Protein AF-N2APP1-F1 (afdb_monomer)

pLDDT: mean 90.83, std 7.39, range [57.75, 98.75]

Secondary structure (DSSP, 8-state):
-PPEEEEEE--SHHHHHHHHHHTT-TTEEEEEEE-SSGGGGTTPPTT-EEESSHHHHHHHS--SEEEE-S-GGGHHHHHHHHHHTT-EEEEPSSS-SSHHHHHHHHHHHHHTT--EEE--GGGG-HHHHHHHHHHHTTBTBS-----------S-S--GGGG-GGGT-SHIIIIIHHHH------EEE---TT-BTTBPPPHHHHHHHHHHHHHHHHHTT-SEEEE-TTS-HHHHHTTHHHHHHTT-EEEEEE-TT--TTSHHHHHHHHHHHHHT-SSEEEEEBGGGBBSS--HHHHHHHHHTT--HHHHHHHHHHHHHHHHH---PPPP-S-HHHHHHHHHHHTTHHHHHHHHHHTT--HHHHHHHHHTTS--B--THHHHHTGGGB--EEEEES---TTS--SSB-HHHHHHHHHHTT--S-EEEEE-GGGGTTTT---HHHHHHHHHHHHHHHHH-

Nearest PDB structures (foldseek):
  7exz-assembly1_A  TM=7.022E-01  e=3.744E-17  human intestinal bacterium PUE
  7xrf-assembly1_G-2  TM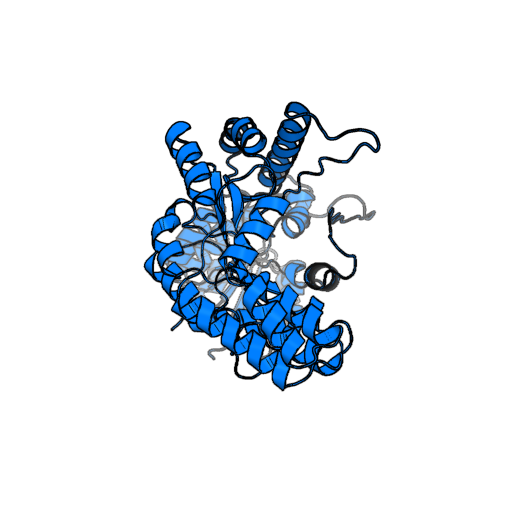=6.993E-01  e=9.604E-15  human intestinal bacterium PUE
  3e82-assembly2_E  TM=8.229E-01  e=1.647E-10  Klebsiella pneumoniae subsp. pneumoniae MGH 78578
  3gfg-assembly5_I  TM=8.051E-01  e=2.305E-10  Bacillus subtilis subsp. subtilis str. 168
  3gfg-assembly5_J  TM=7.376E-01  e=1.245E-10  Bacillus subtilis subsp. subtilis str. 168

InterPro domains:
  IPR000683 Gfo/Idh/MocA-like oxidoreductase, N-terminal [PF01408] (5-118)
  IPR036237 Xylose isomerase-like superfamily [SSF51658] (204-288)
  IPR036237 Xylose isomerase-like superfamily [SSF51658] (340-453)
  IPR036291 NAD(P)-binding domain superfamily [SSF51735] (3-148)
  IPR050463 Gfo/Idh/MocA family oxidoreductases and glycosidases [PTHR43818] (2-182)
  IPR055170 GFO/IDH/MocA-like oxidoreductase domain [PF22725] (128-182)

Sequence (459 aa):
MEKVKLGIVGFGFMGHCDADMMETFDEIDLVAVADTNPEQLTDAPEGVETYASLDEMLANADINVVMVSTPNPSHPEMVKKAAAAGKHVICEKPAAMSVAEYDEMVAACKENGVLFTVHQQRRWDKDYRVMKEVYDQALVGDMYLIKSQLYGVNGNMHDWHVYPEMGGGMLYDWGVHLIDQMPSCYDAFLENKIYDNRTLSLGEQINMMKRDIRLASLLGFKNLRTLVSTPMDVIEGSLEYAAEMDVKIGLEVHAPFSLNSGWADGYLEMIHRTGTKYFGFIPDMGIFCKNIPDVLREKARRQGASEECIKIVDDAYVSRLAKGFVKIKYDLNLGKANMEYRMANGMKEMMEAVERAGAGPADKAYAGASFTYSWSEPQDIIDNIDYIFHTHAKFYHVHEDGTETAVAIPEVVEAFKKAGYKGYLSSEYEGGEHLRDIGVDSIEQVRRHQEALRKAIEE

Solvent-accessible surface area (backbone atoms only — not comparable to full-atom values): 25301 Å² total; per-residue (Å²): 130,87,69,45,23,30,26,39,33,23,47,47,76,62,30,48,53,51,52,63,55,42,73,76,38,96,59,45,42,76,42,32,40,14,30,81,51,69,74,55,56,74,76,57,59,92,88,41,44,77,28,70,32,60,71,56,38,71,75,71,51,87,54,50,32,36,40,41,40,56,64,38,76,50,37,46,58,54,49,40,52,39,11,75,71,60,20,26,38,39,28,38,74,46,55,42,93,42,71,69,53,39,51,51,36,54,50,40,21,56,77,50,71,30,57,77,48,67,58,66,62,65,76,68,35,64,69,52,46,49,50,50,46,39,58,77,67,36,76,80,49,85,83,88,78,86,84,89,80,90,84,83,88,83,72,77,72,64,81,65,39,66,36,66,88,43,53,24,45,62,57,45,70,54,41,47,75,76,60,75,67,84,54,74,65,35,83,43,79,84,77,45,64,87,42,99,89,47,69,59,51,70,70,55,49,20,52,48,51,47,51,47,44,50,49,27,33,77,67,60,14,50,29,31,37,31,53,70,81,60,54,65,71,39,53,62,70,28,42,68,59,22,55,75,52,58,23,29,43,18,38,36,33,48,43,66,45,50,78,87,19,60,38,36,49,56,53,51,50,50,36,67,75,69,66,56,87,33,59,39,31,22,44,36,32,47,21,31,28,79,38,78,41,65,48,54,56,51,38,24,48,77,62,66,28,48,70,69,42,52,49,54,45,52,53,50,50,54,52,35,64,79,70,51,69,63,65,36,56,68,55,97,52,57,70,60,38,50,52,52,32,40,51,71,62,42,45,61,64,51,54,54,50,31,52,73,72,64,52,52,72,33,29,52,49,47,52,60,53,62,65,58,56,27,64,53,63,44,62,48,49,44,79,42,40,96,36,51,72,45,35,37,41,33,42,53,57,47,47,97,90,43,49,48,75,21,32,48,59,57,58,44,45,46,24,39,59,76,50,62,66,83,72,57,73,44,80,37,82,58,29,60,80,45,30,71,90,78,60,76,68,62,67,60,37,52,53,39,43,53,48,38,51,49,50,42,70,74,106

Radius of gyration: 28.09 Å; Cα contacts (8 Å, |Δi|>4): 754; chains: 1; bounding box: 74×51×77 Å

Structure (mmCIF, N/CA/C/O backbone):
data_AF-N2APP1-F1
#
_entry.id   AF-N2APP1-F1
#
loop_
_atom_site.group_PDB
_atom_site.id
_atom_site.type_symbol
_atom_site.label_atom_id
_atom_site.label_alt_id
_atom_site.label_comp_id
_atom_site.label_asym_id
_atom_site.label_entity_id
_atom_site.label_seq_id
_atom_site.pdbx_PDB_ins_code
_atom_site.Cartn_x
_atom_site.Cartn_y
_atom_site.Cartn_z
_atom_site.occupancy
_atom_site.B_iso_or_equiv
_atom_site.auth_seq_id
_atom_site.auth_comp_id
_atom_site.auth_asym_id
_atom_site.auth_atom_id
_atom_site.pdbx_PDB_model_num
ATOM 1 N N . MET A 1 1 ? -31.486 -1.873 0.703 1.00 57.75 1 MET A N 1
ATOM 2 C CA . MET A 1 1 ? -30.767 -2.214 1.947 1.00 57.75 1 MET A CA 1
ATOM 3 C C . MET A 1 1 ? -31.695 -1.950 3.113 1.00 57.75 1 MET A C 1
ATOM 5 O O . MET A 1 1 ? -32.592 -1.127 2.966 1.00 57.75 1 MET A O 1
ATOM 9 N N . GLU A 1 2 ? -31.531 -2.672 4.216 1.00 76.69 2 GLU A N 1
ATOM 10 C CA . GLU A 1 2 ? -32.152 -2.272 5.480 1.00 76.69 2 GLU A CA 1
ATOM 11 C C . GLU A 1 2 ? -31.523 -0.946 5.932 1.00 76.69 2 GLU A C 1
ATOM 13 O O . GLU A 1 2 ? -30.321 -0.750 5.746 1.00 76.69 2 GLU A O 1
ATOM 18 N N . LYS A 1 3 ? -32.344 -0.016 6.425 1.00 87.19 3 LYS A N 1
ATOM 19 C CA . LYS A 1 3 ? -31.906 1.325 6.821 1.00 87.19 3 LYS A CA 1
ATOM 20 C C . LYS A 1 3 ? -31.184 1.256 8.172 1.00 87.19 3 LYS A C 1
ATOM 22 O O . LYS A 1 3 ? -31.583 0.478 9.045 1.00 87.19 3 LYS A O 1
ATOM 27 N N . VAL A 1 4 ? -30.113 2.025 8.343 1.00 95.88 4 VAL A N 1
ATOM 28 C CA . VAL A 1 4 ? -29.360 2.062 9.603 1.00 95.88 4 VAL A CA 1
ATOM 29 C C . VAL A 1 4 ? -30.147 2.902 10.601 1.00 95.88 4 VAL A C 1
ATOM 31 O O . VAL A 1 4 ? -30.373 4.079 10.360 1.00 95.88 4 VAL A O 1
ATOM 34 N N . LYS A 1 5 ? -30.569 2.301 11.713 1.00 97.88 5 LYS A N 1
ATOM 35 C CA . LYS A 1 5 ? -31.250 2.979 12.820 1.00 97.88 5 LYS A CA 1
ATOM 36 C C . LYS A 1 5 ? -30.251 3.174 13.949 1.00 97.88 5 LYS A C 1
ATOM 38 O O . LYS A 1 5 ? -29.936 2.228 14.681 1.00 97.88 5 LYS A O 1
ATOM 43 N N . LEU A 1 6 ? -29.712 4.379 14.033 1.00 98.12 6 LEU A N 1
ATOM 44 C CA . LEU A 1 6 ? -28.601 4.727 14.900 1.00 98.12 6 LEU A CA 1
ATOM 45 C C . LEU A 1 6 ? -29.091 5.219 16.265 1.00 98.12 6 LEU A C 1
ATOM 47 O O . LEU A 1 6 ? -29.973 6.073 16.352 1.00 98.12 6 LEU A O 1
ATOM 51 N N . GLY A 1 7 ? -28.475 4.700 17.324 1.00 98.50 7 GLY A N 1
ATOM 52 C CA . GLY A 1 7 ? -28.487 5.297 18.657 1.00 98.50 7 GLY A CA 1
ATOM 53 C C . GLY A 1 7 ? -27.111 5.864 19.008 1.00 98.50 7 GLY A C 1
ATOM 54 O O . GLY A 1 7 ? -26.113 5.188 18.767 1.00 98.50 7 GLY A O 1
ATOM 55 N N . ILE A 1 8 ? -27.023 7.059 19.591 1.00 98.56 8 ILE A N 1
ATOM 56 C CA . ILE A 1 8 ? -25.750 7.635 20.068 1.00 98.56 8 ILE A CA 1
ATOM 57 C C . ILE A 1 8 ? -25.711 7.571 21.596 1.00 98.56 8 ILE A C 1
ATOM 59 O O . ILE A 1 8 ? -26.633 8.038 22.257 1.00 98.56 8 ILE A O 1
ATOM 63 N N . VAL A 1 9 ? -24.644 7.020 22.176 1.00 98.44 9 VAL A N 1
ATOM 64 C CA . VAL A 1 9 ? -24.365 7.113 23.618 1.00 98.44 9 VAL A CA 1
ATOM 65 C C . VAL A 1 9 ? -23.186 8.052 23.860 1.00 98.44 9 VAL A C 1
ATOM 67 O O . VAL A 1 9 ? -22.106 7.854 23.306 1.00 98.44 9 VAL A O 1
ATOM 70 N N . GLY A 1 10 ? -23.393 9.055 24.714 1.00 97.19 10 GLY A N 1
ATOM 71 C CA . GLY A 1 10 ? -22.486 10.186 24.893 1.00 97.19 10 GLY A CA 1
ATOM 72 C C . GLY A 1 10 ? -22.831 11.306 23.919 1.00 97.19 10 GLY A C 1
ATOM 73 O O . GLY A 1 10 ? -22.202 11.446 22.873 1.00 97.19 10 GLY A O 1
ATOM 74 N N . PHE A 1 11 ? -23.815 12.129 24.273 1.00 97.00 11 PHE A N 1
ATOM 75 C CA . PHE A 1 11 ? -24.278 13.250 23.452 1.00 97.00 11 PHE A CA 1
ATOM 76 C C . PHE A 1 11 ? -23.538 14.545 23.822 1.00 97.00 11 PHE A C 1
ATOM 78 O O . PHE A 1 11 ? -24.111 15.609 24.008 1.00 97.00 11 PHE A O 1
ATOM 85 N N . GLY A 1 12 ? -22.215 14.443 23.978 1.00 92.38 12 GLY A N 1
ATOM 86 C CA . GLY A 1 12 ? -21.324 15.594 24.137 1.00 92.38 12 GLY A CA 1
ATOM 87 C C . GLY A 1 12 ? -20.947 16.210 22.789 1.00 92.38 12 GLY A C 1
ATOM 88 O O . GLY A 1 12 ? -21.601 15.965 21.783 1.00 92.38 12 GLY A O 1
ATOM 89 N N . PHE A 1 13 ? -19.852 16.973 22.742 1.00 91.12 13 PHE A N 1
ATOM 90 C CA . PHE A 1 13 ? -19.400 17.646 21.514 1.00 91.12 13 PHE A CA 1
ATOM 91 C C . PHE A 1 13 ? -19.318 16.710 20.294 1.00 91.12 13 PHE A C 1
ATOM 93 O O . PHE A 1 13 ? -19.895 17.014 19.256 1.00 91.12 13 PHE A O 1
ATOM 100 N N . MET A 1 14 ? -18.646 15.557 20.424 1.00 92.19 14 MET A N 1
ATOM 101 C CA . MET A 1 14 ? -18.536 14.614 19.306 1.00 92.19 14 MET A CA 1
ATOM 102 C C . MET A 1 14 ? -19.867 13.950 18.963 1.00 92.19 14 MET A C 1
ATOM 104 O O . MET A 1 14 ? -20.169 13.844 17.787 1.00 92.19 14 MET A O 1
ATOM 108 N N . GLY A 1 15 ? -20.697 13.598 19.952 1.00 93.38 15 GLY A N 1
ATOM 109 C CA . GLY A 1 15 ? -22.031 13.051 19.690 1.00 93.38 15 GLY A CA 1
ATOM 110 C C . GLY A 1 15 ? -22.928 14.006 18.891 1.00 93.38 15 GLY A C 1
ATOM 111 O O . GLY A 1 15 ? -23.668 13.554 18.022 1.00 93.38 15 GLY A O 1
ATOM 112 N N . HIS A 1 16 ? -22.807 15.319 19.116 1.00 94.56 16 HIS A N 1
ATOM 113 C CA . HIS A 1 16 ? -23.470 16.336 18.292 1.00 94.56 16 HIS A CA 1
ATOM 114 C C . HIS A 1 16 ? -22.902 16.382 16.871 1.00 94.56 16 HIS A C 1
ATOM 116 O O . HIS A 1 16 ? -23.661 16.352 15.910 1.00 94.56 16 HIS A O 1
ATOM 122 N N . CYS A 1 17 ? -21.573 16.407 16.721 1.00 91.62 17 CYS A N 1
ATOM 123 C CA . CYS A 1 17 ? -20.946 16.369 15.398 1.00 91.62 17 CYS A CA 1
ATOM 124 C C . CYS A 1 17 ? -21.317 15.100 14.616 1.00 91.62 17 CYS A C 1
ATOM 126 O O . CYS A 1 17 ? -21.525 15.170 13.407 1.00 91.62 17 CYS A O 1
ATOM 128 N N . ASP A 1 18 ? -21.411 13.958 15.298 1.00 92.06 18 ASP A N 1
ATOM 129 C CA . ASP A 1 18 ? -21.851 12.698 14.712 1.00 92.06 18 ASP A CA 1
ATOM 130 C C . ASP A 1 18 ? -23.316 12.802 14.276 1.00 92.06 18 ASP A C 1
ATOM 132 O O . ASP A 1 18 ? -23.625 12.443 13.146 1.00 92.06 18 ASP A O 1
ATOM 136 N N . ALA A 1 19 ? -24.209 13.339 15.114 1.00 93.56 19 ALA A N 1
ATOM 137 C CA . ALA A 1 19 ? -25.608 13.563 14.744 1.00 93.56 19 ALA A CA 1
ATOM 138 C C . ALA A 1 19 ? -25.743 14.450 13.497 1.00 93.56 19 ALA A C 1
ATOM 140 O O . ALA A 1 19 ? -26.363 14.019 12.524 1.00 93.56 19 ALA A O 1
ATOM 141 N N . ASP A 1 20 ? -25.084 15.613 13.484 1.00 92.38 20 ASP A N 1
ATOM 142 C CA . ASP A 1 20 ? -25.063 16.539 12.343 1.00 92.38 20 ASP A CA 1
ATOM 143 C C . ASP A 1 20 ? -24.523 15.861 11.072 1.00 92.38 20 ASP A C 1
ATOM 145 O O . ASP A 1 20 ? -25.027 16.063 9.966 1.00 92.38 20 ASP A O 1
ATOM 149 N N . MET A 1 21 ? -23.479 15.036 11.208 1.00 88.62 21 MET A N 1
ATOM 150 C CA . MET A 1 21 ? -22.907 14.293 10.087 1.00 88.62 21 MET A CA 1
ATOM 151 C C . MET A 1 21 ? -23.894 13.258 9.540 1.00 88.62 21 MET A C 1
ATOM 153 O O . MET A 1 21 ? -24.008 13.112 8.320 1.00 88.62 21 MET A O 1
ATOM 157 N N . MET A 1 22 ? -24.607 12.536 10.406 1.00 88.25 22 MET A N 1
ATOM 158 C CA . MET A 1 22 ? -25.530 11.479 9.981 1.00 88.25 22 MET A CA 1
ATOM 159 C C . MET A 1 22 ? -26.727 12.022 9.197 1.00 88.25 22 MET A C 1
ATOM 161 O O . MET A 1 22 ? -27.204 11.328 8.303 1.00 88.25 22 MET A O 1
ATOM 165 N N . GLU A 1 23 ? -27.143 13.273 9.427 1.00 87.75 23 GLU A N 1
ATOM 166 C CA . GLU A 1 23 ? -28.185 13.940 8.624 1.00 87.75 23 GLU A CA 1
ATOM 167 C C . GLU A 1 23 ? -27.828 14.052 7.133 1.00 87.75 23 GLU A C 1
ATOM 169 O O . GLU A 1 23 ? -28.702 14.247 6.288 1.00 87.75 23 GLU A O 1
ATOM 174 N N . THR A 1 24 ? -26.545 13.925 6.787 1.00 89.19 24 THR A N 1
ATOM 175 C CA . THR A 1 24 ? -26.087 13.981 5.393 1.00 89.19 24 THR A CA 1
ATOM 176 C C . THR A 1 24 ? -26.254 12.660 4.633 1.00 89.19 24 THR A C 1
ATOM 178 O O . THR A 1 24 ? -25.996 12.628 3.427 1.00 89.19 24 THR A O 1
ATOM 181 N N . PHE A 1 25 ? -26.697 11.587 5.300 1.00 89.38 25 PHE A N 1
ATOM 182 C CA . PHE A 1 25 ? -26.870 10.254 4.717 1.00 89.38 25 PHE A CA 1
ATOM 183 C C . PHE A 1 25 ? -28.345 9.837 4.687 1.00 89.38 25 PHE A C 1
ATOM 185 O O . PHE A 1 25 ? -28.959 9.609 5.726 1.00 89.38 25 PHE A O 1
ATOM 192 N N . ASP A 1 26 ? -28.895 9.623 3.489 1.00 90.81 26 ASP A N 1
ATOM 193 C CA . ASP A 1 26 ? -30.284 9.169 3.315 1.00 90.81 26 ASP A CA 1
ATOM 194 C C . ASP A 1 26 ? -30.523 7.756 3.885 1.00 90.81 26 ASP A C 1
ATOM 196 O O . ASP A 1 26 ? -31.665 7.362 4.134 1.00 90.81 26 ASP A O 1
ATOM 200 N N . GLU A 1 27 ? -29.465 6.963 4.063 1.00 92.88 27 GLU A N 1
ATOM 201 C CA . GLU A 1 27 ? -29.507 5.580 4.538 1.00 92.88 27 GLU A CA 1
ATOM 202 C C . GLU A 1 27 ? -29.449 5.430 6.067 1.00 92.88 27 GLU A C 1
ATOM 204 O O . GLU A 1 27 ? -29.572 4.300 6.560 1.00 92.88 27 GLU A O 1
ATOM 209 N N . ILE A 1 28 ? -29.274 6.529 6.810 1.00 95.00 28 ILE A N 1
ATOM 210 C CA . ILE A 1 28 ? -29.099 6.530 8.267 1.00 95.00 28 ILE A CA 1
ATOM 211 C C . ILE A 1 28 ? -30.199 7.368 8.921 1.00 95.00 28 ILE A C 1
ATOM 213 O O . ILE A 1 28 ? -30.374 8.538 8.613 1.00 95.00 28 ILE A O 1
ATOM 217 N N . ASP A 1 29 ? -30.932 6.763 9.852 1.00 95.25 29 ASP A N 1
ATOM 218 C CA . ASP A 1 29 ? -31.871 7.449 10.734 1.00 95.25 29 ASP A CA 1
ATOM 219 C C . ASP A 1 29 ? -31.272 7.524 12.139 1.00 95.25 29 ASP A C 1
ATOM 221 O O . ASP A 1 29 ? -31.016 6.489 12.760 1.00 95.25 29 ASP A O 1
ATOM 225 N N . LEU A 1 30 ? -31.080 8.735 12.666 1.00 97.06 30 LEU A N 1
ATOM 226 C CA . LEU A 1 30 ? -30.839 8.928 14.094 1.00 97.06 30 LEU A CA 1
ATOM 227 C C . LEU A 1 30 ? -32.165 8.728 14.836 1.00 97.06 30 LEU A C 1
ATOM 229 O O . LEU A 1 30 ? -33.097 9.509 14.670 1.00 97.06 30 LEU A O 1
ATOM 233 N N . VAL A 1 31 ? -32.259 7.662 15.630 1.00 97.94 31 VAL A N 1
ATOM 234 C CA . VAL A 1 31 ? -33.497 7.278 16.328 1.00 97.94 31 VAL A CA 1
ATOM 235 C C . VAL A 1 31 ? -33.447 7.650 17.804 1.00 97.94 31 VAL A C 1
ATOM 237 O O . VAL A 1 31 ? -34.462 8.057 18.363 1.00 97.94 31 VAL A O 1
ATOM 240 N N . ALA A 1 32 ? -32.282 7.515 18.442 1.00 98.38 32 ALA A N 1
ATOM 241 C CA . ALA A 1 32 ? -32.153 7.737 19.877 1.00 98.38 32 ALA A CA 1
ATOM 242 C C . ALA A 1 32 ? -30.799 8.330 20.282 1.00 98.38 32 ALA A C 1
ATOM 244 O O . ALA A 1 32 ? -29.772 8.069 19.654 1.00 98.38 32 ALA A O 1
ATOM 245 N N . VAL A 1 33 ? -30.791 9.077 21.383 1.00 98.50 33 VAL A N 1
ATOM 246 C CA . VAL A 1 33 ? -29.577 9.560 22.049 1.00 98.50 33 VAL A CA 1
ATOM 247 C C . VAL A 1 33 ? -29.637 9.261 23.545 1.00 98.50 33 VAL A C 1
ATOM 249 O O . VAL A 1 33 ? -30.702 9.298 24.167 1.00 98.50 33 VAL A O 1
ATOM 252 N N . ALA A 1 34 ? -28.486 8.958 24.137 1.00 98.38 34 ALA A N 1
ATOM 253 C CA . ALA A 1 34 ? -28.354 8.676 25.557 1.00 98.38 34 ALA A CA 1
ATOM 254 C C . ALA A 1 34 ? -27.178 9.435 26.171 1.00 98.38 34 ALA A C 1
ATOM 256 O O . ALA A 1 34 ? -26.054 9.368 25.670 1.00 98.38 34 ALA A O 1
ATOM 257 N N . ASP A 1 35 ? -27.413 10.092 27.305 1.00 97.94 35 ASP A N 1
ATOM 258 C CA . ASP A 1 35 ? -26.368 10.754 28.083 1.00 97.94 35 ASP A CA 1
ATOM 259 C C . ASP A 1 35 ? -26.702 10.718 29.578 1.00 97.94 35 ASP A C 1
ATOM 261 O O . ASP A 1 35 ? -27.860 10.785 29.987 1.00 97.94 35 ASP A O 1
ATOM 265 N N . THR A 1 36 ? -25.666 10.609 30.407 1.00 95.50 36 THR A N 1
ATOM 266 C CA . THR A 1 36 ? -25.809 10.645 31.870 1.00 95.50 36 THR A CA 1
ATOM 267 C C . THR A 1 36 ? -26.056 12.055 32.406 1.00 95.50 36 THR A C 1
ATOM 269 O O . THR A 1 36 ? -26.572 12.208 33.515 1.00 95.50 36 THR A O 1
ATOM 272 N N . ASN A 1 37 ? -25.679 13.088 31.646 1.00 94.75 37 ASN A N 1
ATOM 273 C CA . ASN A 1 37 ? -25.981 14.473 31.956 1.00 94.75 37 ASN A CA 1
ATOM 274 C C . ASN A 1 37 ? -27.285 14.885 31.247 1.00 94.75 37 ASN A C 1
ATOM 276 O O . ASN A 1 37 ? -27.284 15.033 30.025 1.00 94.75 37 ASN A O 1
ATOM 280 N N . PRO A 1 38 ? -28.382 15.142 31.984 1.00 94.81 38 PRO A N 1
ATOM 281 C CA . PRO A 1 38 ? -29.661 15.499 31.376 1.00 94.81 38 PRO A CA 1
ATOM 282 C C . PRO A 1 38 ? -29.617 16.811 30.585 1.00 94.81 38 PRO A C 1
ATOM 284 O O . PRO A 1 38 ? -30.462 17.007 29.719 1.00 94.81 38 PRO A O 1
ATOM 287 N N . GLU A 1 39 ? -28.654 17.701 30.852 1.00 95.12 39 GLU A N 1
ATOM 288 C CA . GLU A 1 39 ? -28.489 18.935 30.074 1.00 95.12 39 GLU A CA 1
ATOM 289 C C . GLU A 1 39 ? -28.117 18.648 28.614 1.00 95.12 39 GLU A C 1
ATOM 291 O O . GLU A 1 39 ? -28.637 19.323 27.728 1.00 95.12 39 GLU A O 1
ATOM 296 N N . GLN A 1 40 ? -27.327 17.596 28.364 1.00 93.31 40 GLN A N 1
ATOM 297 C CA . GLN A 1 40 ? -26.951 17.176 27.009 1.00 93.31 40 GLN A CA 1
ATOM 298 C C . GLN A 1 40 ? -28.137 16.611 26.225 1.00 93.31 40 GLN A C 1
ATOM 300 O O . GLN A 1 40 ? -28.048 16.429 25.031 1.00 93.31 40 GLN A O 1
ATOM 305 N N . LEU A 1 41 ? -29.255 16.280 26.871 1.00 95.56 41 LEU A N 1
ATOM 306 C CA . LEU A 1 41 ? -30.429 15.736 26.182 1.00 95.56 41 LEU A CA 1
ATOM 307 C C . LEU A 1 41 ? -31.438 16.822 25.790 1.00 95.56 41 LEU A C 1
ATOM 309 O O . LEU A 1 41 ? -32.447 16.521 25.154 1.00 95.56 41 LEU A O 1
ATOM 313 N N . THR A 1 42 ? -31.217 18.071 26.211 1.00 94.19 42 THR A N 1
ATOM 314 C CA . THR A 1 42 ? -32.197 19.156 26.034 1.00 94.19 42 THR A CA 1
ATOM 315 C C . THR A 1 42 ? -32.292 19.673 24.604 1.00 94.19 42 THR A C 1
ATOM 317 O O . THR A 1 42 ? -33.323 20.237 24.235 1.00 94.19 42 THR A O 1
ATOM 320 N N . ASP A 1 43 ? -31.250 19.463 23.810 1.00 92.38 43 ASP A N 1
ATOM 321 C CA . ASP A 1 43 ? -31.099 19.878 22.418 1.00 92.38 43 ASP A CA 1
ATOM 322 C C . ASP A 1 43 ? -31.068 18.694 21.441 1.00 92.38 43 ASP A C 1
ATOM 324 O O . ASP A 1 43 ? -30.717 18.860 20.274 1.00 92.38 43 ASP A O 1
ATOM 328 N N . ALA A 1 44 ? -31.513 17.512 21.884 1.00 94.31 44 ALA A N 1
ATOM 329 C CA . ALA A 1 44 ? -31.745 16.384 20.993 1.00 94.31 44 ALA A CA 1
ATOM 330 C C . ALA A 1 44 ? -32.702 16.780 19.840 1.00 94.31 44 ALA A C 1
ATOM 332 O O . ALA A 1 44 ? -33.702 17.470 20.091 1.00 94.31 44 ALA A O 1
ATOM 333 N N . PRO A 1 45 ? -32.441 16.347 18.589 1.00 92.19 45 PRO A N 1
ATOM 334 C CA . PRO A 1 45 ? -33.265 16.726 17.444 1.00 92.19 45 PRO A CA 1
ATOM 335 C C . PRO A 1 45 ? -34.733 16.304 17.590 1.00 92.19 45 PRO A C 1
ATOM 337 O O . PRO A 1 45 ? -35.067 15.315 18.247 1.00 92.19 45 PRO A O 1
ATOM 340 N N . GLU A 1 46 ? -35.638 17.041 16.944 1.00 92.00 46 GLU A N 1
ATOM 341 C CA . GLU A 1 46 ? -37.067 16.722 16.983 1.00 92.00 46 GLU A CA 1
ATOM 342 C C . GLU A 1 46 ? -37.328 15.316 16.416 1.00 92.00 46 GLU A C 1
ATOM 344 O O . GLU A 1 46 ? -36.920 14.991 15.304 1.00 92.00 46 GLU A O 1
ATOM 349 N N . GLY A 1 47 ? -38.035 14.480 17.182 1.00 91.81 47 GLY A N 1
ATOM 350 C CA . GLY A 1 47 ? -38.341 13.099 16.797 1.00 91.81 47 GLY A CA 1
ATOM 351 C C . GLY A 1 47 ? -37.299 12.062 17.227 1.00 91.81 47 GLY A C 1
ATOM 352 O O . GLY A 1 47 ? -37.574 10.872 17.089 1.00 91.81 47 GLY A O 1
ATOM 353 N N . VAL A 1 48 ? -36.166 12.486 17.795 1.00 97.12 48 VAL A N 1
ATOM 354 C CA . VAL A 1 48 ? -35.160 11.596 18.390 1.00 97.12 48 VAL A CA 1
ATOM 355 C C . VAL A 1 48 ? -35.524 11.302 19.846 1.00 97.12 48 VAL A C 1
ATOM 357 O O . VAL A 1 48 ? -35.797 12.206 20.639 1.00 97.12 48 VAL A O 1
ATOM 360 N N . GLU A 1 49 ? -35.544 10.024 20.214 1.00 98.25 49 GLU A N 1
ATOM 361 C CA . GLU A 1 49 ? -35.827 9.584 21.581 1.00 98.25 49 GLU A CA 1
ATOM 362 C C . GLU A 1 49 ? -34.629 9.851 22.508 1.00 98.25 49 GLU A C 1
ATOM 364 O O . GLU A 1 49 ? -33.479 9.650 22.122 1.00 98.25 49 GLU A O 1
ATOM 369 N N . THR A 1 50 ? -34.878 10.267 23.752 1.00 98.44 50 THR A N 1
ATOM 370 C CA . THR A 1 50 ? -33.818 10.559 24.731 1.00 98.44 50 THR A CA 1
ATOM 371 C C . THR A 1 50 ? -33.845 9.588 25.906 1.00 98.44 50 THR A C 1
ATOM 373 O O . THR A 1 50 ? -34.908 9.231 26.420 1.00 98.44 50 THR A O 1
ATOM 376 N N . TYR A 1 51 ? -32.661 9.169 26.351 1.00 98.50 51 TYR A N 1
ATOM 377 C CA . TYR A 1 51 ? -32.484 8.173 27.409 1.00 98.50 51 TYR A CA 1
ATOM 378 C C . TYR A 1 51 ? -31.415 8.601 28.419 1.00 98.50 51 TYR A C 1
ATOM 380 O O . TYR A 1 51 ? -30.408 9.204 28.052 1.00 98.50 51 TYR A O 1
ATOM 388 N N . ALA A 1 52 ? -31.588 8.249 29.697 1.00 97.38 52 ALA A N 1
ATOM 389 C CA . ALA A 1 52 ? -30.628 8.615 30.747 1.00 97.38 52 ALA A CA 1
ATOM 390 C C . ALA A 1 52 ? -29.414 7.666 30.815 1.00 97.38 52 ALA A C 1
ATOM 392 O O . ALA A 1 52 ? -28.461 7.902 31.560 1.00 97.38 52 ALA A O 1
ATOM 393 N N . SER A 1 53 ? -29.453 6.549 30.080 1.00 97.69 53 SER A N 1
ATOM 394 C CA . SER A 1 53 ? -28.366 5.572 30.019 1.00 97.69 53 SER A CA 1
ATOM 395 C C . SER A 1 53 ? -28.414 4.727 28.746 1.00 97.69 53 SER A C 1
ATOM 397 O O . SER A 1 53 ? -29.464 4.577 28.119 1.00 97.69 53 SER A O 1
ATOM 399 N N . LEU A 1 54 ? -27.277 4.109 28.403 1.00 98.19 54 LEU A N 1
ATOM 400 C CA . LEU A 1 54 ? -27.205 3.124 27.321 1.00 98.19 54 LEU A CA 1
ATOM 401 C C . LEU A 1 54 ? -28.147 1.940 27.566 1.00 98.19 54 LEU A C 1
ATOM 403 O O . LEU A 1 54 ? -28.793 1.481 26.634 1.00 98.19 54 LEU A O 1
ATOM 407 N N . ASP A 1 55 ? -28.240 1.454 28.805 1.00 98.25 55 ASP A N 1
ATOM 408 C CA . ASP A 1 55 ? -29.055 0.281 29.138 1.00 98.25 55 ASP A CA 1
ATOM 409 C C . ASP A 1 55 ? -30.551 0.545 28.880 1.00 98.25 55 ASP A C 1
ATOM 411 O O . ASP A 1 55 ? -31.248 -0.307 28.327 1.00 98.25 55 ASP A O 1
ATOM 415 N N . GLU A 1 56 ? -31.036 1.748 29.208 1.00 98.19 56 GLU A N 1
ATOM 416 C CA . GLU A 1 56 ? -32.403 2.170 28.880 1.00 98.19 56 GLU A CA 1
ATOM 417 C C . GLU A 1 56 ? -32.615 2.306 27.369 1.00 98.19 56 GLU A C 1
ATOM 419 O O . GLU A 1 56 ? -33.625 1.822 26.856 1.00 98.19 56 GLU A O 1
ATOM 424 N N . MET A 1 57 ? -31.663 2.910 26.652 1.00 98.62 57 MET A N 1
ATOM 425 C CA . MET A 1 57 ? -31.743 3.059 25.196 1.00 98.62 57 MET A CA 1
ATOM 426 C C . MET A 1 57 ? -31.776 1.695 24.494 1.00 98.62 57 MET A C 1
ATOM 428 O O . MET A 1 57 ? -32.633 1.455 23.650 1.00 98.62 57 MET A O 1
ATOM 432 N N . LEU A 1 58 ? -30.899 0.762 24.878 1.00 98.56 58 LEU A N 1
ATOM 433 C CA . LEU A 1 58 ? -30.838 -0.585 24.299 1.00 98.56 58 LEU A CA 1
ATOM 434 C C . LEU A 1 58 ? -32.123 -1.394 24.523 1.00 98.56 58 LEU A C 1
ATOM 436 O O . LEU A 1 58 ? -32.464 -2.234 23.688 1.00 98.56 58 LEU A O 1
ATOM 440 N N . ALA A 1 59 ? -32.814 -1.168 25.644 1.00 97.94 59 ALA A N 1
ATOM 441 C CA . ALA A 1 59 ? -34.029 -1.892 26.003 1.00 97.94 59 ALA A CA 1
ATOM 442 C C . ALA A 1 59 ? -35.291 -1.367 25.300 1.00 97.94 59 ALA A C 1
ATOM 444 O O . ALA A 1 59 ? -36.231 -2.139 25.105 1.00 97.94 59 ALA A O 1
ATOM 445 N N . ASN A 1 60 ? -35.329 -0.076 24.958 1.00 98.19 60 ASN A N 1
ATOM 446 C CA . ASN A 1 60 ? -36.563 0.598 24.545 1.00 98.19 60 ASN A CA 1
ATOM 447 C C . ASN A 1 60 ? -36.520 1.170 23.120 1.00 98.19 60 ASN A C 1
ATOM 449 O O . ASN A 1 60 ? -37.563 1.195 22.470 1.00 98.19 60 ASN A O 1
ATOM 453 N N . ALA A 1 61 ? -35.350 1.583 22.621 1.00 97.75 61 ALA A N 1
ATOM 454 C CA . ALA A 1 61 ? -35.232 2.221 21.314 1.00 97.75 61 ALA A CA 1
ATOM 455 C C . ALA A 1 61 ? -35.211 1.201 20.162 1.00 97.75 61 ALA A C 1
ATOM 457 O O . ALA A 1 61 ? -34.551 0.156 20.226 1.00 97.75 61 ALA A O 1
ATOM 458 N N . ASP A 1 62 ? -35.866 1.543 19.052 1.00 97.44 62 ASP A N 1
ATOM 459 C CA . ASP A 1 62 ? -35.823 0.780 17.796 1.00 97.44 62 ASP A CA 1
ATOM 460 C C . ASP A 1 62 ? -34.535 1.089 17.009 1.00 97.44 62 ASP A C 1
ATOM 462 O O . ASP A 1 62 ? -34.560 1.701 15.944 1.00 97.44 62 ASP A O 1
ATOM 466 N N . ILE A 1 63 ? -33.388 0.683 17.563 1.00 98.25 63 ILE A N 1
ATOM 467 C CA . ILE A 1 63 ? -32.052 0.858 16.966 1.00 98.25 63 ILE A CA 1
ATOM 468 C C . ILE A 1 63 ? -31.413 -0.479 16.583 1.00 98.25 63 ILE A C 1
ATOM 470 O O . ILE A 1 63 ? -31.636 -1.505 17.237 1.00 98.25 63 ILE A O 1
ATOM 474 N N . ASN A 1 64 ? -30.572 -0.468 15.549 1.00 97.75 64 ASN A N 1
ATOM 475 C CA . ASN A 1 64 ? -29.746 -1.609 15.130 1.00 97.75 64 ASN A CA 1
ATOM 476 C C . ASN A 1 64 ? -28.234 -1.312 15.172 1.00 97.75 64 ASN A C 1
ATOM 478 O O . ASN A 1 64 ? -27.438 -2.254 15.183 1.00 97.75 64 ASN A O 1
ATOM 482 N N . VAL A 1 65 ? -27.838 -0.039 15.283 1.00 98.38 65 VAL A N 1
ATOM 483 C CA . VAL A 1 65 ? -26.442 0.398 15.442 1.00 98.38 65 VAL A CA 1
ATOM 484 C C . VAL A 1 65 ? -26.317 1.353 16.630 1.00 98.38 65 VAL A C 1
ATOM 486 O O . VAL A 1 65 ? -27.190 2.189 16.844 1.00 98.38 65 VAL A O 1
ATOM 489 N N . VAL A 1 66 ? -25.226 1.244 17.388 1.00 98.62 66 VAL A N 1
ATOM 490 C CA . VAL A 1 66 ? -24.847 2.178 18.456 1.00 98.62 66 VAL A CA 1
ATOM 491 C C . VAL A 1 66 ? -23.549 2.891 18.081 1.00 98.62 66 VAL A C 1
ATOM 493 O O . VAL A 1 66 ? -22.548 2.229 17.806 1.00 98.62 66 VAL A O 1
ATOM 496 N N . MET A 1 67 ? -23.556 4.223 18.110 1.00 98.25 67 MET A N 1
ATOM 497 C CA . MET A 1 67 ? -22.356 5.060 18.124 1.00 98.25 67 MET A CA 1
ATOM 498 C C . MET A 1 67 ? -21.966 5.347 19.576 1.00 98.25 67 MET A C 1
ATOM 500 O O . MET A 1 67 ? -22.768 5.882 20.342 1.00 98.25 67 MET A O 1
ATOM 504 N N . VAL A 1 68 ? -20.746 4.983 19.959 1.00 98.50 68 VAL A N 1
ATOM 505 C CA . VAL A 1 68 ? -20.181 5.239 21.287 1.00 98.50 68 VAL A CA 1
ATOM 506 C C . VAL A 1 68 ? -19.261 6.452 21.209 1.00 98.50 68 VAL A C 1
ATOM 508 O O . VAL A 1 68 ? -18.153 6.329 20.694 1.00 98.50 68 VAL A O 1
ATOM 511 N N . SER A 1 69 ? -19.709 7.579 21.767 1.00 96.81 69 SER A N 1
ATOM 512 C CA . SER A 1 69 ? -19.001 8.873 21.785 1.00 96.81 69 SER A CA 1
ATOM 513 C C . SER A 1 69 ? -18.824 9.397 23.224 1.00 96.81 69 SER A C 1
ATOM 515 O O . SER A 1 69 ? -18.893 10.597 23.500 1.00 96.81 69 SER A O 1
ATOM 517 N N . THR A 1 70 ? -18.624 8.478 24.176 1.00 96.19 70 THR A N 1
ATOM 518 C CA . THR A 1 70 ? -18.377 8.756 25.603 1.00 96.19 70 THR A CA 1
ATOM 519 C C . THR A 1 70 ? -16.882 9.019 25.888 1.00 96.19 70 THR A C 1
ATOM 521 O O . THR A 1 70 ? -16.062 8.979 24.981 1.00 96.19 70 THR A O 1
ATOM 524 N N . PRO A 1 71 ? -16.457 9.332 27.130 1.00 94.81 71 PRO A N 1
ATOM 525 C CA . PRO A 1 71 ? -15.027 9.404 27.452 1.00 94.81 71 PRO A CA 1
ATOM 526 C C . PRO A 1 71 ? -14.320 8.038 27.369 1.00 94.81 71 PRO A C 1
ATOM 528 O O . PRO A 1 71 ? -14.885 7.018 27.782 1.00 94.81 71 PRO A O 1
ATOM 531 N N . ASN A 1 72 ? -13.046 8.041 26.953 1.00 95.50 72 ASN A N 1
ATOM 532 C CA . ASN A 1 72 ? -12.262 6.845 26.590 1.00 95.50 72 ASN A CA 1
ATOM 533 C C . ASN A 1 72 ? -12.378 5.634 27.539 1.00 95.50 72 ASN A C 1
ATOM 535 O O . ASN A 1 72 ? -12.572 4.524 27.042 1.00 95.50 72 ASN A O 1
ATOM 539 N N . PRO A 1 73 ? -12.296 5.777 28.884 1.00 96.06 73 PRO A N 1
ATOM 540 C CA . PRO A 1 73 ? -12.311 4.614 29.779 1.00 96.06 73 PRO A CA 1
ATOM 541 C C . PRO A 1 73 ? -13.623 3.826 29.749 1.00 96.06 73 PRO A C 1
ATOM 543 O O . PRO A 1 73 ? -13.662 2.670 30.162 1.00 96.06 73 PRO A O 1
ATOM 546 N N . SER A 1 74 ? -14.706 4.454 29.288 1.00 96.62 74 SER A N 1
ATOM 547 C CA . SER A 1 74 ? -16.030 3.835 29.237 1.00 96.62 74 SER A CA 1
ATOM 548 C C . SER A 1 74 ? -16.295 3.072 27.938 1.00 96.62 74 SER A C 1
ATOM 550 O O . SER A 1 74 ? -17.191 2.227 27.921 1.00 96.62 74 SER A O 1
ATOM 552 N N . HIS A 1 75 ? -15.511 3.303 26.876 1.00 98.06 75 HIS A N 1
ATOM 553 C CA . HIS A 1 75 ? -15.716 2.654 25.578 1.00 98.06 75 HIS A CA 1
ATOM 554 C C . HIS A 1 75 ? -15.827 1.125 25.686 1.00 98.06 75 HIS A C 1
ATOM 556 O O . HIS A 1 75 ? -16.817 0.584 25.185 1.00 98.06 75 HIS A O 1
ATOM 562 N N . PRO A 1 76 ? -14.924 0.402 26.389 1.00 98.31 76 PRO A N 1
ATOM 563 C CA . PRO A 1 76 ? -14.997 -1.055 26.422 1.00 98.31 76 PRO A CA 1
ATOM 564 C C . PRO A 1 76 ? -16.288 -1.581 27.051 1.00 98.31 76 PRO A C 1
ATOM 566 O O . PRO A 1 76 ? -16.837 -2.579 26.588 1.00 98.31 76 PRO A O 1
ATOM 569 N N . GLU A 1 77 ? -16.794 -0.922 28.095 1.00 98.19 77 GLU A N 1
ATOM 570 C CA . GLU A 1 77 ? -18.060 -1.305 28.724 1.00 98.19 77 GLU A CA 1
ATOM 571 C C . GLU A 1 77 ? -19.241 -1.062 27.778 1.00 98.19 77 GLU A C 1
ATOM 573 O O . GLU A 1 77 ? -20.058 -1.963 27.578 1.00 98.19 77 GLU A O 1
ATOM 578 N N . MET A 1 78 ? -19.309 0.122 27.161 1.00 98.38 78 MET A N 1
ATOM 579 C CA . MET A 1 78 ? -20.411 0.497 26.269 1.00 98.38 78 MET A CA 1
ATOM 580 C C . MET A 1 78 ? -20.472 -0.408 25.036 1.00 98.38 78 MET A C 1
ATOM 582 O O . MET A 1 78 ? -21.545 -0.902 24.686 1.00 98.38 78 MET A O 1
ATOM 586 N N . VAL A 1 79 ? -19.319 -0.709 24.428 1.00 98.75 79 VAL A N 1
ATOM 587 C CA . VAL A 1 79 ? -19.229 -1.637 23.292 1.00 98.75 79 VAL A CA 1
ATOM 588 C C . VAL A 1 79 ? -19.678 -3.043 23.690 1.00 98.75 79 VAL A C 1
ATOM 590 O O . VAL A 1 79 ? -20.492 -3.641 22.986 1.00 98.75 79 VAL A O 1
ATOM 593 N N . LYS A 1 80 ? -19.225 -3.563 24.840 1.00 98.62 80 LYS A N 1
ATOM 594 C CA . LYS A 1 80 ? -19.637 -4.891 25.329 1.00 98.62 80 LYS A CA 1
ATOM 595 C C . LYS A 1 80 ? -21.146 -4.965 25.602 1.00 98.62 80 LYS A C 1
ATOM 597 O O . LYS A 1 80 ? -21.770 -5.968 25.257 1.00 98.62 80 LYS A O 1
ATOM 602 N N . LYS A 1 81 ? -21.748 -3.911 26.165 1.00 98.62 81 LYS A N 1
ATOM 603 C CA . LYS A 1 81 ? -23.203 -3.819 26.394 1.00 98.62 81 LYS A CA 1
ATOM 604 C C . LYS A 1 81 ? -23.998 -3.785 25.088 1.00 98.62 81 LYS A C 1
ATOM 606 O O . LYS A 1 81 ? -24.942 -4.557 24.933 1.00 98.62 81 LYS A O 1
ATOM 611 N N . ALA A 1 82 ? -23.597 -2.941 24.137 1.00 98.69 82 ALA A N 1
ATOM 612 C CA . ALA A 1 82 ? -24.251 -2.846 22.834 1.00 98.69 82 ALA A CA 1
ATOM 613 C C . ALA A 1 82 ? -24.162 -4.168 22.050 1.00 98.69 82 ALA A C 1
ATOM 615 O O . ALA A 1 82 ? -25.169 -4.637 21.513 1.00 98.69 82 ALA A O 1
ATOM 616 N N . ALA A 1 83 ? -22.993 -4.817 22.070 1.00 98.56 83 ALA A N 1
ATOM 617 C CA . ALA A 1 83 ? -22.794 -6.127 21.462 1.00 98.56 83 ALA A CA 1
ATOM 618 C C . ALA A 1 83 ? -23.689 -7.204 22.093 1.00 98.56 83 ALA A C 1
ATOM 620 O O . ALA A 1 83 ? -24.353 -7.939 21.367 1.00 98.56 83 ALA A O 1
ATOM 621 N N . ALA A 1 84 ? -23.771 -7.265 23.427 1.00 98.56 84 ALA A N 1
ATOM 622 C CA . ALA A 1 84 ? -24.637 -8.212 24.136 1.00 98.56 84 ALA A CA 1
ATOM 623 C C . ALA A 1 84 ? -26.137 -8.003 23.843 1.00 98.56 84 ALA A C 1
ATOM 625 O O . ALA A 1 84 ? -26.918 -8.953 23.886 1.00 98.56 84 ALA A O 1
ATOM 626 N N . ALA A 1 85 ? -26.541 -6.775 23.509 1.00 98.50 85 ALA A N 1
ATOM 627 C CA . ALA A 1 85 ? -27.889 -6.447 23.044 1.00 98.50 85 ALA A CA 1
ATOM 628 C C . ALA A 1 85 ? -28.107 -6.717 21.538 1.00 98.50 85 ALA A C 1
ATOM 630 O O . ALA A 1 85 ? -29.170 -6.392 21.001 1.00 98.50 85 ALA A O 1
ATOM 631 N N . GLY A 1 86 ? -27.118 -7.294 20.847 1.00 98.25 86 GLY A N 1
ATOM 632 C CA . GLY A 1 86 ? -27.187 -7.637 19.427 1.00 98.25 86 GLY A CA 1
ATOM 633 C C . GLY A 1 86 ? -27.144 -6.429 18.489 1.00 98.25 86 GLY A C 1
ATOM 634 O O . GLY A 1 86 ? -27.658 -6.515 17.376 1.00 98.25 86 GLY A O 1
ATOM 635 N N . LYS A 1 87 ? -26.583 -5.294 18.927 1.00 98.50 87 LYS A N 1
ATOM 636 C CA . LYS A 1 87 ? -26.465 -4.074 18.113 1.00 98.50 87 LYS A CA 1
ATOM 637 C C . LYS A 1 87 ? -25.078 -3.985 17.482 1.00 98.50 87 LYS A C 1
ATOM 639 O O . LYS A 1 87 ? -24.083 -4.284 18.140 1.00 98.50 87 LYS A O 1
ATOM 644 N N . HIS A 1 88 ? -24.997 -3.554 16.223 1.00 98.50 88 HIS A N 1
ATOM 645 C CA . HIS A 1 88 ? -23.706 -3.212 15.618 1.00 98.50 88 HIS A CA 1
ATOM 646 C C . HIS A 1 88 ? -23.128 -1.970 16.299 1.00 98.50 88 HIS A C 1
ATOM 648 O O . HIS A 1 88 ? -23.874 -1.148 16.829 1.00 98.50 88 HIS A O 1
ATOM 654 N N . VAL A 1 89 ? -21.805 -1.827 16.293 1.00 98.69 89 VAL A N 1
ATOM 655 C CA . VAL A 1 89 ? -21.123 -0.806 17.089 1.00 98.69 89 VAL A CA 1
ATOM 656 C C . VAL A 1 89 ? -20.149 0.000 16.239 1.00 98.69 89 VAL A C 1
ATOM 658 O O . VAL A 1 89 ? -19.268 -0.555 15.578 1.00 98.69 89 VAL A O 1
ATOM 661 N N . ILE A 1 90 ? -20.278 1.320 16.317 1.00 98.12 90 ILE A N 1
ATOM 662 C CA . ILE A 1 90 ? -19.261 2.286 15.908 1.00 98.12 90 ILE A CA 1
ATOM 663 C C . ILE A 1 90 ? -18.728 2.916 17.196 1.00 98.12 90 ILE A C 1
ATOM 665 O O . ILE A 1 90 ? -19.510 3.335 18.043 1.00 98.12 90 ILE A O 1
ATOM 669 N N . CYS A 1 91 ? -17.415 2.938 17.391 1.00 98.06 91 CYS A N 1
ATOM 670 C CA . CYS A 1 91 ? -16.803 3.516 18.588 1.00 98.06 91 CYS A CA 1
ATOM 671 C C . CYS A 1 91 ? -15.865 4.654 18.210 1.00 98.06 91 CYS A C 1
ATOM 673 O O . CYS A 1 91 ? -15.034 4.488 17.313 1.00 98.06 91 CYS A O 1
ATOM 675 N N . GLU A 1 92 ? -15.957 5.776 18.916 1.00 96.38 92 GLU A N 1
ATOM 676 C CA . GLU A 1 92 ? -15.014 6.878 18.774 1.00 96.38 92 GLU A CA 1
ATOM 677 C C . GLU A 1 92 ? -13.577 6.464 19.102 1.00 96.38 92 GLU A C 1
ATOM 679 O O . GLU A 1 92 ? -13.300 5.455 19.768 1.00 96.38 92 GLU A O 1
ATOM 684 N N . LYS A 1 93 ? -12.639 7.264 18.596 1.00 93.94 93 LYS A N 1
ATOM 685 C CA . LYS A 1 93 ? -11.216 7.095 18.875 1.00 93.94 93 LYS A CA 1
ATOM 686 C C . LYS A 1 93 ? -10.835 7.759 20.206 1.00 93.94 93 LYS A C 1
ATOM 688 O O . LYS A 1 93 ? -11.378 8.808 20.549 1.00 93.94 93 LYS A O 1
ATOM 693 N N . PRO A 1 94 ? -9.789 7.254 20.879 1.00 93.81 94 PRO A N 1
ATOM 694 C CA . PRO A 1 94 ? -9.238 5.911 20.739 1.00 93.81 94 PRO A CA 1
ATOM 695 C C . PRO A 1 94 ? -10.256 4.882 21.255 1.00 93.81 94 PRO A C 1
ATOM 697 O O . PRO A 1 94 ? -10.856 5.065 22.310 1.00 93.81 94 PRO A O 1
ATOM 700 N N . ALA A 1 95 ? -10.430 3.773 20.535 1.00 93.06 95 ALA A N 1
ATOM 701 C CA . ALA A 1 95 ? -11.444 2.781 20.899 1.00 93.06 95 ALA A CA 1
ATOM 702 C C . ALA A 1 95 ? -11.206 2.145 22.282 1.00 93.06 95 ALA A C 1
ATOM 704 O O . ALA A 1 95 ? -12.158 1.776 22.958 1.00 93.06 95 ALA A O 1
ATOM 705 N N . ALA A 1 96 ? -9.948 2.039 22.714 1.00 94.75 96 ALA A N 1
ATOM 706 C CA . ALA A 1 96 ? -9.570 1.563 24.041 1.00 94.75 96 ALA A CA 1
ATOM 707 C C . ALA A 1 96 ? -8.243 2.194 24.492 1.00 94.75 96 ALA A C 1
ATOM 709 O O . ALA A 1 96 ? -7.491 2.726 23.671 1.00 94.75 96 ALA A O 1
ATOM 710 N N . MET A 1 97 ? -7.931 2.101 25.789 1.00 91.56 97 MET A N 1
ATOM 711 C CA . MET A 1 97 ? -6.672 2.611 26.354 1.00 91.56 97 MET A CA 1
ATOM 712 C C . MET A 1 97 ? -5.544 1.571 26.328 1.00 91.56 97 MET A C 1
ATOM 714 O O . MET A 1 97 ? -4.381 1.903 26.562 1.00 91.56 97 MET A O 1
ATOM 718 N N . SER A 1 98 ? -5.860 0.314 26.020 1.00 89.56 98 SER A N 1
ATOM 719 C CA . SER A 1 98 ? -4.888 -0.759 25.844 1.00 89.56 98 SER A CA 1
ATOM 720 C C . SER A 1 98 ? -5.320 -1.749 24.764 1.00 89.56 98 SER A C 1
ATOM 722 O O . SER A 1 98 ? -6.504 -1.907 24.470 1.00 89.56 98 SER A O 1
ATOM 724 N N . VAL A 1 99 ? -4.343 -2.462 24.197 1.00 88.56 99 VAL A N 1
ATOM 725 C CA . VAL A 1 99 ? -4.601 -3.535 23.223 1.00 88.56 99 VAL A CA 1
ATOM 726 C C . VAL A 1 99 ? -5.463 -4.641 23.838 1.00 88.56 99 VAL A C 1
ATOM 728 O O . VAL A 1 99 ? -6.377 -5.122 23.186 1.00 88.56 99 VAL A O 1
ATOM 731 N N . ALA A 1 100 ? -5.232 -4.991 25.108 1.00 90.94 100 ALA A N 1
ATOM 732 C CA . ALA A 1 100 ? -6.005 -6.025 25.794 1.00 90.94 100 ALA A CA 1
ATOM 733 C C . ALA A 1 100 ? -7.496 -5.662 25.913 1.00 90.94 100 ALA A C 1
ATOM 735 O O . ALA A 1 100 ? -8.352 -6.491 25.623 1.00 90.94 100 ALA A O 1
ATOM 736 N N . GLU A 1 101 ? -7.816 -4.418 26.281 1.00 94.38 101 GLU A N 1
ATOM 737 C CA . GLU A 1 101 ? -9.205 -3.938 26.321 1.00 94.38 101 GLU A CA 1
ATOM 738 C C . GLU A 1 101 ? -9.842 -3.930 24.926 1.00 94.38 101 GLU A C 1
ATOM 740 O O . GLU A 1 101 ? -10.997 -4.323 24.775 1.00 94.38 101 GLU A O 1
ATOM 745 N N . TYR A 1 102 ? -9.091 -3.524 23.898 1.00 94.62 102 TYR A N 1
ATOM 746 C CA . TYR A 1 102 ? -9.571 -3.568 22.518 1.00 94.62 102 TYR A CA 1
ATOM 747 C C . TYR A 1 102 ? -9.858 -5.004 22.054 1.00 94.62 102 TYR A C 1
ATOM 749 O O . TYR A 1 102 ? -10.898 -5.265 21.450 1.00 94.62 102 TYR A O 1
ATOM 757 N N . ASP A 1 103 ? -8.980 -5.954 22.380 1.00 90.19 103 ASP A N 1
ATOM 758 C CA . ASP A 1 103 ? -9.167 -7.371 22.062 1.00 90.19 103 ASP A CA 1
ATOM 759 C C . ASP A 1 103 ? -10.422 -7.941 22.746 1.00 90.19 103 ASP A C 1
ATOM 761 O O . ASP A 1 103 ? -11.178 -8.687 22.118 1.00 90.19 103 ASP A O 1
ATOM 765 N N . GLU 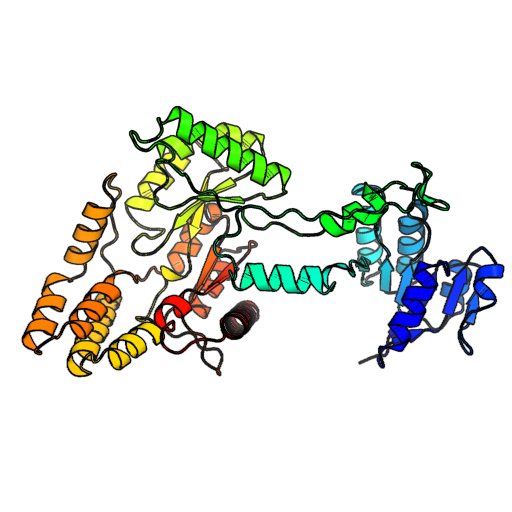A 1 104 ? -10.703 -7.549 23.995 1.00 96.44 104 GLU A N 1
ATOM 766 C CA . GLU A 1 104 ? -11.957 -7.898 24.679 1.00 96.44 104 GLU A CA 1
ATOM 767 C C . GLU A 1 104 ? -13.192 -7.349 23.950 1.00 96.44 104 GLU A C 1
ATOM 769 O O . GLU A 1 104 ? -14.203 -8.046 23.837 1.00 96.44 104 GLU A O 1
ATOM 774 N N . MET A 1 105 ? -13.126 -6.112 23.449 1.00 97.81 105 MET A N 1
ATOM 775 C CA . MET A 1 105 ? -14.218 -5.493 22.687 1.00 97.81 105 MET A CA 1
ATOM 776 C C . MET A 1 105 ? -14.483 -6.256 21.387 1.00 97.81 105 MET A C 1
ATOM 778 O O . MET A 1 105 ? -15.626 -6.613 21.096 1.00 97.81 105 MET A O 1
ATOM 782 N N . VAL A 1 106 ? -13.427 -6.563 20.628 1.00 95.25 106 VAL A N 1
ATOM 783 C CA . VAL A 1 106 ? -13.517 -7.339 19.383 1.00 95.25 106 VAL A CA 1
ATOM 784 C C . VAL A 1 106 ? -14.079 -8.736 19.650 1.00 95.25 106 VAL A C 1
ATOM 786 O O . VAL A 1 106 ? -14.953 -9.196 18.908 1.00 95.25 106 VAL A O 1
ATOM 789 N N . ALA A 1 107 ? -13.612 -9.407 20.707 1.00 92.81 107 ALA A N 1
ATOM 790 C CA . ALA A 1 107 ? -14.104 -10.723 21.100 1.00 92.81 107 ALA A CA 1
ATOM 791 C C . ALA A 1 107 ? -15.604 -10.689 21.424 1.00 92.81 107 ALA A C 1
ATOM 793 O O . ALA A 1 107 ? -16.360 -11.475 20.853 1.00 92.81 107 ALA A O 1
ATOM 794 N N . ALA A 1 108 ? -16.054 -9.734 22.243 1.00 98.31 108 ALA A N 1
ATOM 795 C CA . ALA A 1 108 ? -17.464 -9.591 22.602 1.00 98.31 108 ALA A CA 1
ATOM 796 C C . ALA A 1 108 ? -18.362 -9.327 21.382 1.00 98.31 108 ALA A C 1
ATOM 798 O O . ALA A 1 108 ? -19.422 -9.944 21.248 1.00 98.31 108 ALA A O 1
ATOM 799 N N . CYS A 1 109 ? -17.936 -8.460 20.459 1.00 97.69 109 CYS A N 1
ATOM 800 C CA . CYS A 1 109 ? -18.672 -8.205 19.219 1.00 97.69 109 CYS A CA 1
ATOM 801 C C . CYS A 1 109 ? -18.771 -9.465 18.347 1.00 97.69 109 CYS A C 1
ATOM 803 O O . CYS A 1 109 ? -19.848 -9.801 17.850 1.00 97.69 109 CYS A O 1
ATOM 805 N N . LYS A 1 110 ? -17.668 -10.210 18.214 1.00 95.31 110 LYS A N 1
ATOM 806 C CA . LYS A 1 110 ? -17.618 -11.456 17.440 1.00 95.31 110 LYS A CA 1
ATOM 807 C C . LYS A 1 110 ? -18.493 -12.555 18.045 1.00 95.31 110 LYS A C 1
ATOM 809 O O . LYS A 1 110 ? -19.187 -13.244 17.302 1.00 95.31 110 LYS A O 1
ATOM 814 N N . GLU A 1 111 ? -18.469 -12.720 19.364 1.00 97.88 111 GLU A N 1
ATOM 815 C CA . GLU A 1 111 ? -19.279 -13.710 20.089 1.00 97.88 111 GLU A CA 1
ATOM 816 C C . GLU A 1 111 ? -20.783 -13.464 19.930 1.00 97.88 111 GLU A C 1
ATOM 818 O O . GLU A 1 111 ? -21.548 -14.418 19.809 1.00 97.88 111 GLU A O 1
ATOM 823 N N . ASN A 1 112 ? -21.197 -12.197 19.859 1.00 98.44 112 ASN A N 1
ATOM 824 C CA . ASN A 1 112 ? -22.594 -11.813 19.641 1.00 98.44 112 ASN A CA 1
ATOM 825 C C . ASN A 1 112 ? -22.970 -11.680 18.153 1.00 98.44 112 ASN A C 1
ATOM 827 O O . ASN A 1 112 ? -24.117 -11.375 17.836 1.00 98.44 112 ASN A O 1
ATOM 831 N N . GLY A 1 113 ? -22.029 -11.917 17.231 1.00 97.19 113 GLY A N 1
ATOM 832 C CA . GLY A 1 113 ? -22.277 -11.857 15.789 1.00 97.19 113 GLY A CA 1
ATOM 833 C C . GLY A 1 113 ? -22.578 -10.453 15.256 1.00 97.19 113 GLY A C 1
ATOM 834 O O . GLY A 1 113 ? -23.232 -10.329 14.221 1.00 97.19 113 GLY A O 1
ATOM 835 N N . VAL A 1 114 ? -22.120 -9.403 15.943 1.00 98.06 114 VAL A N 1
ATOM 836 C CA . VAL A 1 114 ? -22.329 -8.007 15.537 1.00 98.06 114 VAL A CA 1
ATOM 837 C C . VAL A 1 114 ? -21.102 -7.441 14.818 1.00 98.06 114 VAL A C 1
ATOM 839 O O . VAL A 1 114 ? -19.983 -7.939 14.939 1.00 98.06 114 VAL A O 1
ATOM 842 N N . LEU A 1 115 ? -21.320 -6.370 14.057 1.00 96.88 115 LEU A N 1
ATOM 843 C CA . LEU A 1 115 ? -20.253 -5.652 13.355 1.00 96.88 115 LEU A CA 1
ATOM 844 C C . LEU A 1 115 ? -19.673 -4.605 14.298 1.00 96.88 115 LEU A C 1
ATOM 846 O O . LEU A 1 115 ? -20.416 -3.992 15.062 1.00 96.88 115 LEU A O 1
ATOM 850 N N . PHE A 1 116 ? -18.366 -4.392 14.212 1.00 97.56 116 PHE A N 1
ATOM 851 C CA . PHE A 1 116 ? -17.649 -3.428 15.032 1.00 97.56 116 PHE A CA 1
ATOM 852 C C . PHE A 1 116 ? -16.648 -2.651 14.181 1.00 97.56 116 PHE A C 1
ATOM 854 O O . PHE A 1 116 ? -15.882 -3.254 13.427 1.00 97.56 116 PHE A O 1
ATOM 861 N N . THR A 1 117 ? -16.650 -1.325 14.303 1.00 93.00 117 THR A N 1
ATOM 862 C CA . THR A 1 117 ? -15.652 -0.452 13.677 1.00 93.00 117 THR A CA 1
ATOM 863 C C . THR A 1 117 ? -15.293 0.723 14.583 1.00 93.00 117 THR A C 1
ATOM 865 O O . THR A 1 117 ? -16.098 1.174 15.396 1.00 93.00 117 THR A O 1
ATOM 868 N N . VAL A 1 118 ? -14.077 1.240 14.413 1.00 95.44 118 VAL A N 1
ATOM 869 C CA . VAL A 1 118 ? -13.612 2.476 15.053 1.00 95.44 118 VAL A CA 1
ATOM 870 C C . VAL A 1 118 ? -13.853 3.651 14.106 1.00 95.44 118 VAL A C 1
ATOM 872 O O . VAL A 1 118 ? -13.633 3.522 12.898 1.00 95.44 118 VAL A O 1
ATOM 875 N N . HIS A 1 119 ? -14.279 4.797 14.631 1.00 93.44 119 HIS A N 1
ATOM 876 C CA . HIS A 1 119 ? -14.558 6.008 13.860 1.00 93.44 119 HIS A CA 1
ATOM 877 C C . HIS A 1 119 ? -13.271 6.774 13.484 1.00 93.44 119 HIS A C 1
ATOM 879 O O . HIS A 1 119 ? -13.002 7.886 13.934 1.00 93.44 119 HIS A O 1
ATOM 885 N N . GLN A 1 120 ? -12.440 6.173 12.626 1.00 89.69 120 GLN A N 1
ATOM 886 C CA . GLN A 1 120 ? -11.186 6.765 12.126 1.00 89.69 120 GLN A CA 1
ATOM 887 C C . GLN A 1 120 ? -11.424 7.725 10.948 1.00 89.69 120 GLN A C 1
ATOM 889 O O . GLN A 1 120 ? -10.879 7.570 9.851 1.00 89.69 120 GLN A O 1
ATOM 894 N N . GLN A 1 121 ? -12.271 8.727 11.171 1.00 85.50 121 GLN A N 1
ATOM 895 C CA . GLN A 1 121 ? -12.760 9.657 10.146 1.00 85.50 121 GLN A CA 1
ATOM 896 C C . GLN A 1 121 ? -11.655 10.450 9.429 1.00 85.50 121 GLN A C 1
ATOM 898 O O . GLN A 1 121 ? -11.771 10.736 8.238 1.00 85.50 121 GLN A O 1
ATOM 903 N N . ARG A 1 122 ? -10.520 10.720 10.089 1.00 88.31 122 ARG A N 1
ATOM 904 C CA . ARG A 1 122 ? -9.422 11.511 9.499 1.00 88.31 122 ARG A CA 1
ATOM 905 C C . ARG A 1 122 ? -8.713 10.843 8.321 1.00 88.31 122 ARG A C 1
ATOM 907 O O . ARG A 1 122 ? -7.996 11.511 7.583 1.00 88.31 122 ARG A O 1
ATOM 914 N N . ARG A 1 123 ? -8.975 9.558 8.053 1.00 83.50 123 ARG A N 1
ATOM 915 C CA . ARG A 1 123 ? -8.582 8.907 6.786 1.00 83.50 123 ARG A CA 1
ATOM 916 C C . ARG A 1 123 ? -9.235 9.552 5.554 1.00 83.50 123 ARG A C 1
ATOM 918 O O . ARG A 1 123 ? -8.754 9.342 4.437 1.00 83.50 123 ARG A O 1
ATOM 925 N N . TRP A 1 124 ? -10.311 10.316 5.741 1.00 81.25 124 TRP A N 1
ATOM 926 C CA . TRP A 1 124 ? -11.027 11.048 4.695 1.00 81.25 124 TRP A CA 1
ATOM 927 C C . TRP A 1 124 ? -10.752 12.555 4.696 1.00 81.25 124 TRP A C 1
ATOM 929 O O . TRP A 1 124 ? -11.258 13.249 3.812 1.00 81.25 124 TRP A O 1
ATOM 939 N N . ASP A 1 125 ? -9.910 13.058 5.606 1.00 85.06 125 ASP A N 1
ATOM 940 C CA . ASP A 1 125 ? -9.525 14.469 5.624 1.00 85.06 125 ASP A CA 1
ATOM 941 C C . ASP A 1 125 ? -8.890 14.856 4.279 1.00 85.06 125 ASP A C 1
ATOM 943 O O . ASP A 1 125 ? -8.050 14.140 3.722 1.00 85.06 125 ASP A O 1
ATOM 947 N N . LYS A 1 126 ? -9.322 15.990 3.715 1.00 84.25 126 LYS A N 1
ATOM 948 C CA . LYS A 1 126 ? -8.947 16.397 2.354 1.00 84.25 126 LYS A CA 1
ATOM 949 C C . LYS A 1 126 ? -7.435 16.523 2.188 1.00 84.25 126 LYS A C 1
ATOM 951 O O . LYS A 1 126 ? -6.913 16.126 1.155 1.00 84.25 126 LYS A O 1
ATOM 956 N N . ASP A 1 127 ? -6.735 17.072 3.169 1.00 82.56 127 ASP A N 1
ATOM 957 C CA . ASP A 1 127 ? -5.276 17.187 3.175 1.00 82.56 127 ASP A CA 1
ATOM 958 C C . ASP A 1 127 ? -4.598 15.815 3.179 1.00 82.56 127 ASP A C 1
ATOM 960 O O .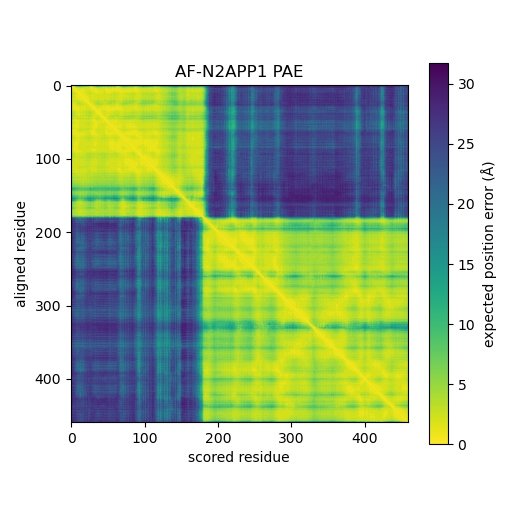 ASP A 1 127 ? -3.681 15.603 2.386 1.00 82.56 127 ASP A O 1
ATOM 964 N N . TYR A 1 128 ? -5.090 14.857 3.971 1.00 83.38 128 TYR A N 1
ATOM 965 C CA . TYR A 1 128 ? -4.584 13.487 3.927 1.00 83.38 128 TYR A CA 1
ATOM 966 C C . TYR A 1 128 ? -4.860 12.831 2.573 1.00 83.38 128 TYR A C 1
ATOM 968 O O . TYR A 1 128 ? -3.948 12.269 1.972 1.00 83.38 128 TYR A O 1
ATOM 976 N N . ARG A 1 129 ? -6.087 12.938 2.049 1.00 83.69 129 ARG A N 1
ATOM 977 C CA . ARG A 1 129 ? -6.459 12.389 0.735 1.00 83.69 129 ARG A CA 1
ATOM 978 C C . ARG A 1 129 ? -5.632 13.000 -0.395 1.00 83.69 129 ARG A C 1
ATOM 980 O O . ARG A 1 129 ? -5.176 12.257 -1.254 1.00 83.69 129 ARG A O 1
ATOM 987 N N . VAL A 1 130 ? -5.378 14.308 -0.354 1.00 82.00 130 VAL A N 1
ATOM 988 C CA . VAL A 1 130 ? -4.508 15.009 -1.310 1.00 82.00 130 VAL A CA 1
ATOM 989 C C . VAL A 1 130 ? -3.059 14.566 -1.156 1.00 82.00 130 VAL A C 1
ATOM 991 O O . VAL A 1 130 ? -2.406 14.314 -2.156 1.00 82.00 130 VAL A O 1
ATOM 994 N N . MET A 1 131 ? -2.529 14.434 0.061 1.00 81.38 131 MET A N 1
ATOM 995 C CA . MET A 1 131 ? -1.154 13.957 0.248 1.00 81.38 131 MET A CA 1
ATOM 996 C C . MET A 1 131 ? -0.991 12.493 -0.152 1.00 81.38 131 MET A C 1
ATOM 998 O O . MET A 1 131 ? 0.037 12.131 -0.721 1.00 81.38 131 MET A O 1
ATOM 1002 N N . LYS A 1 132 ? -2.009 11.667 0.094 1.00 79.19 132 LYS A N 1
ATOM 1003 C CA . LYS A 1 132 ? -2.081 10.292 -0.393 1.00 79.19 132 LYS A CA 1
ATOM 1004 C C . LYS A 1 132 ? -2.095 10.270 -1.914 1.00 79.19 132 LYS A C 1
ATOM 1006 O O . LYS A 1 132 ? -1.355 9.499 -2.497 1.00 79.19 132 LYS A O 1
ATOM 1011 N N . GLU A 1 133 ? -2.849 11.163 -2.542 1.00 78.75 133 GLU A N 1
ATOM 1012 C CA . GLU A 1 133 ? -2.858 11.337 -3.992 1.00 78.75 133 GLU A CA 1
ATOM 1013 C C . GLU A 1 133 ? -1.498 11.824 -4.528 1.00 78.75 133 GLU A C 1
ATOM 1015 O O . GLU A 1 133 ? -0.981 11.237 -5.469 1.00 78.75 133 GLU A O 1
ATOM 1020 N N . VAL A 1 134 ? -0.862 12.818 -3.895 1.00 77.06 134 VAL A N 1
ATOM 1021 C CA . VAL A 1 134 ? 0.497 13.303 -4.217 1.00 77.06 134 VAL A CA 1
ATOM 1022 C C . VAL A 1 134 ? 1.525 12.176 -4.130 1.00 77.06 134 VAL A C 1
ATOM 1024 O O . VAL A 1 134 ? 2.404 12.092 -4.988 1.00 77.06 134 VAL A O 1
ATOM 1027 N N . TYR A 1 135 ? 1.425 11.335 -3.097 1.00 79.75 135 TYR A N 1
ATOM 1028 C CA . TYR A 1 135 ? 2.274 10.162 -2.903 1.00 79.75 135 TYR A CA 1
ATOM 1029 C C . TYR A 1 135 ? 2.005 9.097 -3.969 1.00 79.75 135 TYR A C 1
ATOM 1031 O O . TYR A 1 135 ? 2.930 8.691 -4.665 1.00 79.75 135 TYR A O 1
ATOM 1039 N N . ASP A 1 136 ? 0.743 8.707 -4.152 1.00 73.19 136 ASP A N 1
ATOM 1040 C CA . ASP A 1 136 ? 0.322 7.664 -5.094 1.00 73.19 136 ASP A CA 1
ATOM 1041 C C . ASP A 1 136 ? 0.634 8.034 -6.548 1.00 73.19 136 ASP A C 1
ATOM 1043 O O . ASP A 1 136 ? 0.966 7.172 -7.357 1.00 73.19 136 ASP A O 1
ATOM 1047 N N . GLN A 1 137 ? 0.544 9.321 -6.887 1.00 79.56 137 GLN A N 1
ATOM 1048 C CA . GLN A 1 137 ? 0.881 9.857 -8.206 1.00 79.56 137 GLN A CA 1
ATOM 1049 C C . GLN A 1 137 ? 2.358 10.250 -8.342 1.00 79.56 137 GLN A C 1
ATOM 1051 O O . GLN A 1 137 ? 2.758 10.724 -9.407 1.00 79.56 137 GLN A O 1
ATOM 1056 N N . ALA A 1 138 ? 3.159 10.112 -7.280 1.00 78.56 138 ALA A N 1
ATOM 1057 C CA . ALA A 1 138 ? 4.555 10.544 -7.220 1.00 78.56 138 ALA A CA 1
ATOM 1058 C C . ALA A 1 138 ? 4.780 11.984 -7.740 1.00 78.56 138 ALA A C 1
ATOM 1060 O O . ALA A 1 138 ? 5.780 12.274 -8.401 1.00 78.56 138 ALA A O 1
ATOM 1061 N N . LEU A 1 139 ? 3.866 12.922 -7.442 1.00 80.31 139 LEU A N 1
ATOM 1062 C CA . LEU A 1 139 ? 3.911 14.294 -7.986 1.00 80.31 139 LEU A CA 1
ATOM 1063 C C . LEU A 1 139 ? 5.174 15.072 -7.588 1.00 80.31 139 LEU A C 1
ATOM 1065 O O . LEU A 1 139 ? 5.524 16.065 -8.225 1.00 80.31 139 LEU A O 1
ATOM 1069 N N . VAL A 1 140 ? 5.852 14.628 -6.530 1.00 76.19 140 VAL A N 1
ATOM 1070 C CA . VAL A 1 140 ? 7.106 15.206 -6.027 1.00 76.19 140 VAL A CA 1
ATOM 1071 C C . VAL A 1 140 ? 8.313 14.279 -6.233 1.00 76.19 140 VAL A C 1
ATOM 1073 O O . VAL A 1 140 ? 9.364 14.509 -5.640 1.00 76.19 140 VAL A O 1
ATOM 1076 N N . GLY A 1 141 ? 8.181 13.255 -7.081 1.00 86.88 141 GLY A N 1
ATOM 1077 C CA . GLY A 1 141 ? 9.158 12.174 -7.217 1.00 86.88 141 GLY A CA 1
ATOM 1078 C C . GLY A 1 141 ? 9.114 11.213 -6.027 1.00 86.88 141 GLY A C 1
ATOM 1079 O O . GLY A 1 141 ? 8.071 11.049 -5.392 1.00 86.88 141 GLY A O 1
ATOM 1080 N N . ASP A 1 142 ? 10.254 10.599 -5.710 1.00 71.81 142 ASP A N 1
ATOM 1081 C CA . ASP A 1 142 ? 10.358 9.616 -4.630 1.00 71.81 142 ASP A CA 1
ATOM 1082 C C . ASP A 1 142 ? 10.273 10.294 -3.258 1.00 71.81 142 ASP A C 1
ATOM 1084 O O . ASP A 1 142 ? 11.190 10.979 -2.789 1.00 71.81 142 ASP A O 1
ATOM 1088 N N . MET A 1 143 ? 9.137 10.106 -2.592 1.00 70.06 143 MET A N 1
ATOM 1089 C CA . MET A 1 143 ? 8.898 10.670 -1.273 1.00 70.06 143 MET A CA 1
ATOM 1090 C C . MET A 1 143 ? 9.711 9.913 -0.217 1.00 70.06 143 MET A C 1
ATOM 1092 O O . MET A 1 143 ? 9.352 8.819 0.202 1.00 70.06 143 MET A O 1
ATOM 1096 N N . TYR A 1 144 ? 10.806 10.515 0.245 1.00 68.19 144 TYR A N 1
ATOM 1097 C CA . TYR A 1 144 ? 11.722 9.903 1.219 1.00 68.19 144 TYR A CA 1
ATOM 1098 C C . TYR A 1 144 ? 11.432 10.289 2.681 1.00 68.19 144 TYR A C 1
ATOM 1100 O O . TYR A 1 144 ? 12.045 9.751 3.604 1.00 68.19 144 TYR A O 1
ATOM 1108 N N . LEU A 1 145 ? 10.551 11.269 2.915 1.00 64.62 145 LEU A N 1
ATOM 1109 C CA . LEU A 1 145 ? 10.190 11.741 4.251 1.00 64.62 145 LEU A CA 1
ATOM 1110 C C . LEU A 1 145 ? 8.783 12.338 4.261 1.00 64.62 145 LEU A C 1
ATOM 1112 O O . LEU A 1 145 ? 8.501 13.283 3.527 1.00 64.62 145 LEU A O 1
ATOM 1116 N N . ILE A 1 146 ? 7.950 11.861 5.182 1.00 67.75 146 ILE A N 1
ATOM 1117 C CA . ILE A 1 146 ? 6.654 12.460 5.502 1.00 67.75 146 ILE A CA 1
ATOM 1118 C C . ILE A 1 146 ? 6.745 13.068 6.899 1.00 67.75 146 ILE A C 1
ATOM 1120 O O . ILE A 1 146 ? 7.107 12.398 7.865 1.00 67.75 146 ILE A O 1
ATOM 1124 N N . LYS A 1 147 ? 6.417 14.357 7.008 1.00 74.75 147 LYS A N 1
ATOM 1125 C CA . LYS A 1 147 ? 6.241 15.046 8.290 1.00 74.75 147 LYS A CA 1
ATOM 1126 C C . LYS A 1 147 ? 4.772 15.405 8.443 1.00 74.75 147 LYS A C 1
ATOM 1128 O O . LYS A 1 147 ? 4.346 16.446 7.957 1.00 74.75 147 LYS A O 1
ATOM 1133 N N . SER A 1 148 ? 4.016 14.545 9.119 1.00 77.81 148 SER A N 1
ATOM 1134 C CA . SER A 1 148 ? 2.653 14.869 9.537 1.00 77.81 148 SER A CA 1
ATOM 1135 C C . SER A 1 148 ? 2.707 15.536 10.906 1.00 77.81 148 SER A C 1
ATOM 1137 O O . SER A 1 148 ? 3.211 14.951 11.866 1.00 77.81 148 SER A O 1
ATOM 1139 N N . GLN A 1 149 ? 2.296 16.801 10.977 1.00 76.81 149 GLN A N 1
ATOM 1140 C CA . GLN A 1 149 ? 2.426 17.612 12.182 1.00 76.81 149 GLN A CA 1
ATOM 1141 C C . GLN A 1 149 ? 1.143 18.394 12.416 1.00 76.81 149 GLN A C 1
ATOM 1143 O O . GLN A 1 149 ? 0.722 19.181 11.571 1.00 76.81 149 GLN A O 1
ATOM 1148 N N . LEU A 1 150 ? 0.563 18.207 13.596 1.00 79.00 150 LEU A N 1
ATOM 1149 C CA . LEU A 1 150 ? -0.540 19.015 14.080 1.00 79.00 150 LEU A CA 1
ATOM 1150 C C . LEU A 1 150 ? 0.006 20.030 15.085 1.00 79.00 150 LEU A C 1
ATOM 1152 O O . LEU A 1 150 ? 0.587 19.653 16.104 1.00 79.00 150 LEU A O 1
ATOM 1156 N N . TYR A 1 151 ? -0.181 21.315 14.797 1.00 79.06 151 TYR A N 1
ATOM 1157 C CA . TYR A 1 151 ? 0.193 22.403 15.693 1.00 79.06 151 TYR A CA 1
ATOM 1158 C C . TYR A 1 151 ? -1.042 23.207 16.079 1.00 79.06 151 TYR A C 1
ATOM 1160 O O . TYR A 1 151 ? -1.838 23.590 15.226 1.00 79.06 151 TYR A O 1
ATOM 1168 N N . GLY A 1 152 ? -1.160 23.514 17.367 1.00 77.69 152 GLY A N 1
ATOM 1169 C CA . GLY A 1 152 ? -2.164 24.423 17.901 1.00 77.69 152 GLY A CA 1
ATOM 1170 C C . GLY A 1 152 ? -1.538 25.344 18.941 1.00 77.69 152 GLY A C 1
ATOM 1171 O O . GLY A 1 152 ? -0.588 24.968 19.625 1.00 77.69 152 GLY A O 1
ATOM 1172 N N . VAL A 1 153 ? -2.070 26.559 19.059 1.00 81.00 153 VAL A N 1
ATOM 1173 C CA . VAL A 1 153 ? -1.679 27.540 20.092 1.00 81.00 153 VAL A CA 1
ATOM 1174 C C . VAL A 1 153 ? -2.845 27.874 21.022 1.00 81.00 153 VAL A C 1
ATOM 1176 O O . VAL A 1 153 ? -2.842 28.897 21.699 1.00 81.00 153 VAL A O 1
ATOM 1179 N N . ASN A 1 154 ? -3.840 26.987 21.073 1.00 78.75 154 ASN A N 1
ATOM 1180 C CA . ASN A 1 154 ? -5.088 27.189 21.811 1.00 78.75 154 ASN A CA 1
ATOM 1181 C C . ASN A 1 154 ? -4.939 26.969 23.329 1.00 78.75 154 ASN A C 1
ATOM 1183 O O . ASN A 1 154 ? -5.913 27.077 24.064 1.00 78.75 154 ASN A O 1
ATOM 1187 N N . GLY A 1 155 ? -3.720 26.709 23.809 1.00 72.62 155 GLY A N 1
ATOM 1188 C CA . GLY A 1 155 ? -3.424 26.511 25.224 1.00 72.62 155 GLY A CA 1
ATOM 1189 C C . GLY A 1 155 ? -3.618 25.064 25.672 1.00 72.62 155 GLY A C 1
ATOM 1190 O O . GLY A 1 155 ? -3.340 24.130 24.922 1.00 72.62 155 GLY A O 1
ATOM 1191 N N . ASN A 1 156 ? -4.027 24.891 26.929 1.00 75.62 156 ASN A N 1
ATOM 1192 C CA . ASN A 1 156 ? -4.240 23.574 27.523 1.00 75.62 156 ASN A CA 1
ATOM 1193 C C . ASN A 1 156 ? -5.455 22.872 26.905 1.00 75.62 156 ASN A C 1
ATOM 1195 O O . ASN A 1 156 ? -6.396 23.524 26.455 1.00 75.62 156 ASN A O 1
ATOM 1199 N N . MET A 1 157 ? -5.446 21.537 26.949 1.00 76.44 157 MET A N 1
ATOM 1200 C CA . MET A 1 157 ? -6.641 20.740 26.666 1.00 76.44 157 MET A CA 1
ATOM 1201 C C . MET A 1 157 ? -7.781 21.121 27.621 1.00 76.44 157 MET A C 1
ATOM 1203 O O . MET A 1 157 ? -7.541 21.654 28.707 1.00 76.44 157 MET A O 1
ATOM 1207 N N . HIS A 1 158 ? -9.014 20.855 27.207 1.00 80.56 158 HIS A N 1
ATOM 1208 C CA . HIS A 1 158 ? -10.218 21.120 27.990 1.00 80.56 158 HIS A CA 1
ATOM 1209 C C . HIS A 1 158 ? -10.841 19.818 28.512 1.00 80.56 158 HIS A C 1
ATOM 1211 O O . HIS A 1 158 ? -10.527 18.716 28.052 1.00 80.56 158 HIS A O 1
ATOM 1217 N N . ASP A 1 159 ? -11.742 19.972 29.479 1.00 86.56 159 ASP A N 1
ATOM 1218 C CA . ASP A 1 159 ? -12.586 18.916 30.040 1.00 86.56 159 ASP A CA 1
ATOM 1219 C C . ASP A 1 159 ? -11.803 17.697 30.544 1.00 86.56 159 ASP A C 1
ATOM 1221 O O . ASP A 1 159 ? -10.770 17.829 31.198 1.00 86.56 159 ASP A O 1
ATOM 1225 N N . TRP A 1 160 ? -12.302 16.492 30.267 1.00 89.69 160 TRP A N 1
ATOM 1226 C CA . TRP A 1 160 ? -11.710 15.242 30.724 1.00 89.69 160 TRP A CA 1
ATOM 1227 C C . TRP A 1 160 ? -10.343 14.955 30.083 1.00 89.69 160 TRP A C 1
ATOM 1229 O O . TRP A 1 160 ? -9.554 14.191 30.636 1.00 89.69 160 TRP A O 1
ATOM 1239 N N . HIS A 1 161 ? -10.012 15.602 28.962 1.00 88.19 161 HIS A N 1
ATOM 1240 C CA . HIS A 1 161 ? -8.780 15.332 28.229 1.00 88.19 161 HIS A CA 1
ATOM 1241 C C . HIS A 1 161 ? -7.502 15.813 28.937 1.00 88.19 161 HIS A C 1
ATOM 1243 O O . HIS A 1 161 ? -6.400 15.450 28.520 1.00 88.19 161 HIS A O 1
ATOM 1249 N N . VAL A 1 162 ? -7.609 16.625 29.996 1.00 91.62 162 VAL A N 1
ATOM 1250 C CA . VAL A 1 162 ? -6.441 17.020 30.807 1.00 91.62 162 VAL A CA 1
ATOM 1251 C C . VAL A 1 162 ? -5.989 15.922 31.771 1.00 91.62 162 VAL A C 1
ATOM 1253 O O . VAL A 1 162 ? -4.884 16.006 32.306 1.00 91.62 162 VAL A O 1
ATOM 1256 N N . TYR A 1 163 ? -6.828 14.910 32.001 1.00 91.31 163 TYR A N 1
ATOM 1257 C CA . TYR A 1 163 ? -6.613 13.883 33.014 1.00 91.31 163 TYR A CA 1
ATOM 1258 C C . TYR A 1 163 ? -6.059 12.596 32.378 1.00 91.31 163 TYR A C 1
ATOM 1260 O O . TYR A 1 163 ? -6.743 11.975 31.560 1.00 91.31 163 TYR A O 1
ATOM 1268 N N . PRO A 1 164 ? -4.834 12.158 32.728 1.00 88.62 164 PRO A N 1
ATOM 1269 C CA . PRO A 1 164 ? -4.249 10.924 32.196 1.00 88.62 164 PRO A CA 1
ATOM 1270 C C . PRO A 1 164 ? -5.100 9.673 32.441 1.00 88.62 164 PRO A C 1
ATOM 1272 O O . PRO A 1 164 ? -5.166 8.800 31.579 1.00 88.62 164 PRO A O 1
ATOM 1275 N N . GLU A 1 165 ? -5.782 9.593 33.583 1.00 89.81 165 GLU A N 1
ATOM 1276 C CA . GLU A 1 165 ? -6.690 8.498 33.943 1.00 89.81 165 GLU A CA 1
ATOM 1277 C C . GLU A 1 165 ? -7.906 8.382 33.014 1.00 89.81 165 GLU A C 1
ATOM 1279 O O . GLU A 1 165 ? -8.504 7.313 32.921 1.00 89.81 165 GLU A O 1
ATOM 1284 N N . MET A 1 166 ? -8.238 9.454 32.290 1.00 92.50 166 MET A N 1
ATOM 1285 C CA . MET A 1 166 ? -9.291 9.469 31.275 1.00 92.50 166 MET A CA 1
ATOM 1286 C C . MET A 1 166 ? -8.756 9.143 29.872 1.00 92.50 166 MET A C 1
ATOM 1288 O O . MET A 1 166 ? -9.459 9.335 28.883 1.00 92.50 166 MET A O 1
ATOM 1292 N N . GLY A 1 167 ? -7.497 8.709 29.753 1.00 90.06 167 GLY A N 1
ATOM 1293 C CA . GLY A 1 167 ? -6.812 8.607 28.464 1.00 90.06 167 GLY A CA 1
ATOM 1294 C C . GLY A 1 167 ? -6.591 9.982 27.830 1.00 90.06 167 GLY A C 1
ATOM 1295 O O . GLY A 1 167 ? -6.679 10.120 26.614 1.00 90.06 167 GLY A O 1
ATOM 1296 N N . GLY A 1 168 ? -6.380 11.011 28.655 1.00 86.94 168 GLY A N 1
ATOM 1297 C CA . GLY A 1 168 ? -6.121 12.375 28.210 1.00 86.94 168 GLY A CA 1
ATOM 1298 C C . GLY A 1 168 ? -4.746 12.569 27.561 1.00 86.94 168 GLY A C 1
ATOM 1299 O O . GLY A 1 168 ? -3.891 11.680 27.536 1.00 86.94 168 GLY A O 1
ATOM 1300 N N . GLY A 1 169 ? -4.507 13.780 27.063 1.00 89.75 169 GLY A N 1
ATOM 1301 C CA . GLY A 1 169 ? -3.275 14.153 26.373 1.00 89.75 169 GLY A CA 1
ATOM 1302 C C . GLY A 1 169 ? -3.325 13.980 24.851 1.00 89.75 169 GLY A C 1
ATOM 1303 O O . GLY A 1 169 ? -4.128 13.243 24.284 1.00 89.75 169 GLY A O 1
ATOM 1304 N N . MET A 1 170 ? -2.398 14.663 24.175 1.00 88.06 170 MET A N 1
ATOM 1305 C CA . MET A 1 170 ? -2.358 14.745 22.709 1.00 88.06 170 MET A CA 1
ATOM 1306 C C . MET A 1 170 ? -2.146 13.405 22.006 1.00 88.06 170 MET A C 1
ATOM 1308 O O . MET A 1 170 ? -2.558 13.268 20.860 1.00 88.06 170 MET A O 1
ATOM 1312 N N . LEU A 1 171 ? -1.503 12.425 22.649 1.00 87.88 171 LEU A N 1
ATOM 1313 C CA . LEU A 1 171 ? -1.233 11.135 22.010 1.00 87.88 171 LEU A CA 1
ATOM 1314 C C . LEU A 1 171 ? -2.525 10.347 21.760 1.00 87.88 171 LEU A C 1
ATOM 1316 O O . LEU A 1 171 ? -2.736 9.867 20.650 1.00 87.88 171 LEU A O 1
ATOM 1320 N N . TYR A 1 172 ? -3.388 10.254 22.769 1.00 88.75 172 TYR A N 1
ATOM 1321 C CA . TYR A 1 172 ? -4.670 9.564 22.661 1.00 88.75 172 TYR A CA 1
ATOM 1322 C C . TYR A 1 172 ? -5.705 10.387 21.896 1.00 88.75 172 TYR A C 1
ATOM 1324 O O . TYR A 1 172 ? -6.484 9.819 21.140 1.00 88.75 172 TYR A O 1
ATOM 1332 N N . ASP A 1 173 ? -5.687 11.714 22.032 1.00 88.94 173 ASP A N 1
ATOM 1333 C CA . ASP A 1 173 ? -6.647 12.566 21.332 1.00 88.94 173 ASP A CA 1
ATOM 1334 C C . ASP A 1 173 ? -6.328 12.713 19.831 1.00 88.94 173 ASP A C 1
ATOM 1336 O O . ASP A 1 173 ? -7.150 12.374 18.975 1.00 88.94 173 ASP A O 1
ATOM 1340 N N . TRP A 1 174 ? -5.117 13.172 19.502 1.00 88.00 174 TRP A N 1
ATOM 1341 C CA . TRP A 1 174 ? -4.709 13.489 18.128 1.00 88.00 174 TRP A CA 1
ATOM 1342 C C . TRP A 1 174 ? -3.687 12.523 17.539 1.00 88.00 174 TRP A C 1
ATOM 1344 O O . TRP A 1 174 ? -3.721 12.259 16.339 1.00 88.00 174 TRP A O 1
ATOM 1354 N N . GLY A 1 175 ? -2.782 11.981 18.3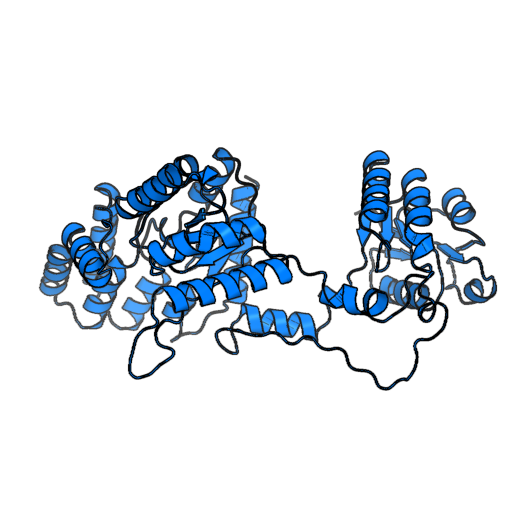54 1.00 87.06 175 GLY A N 1
ATOM 1355 C CA . GLY A 1 175 ? -1.729 11.076 17.892 1.00 87.06 175 GLY A CA 1
ATOM 1356 C C . GLY A 1 175 ? -2.284 9.807 17.248 1.00 87.06 175 GLY A C 1
ATOM 1357 O O . GLY A 1 175 ? -1.756 9.374 16.227 1.00 87.06 175 GLY A O 1
ATOM 1358 N N . VAL A 1 176 ? -3.387 9.267 17.775 1.00 88.44 176 VAL A N 1
ATOM 1359 C CA . VAL A 1 176 ? -4.065 8.084 17.218 1.00 88.44 176 VAL A CA 1
ATOM 1360 C C . VAL A 1 176 ? -4.462 8.269 15.750 1.00 88.44 176 VAL A C 1
ATOM 1362 O O . VAL A 1 176 ? -4.265 7.356 14.955 1.00 88.44 176 VAL A O 1
ATOM 1365 N N . HIS A 1 177 ? -4.903 9.469 15.357 1.00 87.62 177 HIS A N 1
ATOM 1366 C CA . HIS A 1 177 ? -5.252 9.777 13.966 1.00 87.62 177 HIS A CA 1
ATOM 1367 C C . HIS A 1 177 ? -4.043 9.747 13.030 1.00 87.62 177 HIS A C 1
ATOM 1369 O O . HIS A 1 177 ? -4.169 9.420 11.854 1.00 87.62 177 HIS A O 1
ATOM 1375 N N . LEU A 1 178 ? -2.862 10.100 13.545 1.00 83.50 178 LEU A N 1
ATOM 1376 C CA . LEU A 1 178 ? -1.626 10.114 12.764 1.00 83.50 178 LEU A CA 1
ATOM 1377 C C . LEU A 1 178 ? -1.003 8.713 12.643 1.00 83.50 178 LEU A C 1
ATOM 1379 O O . LEU A 1 178 ? -0.292 8.456 11.674 1.00 83.50 178 LEU A O 1
ATOM 1383 N N . ILE A 1 179 ? -1.252 7.826 13.616 1.00 80.62 179 ILE A N 1
ATOM 1384 C CA . ILE A 1 179 ? -0.619 6.498 13.739 1.00 80.62 179 ILE A CA 1
ATOM 1385 C C . ILE A 1 179 ? -1.436 5.373 13.074 1.00 80.62 179 ILE A C 1
ATOM 1387 O O . ILE A 1 179 ? -0.862 4.360 12.699 1.00 80.62 179 ILE A O 1
ATOM 1391 N N . ASP A 1 180 ? -2.747 5.537 12.887 1.00 74.12 180 ASP A N 1
ATOM 1392 C CA . ASP A 1 180 ? -3.728 4.536 12.406 1.00 74.12 180 ASP A CA 1
ATOM 1393 C C . ASP A 1 180 ? -3.508 3.954 10.970 1.00 74.12 180 ASP A C 1
ATOM 1395 O O . ASP A 1 180 ? -4.368 3.290 10.382 1.00 74.12 180 ASP A O 1
ATOM 1399 N N . GLN A 1 181 ? -2.336 4.146 10.374 1.00 65.38 181 GLN A N 1
ATOM 1400 C CA . GLN A 1 181 ? -1.964 3.630 9.054 1.00 65.38 181 GLN A CA 1
ATOM 1401 C C . GLN A 1 181 ? -1.209 2.298 9.193 1.00 65.38 181 GLN A C 1
ATOM 1403 O O . GLN A 1 181 ? -0.282 2.202 9.991 1.00 65.38 181 GLN A O 1
ATOM 1408 N N . MET A 1 182 ? -1.580 1.267 8.413 1.00 63.44 182 MET A N 1
ATOM 1409 C CA . MET A 1 182 ? -0.916 -0.043 8.476 1.00 63.44 182 MET A CA 1
ATOM 1410 C C . MET A 1 182 ? 0.190 -0.178 7.413 1.00 63.44 182 MET A C 1
ATOM 1412 O O . MET A 1 182 ? -0.107 -0.220 6.217 1.00 63.44 182 MET A O 1
ATOM 1416 N N . PRO A 1 183 ? 1.456 -0.296 7.830 1.00 70.69 183 PRO A N 1
ATOM 1417 C CA . PRO A 1 183 ? 2.587 -0.496 6.931 1.00 70.69 183 PRO A CA 1
ATOM 1418 C C . PRO A 1 183 ? 2.685 -1.948 6.413 1.00 70.69 183 PRO A C 1
ATOM 1420 O O . PRO A 1 183 ? 2.663 -2.891 7.203 1.00 70.69 183 PRO A O 1
ATOM 1423 N N . SER A 1 184 ? 2.844 -2.158 5.099 1.00 74.00 184 SER A N 1
ATOM 1424 C CA . SER A 1 184 ? 2.973 -3.507 4.503 1.00 74.00 184 SER A CA 1
ATOM 1425 C C . SER A 1 184 ? 4.421 -3.916 4.195 1.00 74.00 184 SER A C 1
ATOM 1427 O O . SER A 1 184 ? 4.833 -5.039 4.514 1.00 74.00 184 SER A O 1
ATOM 1429 N N . CYS A 1 185 ? 5.207 -3.016 3.596 1.00 80.56 185 CYS A N 1
ATOM 1430 C CA . CYS A 1 185 ? 6.616 -3.232 3.266 1.00 80.56 185 CYS A CA 1
ATOM 1431 C C . CYS A 1 185 ? 7.391 -1.906 3.174 1.00 80.56 185 CYS A C 1
ATOM 1433 O O . CYS A 1 185 ? 6.911 -0.957 2.561 1.00 80.56 185 CYS A O 1
ATOM 1435 N N . TYR A 1 186 ? 8.560 -1.835 3.814 1.00 85.94 186 TYR A N 1
ATOM 1436 C CA . TYR A 1 186 ? 9.445 -0.667 3.800 1.00 85.94 186 TYR A CA 1
ATOM 1437 C C . TYR A 1 186 ? 10.471 -0.812 2.674 1.00 85.94 186 TYR A C 1
ATOM 1439 O O . TYR A 1 186 ? 11.198 -1.800 2.662 1.00 85.94 186 TYR A O 1
ATOM 1447 N N . ASP A 1 187 ? 10.599 0.162 1.777 1.00 84.75 187 ASP A N 1
ATOM 1448 C CA . ASP A 1 187 ? 11.633 0.132 0.738 1.00 84.75 187 ASP A CA 1
ATOM 1449 C C . ASP A 1 187 ? 12.969 0.699 1.241 1.00 84.75 187 ASP A C 1
ATOM 1451 O O . ASP A 1 187 ? 13.083 1.868 1.616 1.00 84.75 187 ASP A O 1
ATOM 1455 N N . ALA A 1 188 ? 14.009 -0.133 1.220 1.00 85.31 188 ALA A N 1
ATOM 1456 C CA . ALA A 1 188 ? 15.368 0.226 1.596 1.00 85.31 188 ALA A CA 1
ATOM 1457 C C . ALA A 1 188 ? 16.299 0.256 0.378 1.00 85.31 188 ALA A C 1
ATOM 1459 O O . ALA A 1 188 ? 16.616 -0.770 -0.236 1.00 85.31 188 ALA A O 1
ATOM 1460 N N . PHE A 1 189 ? 16.812 1.451 0.089 1.00 83.00 189 PHE A N 1
ATOM 1461 C CA . PHE A 1 189 ? 17.774 1.696 -0.978 1.00 83.00 189 PHE A CA 1
ATOM 1462 C C . PHE A 1 189 ? 19.181 1.836 -0.407 1.00 83.00 189 PHE A C 1
ATOM 1464 O O . PHE A 1 189 ? 19.482 2.744 0.374 1.00 83.00 189 PHE A O 1
ATOM 1471 N N . LEU A 1 190 ? 20.072 0.941 -0.831 1.00 84.31 190 LEU A N 1
ATOM 1472 C CA . LEU A 1 190 ? 21.473 1.000 -0.448 1.00 84.31 190 LEU A CA 1
ATOM 1473 C C . LEU A 1 190 ? 22.211 2.048 -1.288 1.00 84.31 190 LEU A C 1
ATOM 1475 O O . LEU A 1 190 ? 22.808 1.735 -2.317 1.00 84.31 190 LEU A O 1
ATOM 1479 N N . GLU A 1 191 ? 22.190 3.299 -0.832 1.00 83.12 191 GLU A N 1
ATOM 1480 C CA . GLU A 1 191 ? 22.947 4.377 -1.470 1.00 83.12 191 GLU A CA 1
ATOM 1481 C C . GLU A 1 191 ? 24.446 4.233 -1.166 1.00 83.12 191 GLU A C 1
ATOM 1483 O O . GLU A 1 191 ? 24.967 4.713 -0.157 1.00 83.12 191 GLU A O 1
ATOM 1488 N N . ASN A 1 192 ? 25.152 3.518 -2.037 1.00 83.31 192 ASN A N 1
ATOM 1489 C CA . ASN A 1 192 ? 26.560 3.195 -1.847 1.00 83.31 192 ASN A CA 1
ATOM 1490 C C . ASN A 1 192 ? 27.519 4.232 -2.454 1.00 83.31 192 ASN A C 1
ATOM 1492 O O . ASN A 1 192 ? 28.734 4.063 -2.310 1.00 83.31 192 ASN A O 1
ATOM 1496 N N . LYS A 1 193 ? 27.012 5.307 -3.075 1.00 85.19 193 LYS A N 1
ATOM 1497 C CA . LYS A 1 193 ? 27.801 6.398 -3.670 1.00 85.19 193 LYS A CA 1
ATOM 1498 C C . LYS A 1 193 ? 27.484 7.772 -3.068 1.00 85.19 193 LYS A C 1
ATOM 1500 O O . LYS A 1 193 ? 27.591 8.782 -3.753 1.00 85.19 193 LYS A O 1
ATOM 1505 N N . ILE A 1 194 ? 27.212 7.843 -1.761 1.00 84.94 194 ILE A N 1
ATOM 1506 C CA . ILE A 1 194 ? 27.075 9.136 -1.056 1.00 84.94 194 ILE A CA 1
ATOM 1507 C C . ILE A 1 194 ? 28.352 10.000 -1.061 1.00 84.94 194 ILE A C 1
ATOM 1509 O O . ILE A 1 194 ? 28.293 11.173 -0.701 1.00 84.94 194 ILE A O 1
ATOM 1513 N N . TYR A 1 195 ? 29.512 9.427 -1.402 1.00 87.50 195 TYR A N 1
ATOM 1514 C CA . TYR A 1 195 ? 30.784 10.141 -1.489 1.00 87.50 195 TYR A CA 1
ATOM 1515 C C . TYR A 1 195 ? 31.287 10.167 -2.934 1.00 87.50 195 TYR A C 1
ATOM 1517 O O . TYR A 1 195 ? 31.466 9.120 -3.553 1.00 87.50 195 TYR A O 1
ATOM 1525 N N . ASP A 1 196 ? 31.625 11.354 -3.434 1.00 88.00 196 ASP A N 1
ATOM 1526 C CA . ASP A 1 196 ? 32.046 11.561 -4.830 1.00 88.00 196 ASP A CA 1
ATOM 1527 C C . ASP A 1 196 ? 33.312 10.782 -5.230 1.00 88.00 196 ASP A C 1
ATOM 1529 O O . ASP A 1 196 ? 33.565 10.547 -6.411 1.00 88.00 196 ASP A O 1
ATOM 1533 N N . ASN A 1 197 ? 34.140 10.393 -4.258 1.00 92.75 197 ASN A N 1
ATOM 1534 C CA . ASN A 1 197 ? 35.456 9.801 -4.493 1.00 92.75 197 ASN A CA 1
ATOM 1535 C C . ASN A 1 197 ? 35.556 8.304 -4.164 1.00 92.75 197 ASN A C 1
ATOM 1537 O O . ASN A 1 197 ? 36.624 7.723 -4.372 1.00 92.75 197 ASN A O 1
ATOM 1541 N N . ARG A 1 198 ? 34.505 7.677 -3.620 1.00 91.62 198 ARG A N 1
ATOM 1542 C CA . ARG A 1 198 ? 34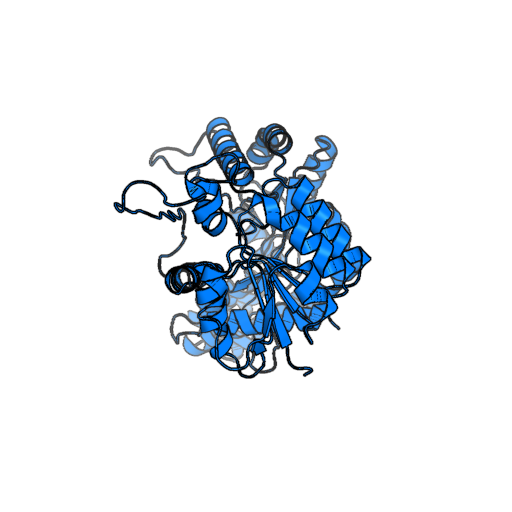.528 6.253 -3.258 1.00 91.62 198 ARG A CA 1
ATOM 1543 C C . ARG A 1 198 ? 33.134 5.668 -3.079 1.00 91.62 198 ARG A C 1
ATOM 1545 O O . ARG A 1 198 ? 32.195 6.355 -2.702 1.00 91.62 198 ARG A O 1
ATOM 1552 N N . THR A 1 199 ? 33.050 4.352 -3.213 1.00 89.25 199 THR A N 1
ATOM 1553 C CA . THR A 1 199 ? 31.904 3.583 -2.724 1.00 89.25 199 THR A CA 1
ATOM 1554 C C . THR A 1 199 ? 32.015 3.366 -1.211 1.00 89.25 199 THR A C 1
ATOM 1556 O O . THR A 1 199 ? 33.110 3.390 -0.631 1.00 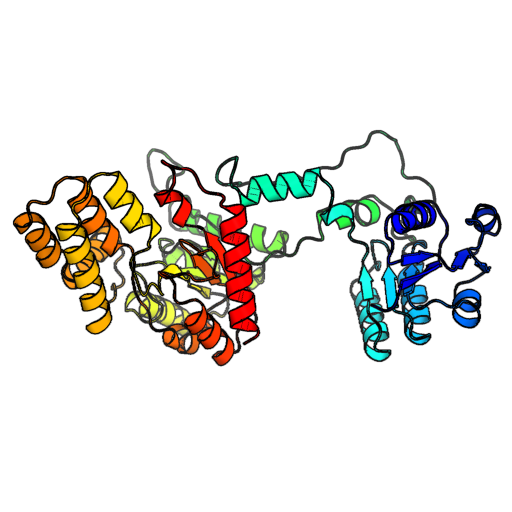89.25 199 THR A O 1
ATOM 1559 N N . LEU A 1 200 ? 30.879 3.162 -0.554 1.00 91.19 200 LEU A N 1
ATOM 1560 C CA . LEU A 1 200 ? 30.834 2.740 0.841 1.00 91.19 200 LEU A CA 1
ATOM 1561 C C . LEU A 1 200 ? 31.538 1.398 1.058 1.00 91.19 200 LEU A C 1
ATOM 1563 O O . LEU A 1 200 ? 31.414 0.468 0.262 1.00 91.19 200 LEU A O 1
ATOM 1567 N N . SER A 1 201 ? 32.253 1.284 2.171 1.00 94.75 201 SER A N 1
ATOM 1568 C CA . SER A 1 201 ? 32.773 0.011 2.664 1.00 94.75 201 SER A CA 1
ATOM 1569 C C . SER A 1 201 ? 31.629 -0.929 3.052 1.00 94.75 201 SER A C 1
ATOM 1571 O O . SER A 1 201 ? 30.512 -0.487 3.322 1.00 94.75 201 SER A O 1
ATOM 1573 N N . LEU A 1 202 ? 31.911 -2.231 3.131 1.00 95.00 202 LEU A N 1
ATOM 1574 C CA . LEU A 1 202 ? 30.921 -3.224 3.556 1.00 95.00 202 LEU A CA 1
ATOM 1575 C C . LEU A 1 202 ? 30.307 -2.877 4.925 1.00 95.00 202 LEU A C 1
ATOM 1577 O O . LEU A 1 202 ? 29.093 -2.931 5.089 1.00 95.00 202 LEU A O 1
ATOM 1581 N N . GLY A 1 203 ? 31.128 -2.452 5.892 1.00 97.00 203 GLY A N 1
ATOM 1582 C CA . GLY A 1 203 ? 30.644 -2.060 7.219 1.00 97.00 203 GLY A CA 1
ATOM 1583 C C . GLY A 1 203 ? 29.714 -0.841 7.194 1.00 97.00 203 GLY A C 1
ATOM 1584 O O . GLY A 1 203 ? 28.723 -0.810 7.917 1.00 97.00 203 GLY A O 1
ATOM 1585 N N . GLU A 1 204 ? 29.986 0.147 6.336 1.00 96.00 204 GLU A N 1
ATOM 1586 C CA . GLU A 1 204 ? 29.094 1.301 6.144 1.00 96.00 204 GLU A CA 1
ATOM 1587 C C . GLU A 1 204 ? 27.765 0.884 5.504 1.00 96.00 204 GLU A C 1
ATOM 1589 O O . GLU A 1 204 ? 26.709 1.319 5.958 1.00 96.00 204 GLU A O 1
ATOM 1594 N N . GLN A 1 205 ? 27.809 -0.007 4.510 1.00 95.88 205 GLN A N 1
ATOM 1595 C CA . GLN A 1 205 ? 26.615 -0.550 3.861 1.00 95.88 205 GLN A CA 1
ATOM 1596 C C . GLN A 1 205 ? 25.742 -1.347 4.846 1.00 95.88 205 GLN A C 1
ATOM 1598 O O . GLN A 1 205 ? 24.531 -1.138 4.904 1.00 95.88 205 GLN A O 1
ATOM 1603 N N . ILE A 1 206 ? 26.349 -2.193 5.688 1.00 97.19 206 ILE A N 1
ATOM 1604 C CA . ILE A 1 206 ? 25.641 -2.922 6.754 1.00 97.19 206 ILE A CA 1
ATOM 1605 C C . ILE A 1 206 ? 25.016 -1.945 7.758 1.00 97.19 206 ILE A C 1
ATOM 1607 O O . ILE A 1 206 ? 23.867 -2.118 8.152 1.00 97.19 206 ILE A O 1
ATOM 1611 N N . ASN A 1 207 ? 25.728 -0.890 8.163 1.00 95.56 207 ASN A N 1
ATOM 1612 C CA . ASN A 1 207 ? 25.176 0.106 9.085 1.00 95.56 207 ASN A CA 1
ATOM 1613 C C . ASN A 1 207 ? 23.988 0.873 8.487 1.00 95.56 207 ASN A C 1
ATOM 1615 O O . ASN A 1 207 ? 23.053 1.208 9.216 1.00 95.56 207 ASN A O 1
ATOM 1619 N N . MET A 1 208 ? 23.993 1.127 7.177 1.00 94.19 208 MET A N 1
ATOM 1620 C CA . MET A 1 208 ? 22.836 1.694 6.483 1.00 94.19 208 MET A CA 1
ATOM 1621 C C . MET A 1 208 ? 21.653 0.730 6.466 1.00 94.19 208 MET A C 1
ATOM 1623 O O . MET A 1 208 ? 20.558 1.126 6.850 1.00 94.19 208 MET A O 1
ATOM 1627 N N . MET A 1 209 ? 21.880 -0.540 6.130 1.00 96.00 209 MET A N 1
ATOM 1628 C CA . MET A 1 209 ? 20.823 -1.552 6.180 1.00 96.00 209 MET A CA 1
ATOM 1629 C C . MET A 1 209 ? 20.239 -1.677 7.596 1.00 96.00 209 MET A C 1
ATOM 1631 O O . MET A 1 209 ? 19.026 -1.654 7.773 1.00 96.00 209 MET A O 1
ATOM 1635 N N . LYS A 1 210 ? 21.083 -1.696 8.638 1.00 97.19 210 LYS A N 1
ATOM 1636 C CA . LYS A 1 210 ? 20.637 -1.677 10.043 1.00 97.19 210 LYS A CA 1
ATOM 1637 C C . LYS A 1 210 ? 19.824 -0.427 10.387 1.00 97.19 210 LYS A C 1
ATOM 1639 O O . LYS A 1 210 ? 18.824 -0.528 11.091 1.00 97.19 210 LYS A O 1
ATOM 1644 N N . ARG A 1 211 ? 20.208 0.754 9.888 1.00 93.38 211 ARG A N 1
ATOM 1645 C CA . ARG A 1 211 ? 19.402 1.977 10.045 1.00 93.38 211 ARG A CA 1
ATOM 1646 C C . ARG A 1 211 ? 18.005 1.774 9.457 1.00 93.38 211 ARG A C 1
ATOM 1648 O O . ARG A 1 211 ? 17.037 2.100 10.138 1.00 93.38 211 ARG A O 1
ATOM 1655 N N . ASP A 1 212 ? 17.907 1.244 8.244 1.00 92.12 212 ASP A N 1
ATOM 1656 C CA . ASP A 1 212 ? 16.631 1.061 7.548 1.00 92.12 212 ASP A CA 1
ATOM 1657 C C . ASP A 1 212 ? 15.761 -0.020 8.211 1.00 92.12 212 ASP A C 1
ATOM 1659 O O . ASP A 1 212 ? 14.578 0.212 8.437 1.00 92.12 212 ASP A O 1
ATOM 1663 N N . ILE A 1 213 ? 16.354 -1.126 8.674 1.00 96.50 213 ILE A N 1
ATOM 1664 C CA . ILE A 1 213 ? 15.684 -2.144 9.508 1.00 96.50 213 ILE A CA 1
ATOM 1665 C C . ILE A 1 213 ? 15.097 -1.518 10.778 1.00 96.50 213 ILE A C 1
ATOM 1667 O O . ILE A 1 213 ? 13.941 -1.763 11.124 1.00 96.50 213 ILE A O 1
ATOM 1671 N N . ARG A 1 214 ? 15.874 -0.679 11.475 1.00 94.06 214 ARG A N 1
ATOM 1672 C CA . ARG A 1 214 ? 15.400 0.011 12.682 1.00 94.06 214 ARG A CA 1
ATOM 1673 C C . ARG A 1 214 ? 14.230 0.940 12.368 1.00 94.06 214 ARG A C 1
ATOM 1675 O O . ARG A 1 214 ? 13.278 0.991 13.139 1.00 94.06 214 ARG A O 1
ATOM 1682 N N . LEU A 1 215 ? 14.308 1.694 11.270 1.00 77.12 215 LEU A N 1
ATOM 1683 C CA . LEU A 1 215 ? 13.233 2.593 10.844 1.00 77.12 215 LEU A CA 1
ATOM 1684 C C . LEU A 1 215 ? 11.965 1.814 10.491 1.00 77.12 215 LEU A C 1
ATOM 1686 O O . LEU A 1 215 ? 10.896 2.178 10.970 1.00 77.12 215 LEU A O 1
ATOM 1690 N N . ALA A 1 216 ? 12.092 0.721 9.738 1.00 80.62 216 ALA A N 1
ATOM 1691 C CA . ALA A 1 216 ? 10.992 -0.179 9.417 1.00 80.62 216 ALA A CA 1
ATOM 1692 C C . ALA A 1 216 ? 10.301 -0.685 10.696 1.00 80.62 216 ALA A C 1
ATOM 1694 O O . ALA A 1 216 ? 9.092 -0.524 10.842 1.00 80.62 216 ALA A O 1
ATOM 1695 N N . SER A 1 217 ? 11.079 -1.189 11.659 1.00 88.50 217 SER A N 1
ATOM 1696 C CA . SER A 1 217 ? 10.568 -1.678 12.946 1.00 88.50 217 SER A CA 1
ATOM 1697 C C . SER A 1 217 ? 9.842 -0.586 13.744 1.00 88.50 217 SER A C 1
ATOM 1699 O O . SER A 1 217 ? 8.716 -0.791 14.196 1.00 88.50 217 SER A O 1
ATOM 1701 N N . LEU A 1 218 ? 10.436 0.610 13.853 1.00 74.56 218 LEU A N 1
ATOM 1702 C CA . LEU A 1 218 ? 9.841 1.752 14.564 1.00 74.56 218 LEU A CA 1
ATOM 1703 C C . LEU A 1 218 ? 8.538 2.244 13.924 1.00 74.56 218 LEU A C 1
ATOM 1705 O O . LEU A 1 218 ? 7.658 2.729 14.629 1.00 74.56 218 LEU A O 1
ATOM 1709 N N . LEU A 1 219 ? 8.432 2.139 12.600 1.00 71.44 219 LEU A N 1
ATOM 1710 C CA . LEU A 1 219 ? 7.247 2.521 11.838 1.00 71.44 219 LEU A CA 1
ATOM 1711 C C . LEU A 1 219 ? 6.193 1.404 11.777 1.00 71.44 219 LEU A C 1
ATOM 1713 O O . LEU A 1 219 ? 5.127 1.634 11.222 1.00 71.44 219 LEU A O 1
ATOM 1717 N N . GLY A 1 220 ? 6.468 0.219 12.337 1.00 77.00 220 GLY A N 1
ATOM 1718 C CA . GLY A 1 220 ? 5.540 -0.915 12.391 1.00 77.00 220 GLY A CA 1
ATOM 1719 C C . GLY A 1 220 ? 5.617 -1.883 11.204 1.00 77.00 220 GLY A C 1
ATOM 1720 O O . GLY A 1 220 ? 4.825 -2.823 11.140 1.00 77.00 220 GLY A O 1
ATOM 1721 N N . PHE A 1 221 ? 6.555 -1.701 10.271 1.00 85.69 221 PHE A N 1
ATOM 1722 C CA . PHE A 1 221 ? 6.759 -2.626 9.154 1.00 85.69 221 PHE A CA 1
ATOM 1723 C C . PHE A 1 221 ? 7.352 -3.949 9.647 1.00 85.69 221 PHE A C 1
ATOM 1725 O O . PHE A 1 221 ? 8.316 -3.966 10.408 1.00 85.69 221 PHE A O 1
ATOM 1732 N N . LYS A 1 222 ? 6.825 -5.069 9.141 1.00 92.62 222 LYS A N 1
ATOM 1733 C CA . LYS A 1 222 ? 7.389 -6.418 9.356 1.00 92.62 222 LYS A CA 1
ATOM 1734 C C . LYS A 1 222 ? 8.243 -6.919 8.199 1.00 92.62 222 LYS A C 1
ATOM 1736 O O . LYS A 1 222 ? 8.972 -7.896 8.352 1.00 92.62 222 LYS A O 1
ATOM 1741 N N . ASN A 1 223 ? 8.178 -6.233 7.062 1.00 94.00 223 ASN A N 1
ATOM 1742 C CA . ASN A 1 223 ? 8.936 -6.550 5.862 1.00 94.00 223 ASN A CA 1
ATOM 1743 C C . ASN A 1 223 ? 9.687 -5.304 5.398 1.00 94.00 223 ASN A C 1
ATOM 1745 O O . ASN A 1 223 ? 9.117 -4.212 5.365 1.00 94.00 223 ASN A O 1
ATOM 1749 N N . LEU A 1 224 ? 10.935 -5.489 4.995 1.00 95.44 224 LEU A N 1
ATOM 1750 C CA . LEU A 1 224 ? 11.775 -4.489 4.358 1.00 95.44 224 LEU A CA 1
ATOM 1751 C C . LEU A 1 224 ? 12.221 -5.043 3.010 1.00 95.44 224 LEU A C 1
ATOM 1753 O O . LEU A 1 224 ? 12.852 -6.094 2.961 1.00 95.44 224 LEU A O 1
ATOM 1757 N N . ARG A 1 225 ? 11.902 -4.348 1.925 1.00 94.94 225 ARG A N 1
ATOM 1758 C CA . ARG A 1 225 ? 12.367 -4.664 0.581 1.00 94.94 225 ARG A CA 1
ATOM 1759 C C . ARG A 1 225 ? 13.719 -4.017 0.330 1.00 94.94 225 ARG A C 1
ATOM 1761 O O . ARG A 1 225 ? 13.952 -2.877 0.716 1.00 94.94 225 ARG A O 1
ATOM 1768 N N . THR A 1 226 ? 14.610 -4.727 -0.347 1.00 92.94 226 THR A N 1
ATOM 1769 C CA . THR A 1 226 ? 15.861 -4.167 -0.858 1.00 92.94 226 THR A CA 1
ATOM 1770 C C . THR A 1 226 ? 16.058 -4.539 -2.323 1.00 92.94 226 THR A C 1
ATOM 1772 O O . THR A 1 226 ? 15.541 -5.557 -2.780 1.00 92.94 226 THR A O 1
ATOM 1775 N N . LEU A 1 227 ? 16.790 -3.707 -3.064 1.00 89.06 227 LEU A N 1
ATOM 1776 C CA . LEU A 1 227 ? 17.006 -3.893 -4.498 1.00 89.06 227 LEU A CA 1
ATOM 1777 C C . LEU A 1 227 ? 17.770 -5.180 -4.807 1.00 89.06 227 LEU A C 1
ATOM 1779 O O . LEU A 1 227 ? 18.659 -5.573 -4.053 1.00 89.06 227 LEU A O 1
ATOM 1783 N N . VAL A 1 228 ? 17.524 -5.751 -5.989 1.00 85.81 228 VAL A N 1
ATOM 1784 C CA . VAL A 1 228 ? 18.239 -6.939 -6.501 1.00 85.81 228 VAL A CA 1
ATOM 1785 C C . VAL A 1 228 ? 19.768 -6.793 -6.456 1.00 85.81 228 VAL A C 1
ATOM 1787 O O . VAL A 1 228 ? 20.505 -7.772 -6.375 1.00 85.81 228 VAL A O 1
ATOM 1790 N N . SER A 1 229 ? 20.257 -5.551 -6.541 1.00 84.62 229 SER A N 1
ATOM 1791 C CA . SER A 1 229 ? 21.677 -5.209 -6.557 1.00 84.62 229 SER A CA 1
ATOM 1792 C C . SER A 1 229 ? 22.310 -5.131 -5.171 1.00 84.62 229 SER A C 1
ATOM 1794 O O . SER A 1 229 ? 23.512 -4.874 -5.074 1.00 84.62 229 SER A O 1
ATOM 1796 N N . THR A 1 230 ? 21.531 -5.295 -4.101 1.00 90.38 230 THR A N 1
ATOM 1797 C CA . THR A 1 230 ? 22.048 -5.292 -2.733 1.00 90.38 230 THR A CA 1
ATOM 1798 C C . THR A 1 230 ? 22.984 -6.490 -2.540 1.00 90.38 230 THR A C 1
ATOM 1800 O O . THR A 1 230 ? 22.556 -7.637 -2.706 1.00 90.38 230 THR A O 1
ATOM 1803 N N . PRO A 1 231 ? 24.266 -6.264 -2.187 1.00 90.06 231 PRO A N 1
ATOM 1804 C CA . PRO A 1 231 ? 25.230 -7.352 -2.067 1.00 90.06 231 PRO A CA 1
ATOM 1805 C C . PRO A 1 231 ? 24.824 -8.375 -1.002 1.00 90.06 231 PRO A C 1
ATOM 1807 O O . PRO A 1 231 ? 24.399 -8.002 0.093 1.00 90.06 231 PRO A O 1
ATOM 1810 N N . MET A 1 232 ? 25.036 -9.661 -1.293 1.00 92.12 232 MET A N 1
ATOM 1811 C CA . MET A 1 232 ? 24.757 -10.762 -0.361 1.00 92.12 232 MET A CA 1
ATOM 1812 C C . MET A 1 232 ? 25.444 -10.561 0.999 1.00 92.12 232 MET A C 1
ATOM 1814 O O . MET A 1 232 ? 24.796 -10.696 2.031 1.00 92.12 232 MET A O 1
ATOM 1818 N N . ASP A 1 233 ? 26.702 -10.105 1.016 1.00 93.94 233 ASP A N 1
ATOM 1819 C CA . ASP A 1 233 ? 27.444 -9.836 2.259 1.00 93.94 233 ASP A CA 1
ATOM 1820 C C . ASP A 1 233 ? 26.785 -8.755 3.140 1.00 93.94 233 ASP A C 1
ATOM 1822 O O . ASP A 1 233 ? 26.883 -8.797 4.369 1.00 93.94 233 ASP A O 1
ATOM 1826 N N . VAL A 1 234 ? 26.103 -7.775 2.531 1.00 95.50 234 VAL A N 1
ATOM 1827 C CA . VAL A 1 234 ? 25.373 -6.724 3.263 1.00 95.50 234 VAL A CA 1
ATOM 1828 C C . VAL A 1 234 ? 24.120 -7.306 3.909 1.00 95.50 234 VAL A C 1
ATOM 1830 O O . VAL A 1 234 ? 23.820 -6.987 5.062 1.00 95.50 234 VAL A O 1
ATOM 1833 N N . ILE A 1 235 ? 23.409 -8.171 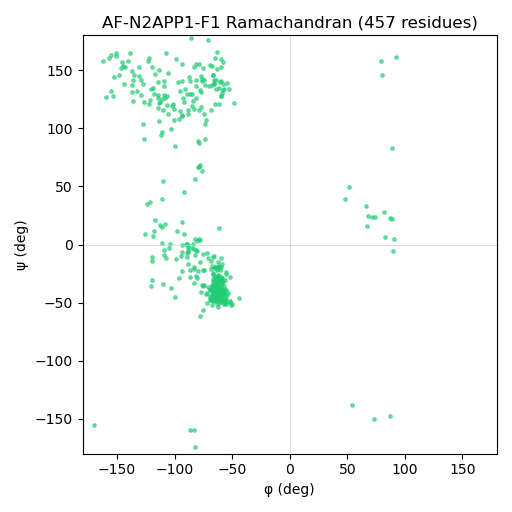3.183 1.00 96.00 235 ILE A N 1
ATOM 1834 C CA . ILE A 1 235 ? 22.236 -8.893 3.685 1.00 96.00 235 ILE A CA 1
ATOM 1835 C C . ILE A 1 235 ? 22.651 -9.789 4.852 1.00 96.00 235 ILE A C 1
ATOM 1837 O O . ILE A 1 235 ? 22.113 -9.632 5.947 1.00 96.00 235 ILE A O 1
ATOM 1841 N N . GLU A 1 236 ? 23.653 -10.653 4.658 1.00 96.44 236 GLU A N 1
ATOM 1842 C CA . GLU A 1 236 ? 24.167 -11.561 5.691 1.00 96.44 236 GLU A CA 1
ATOM 1843 C C . GLU A 1 236 ? 24.608 -10.820 6.952 1.00 96.44 236 GLU A C 1
ATOM 1845 O O . GLU A 1 236 ? 24.205 -11.184 8.058 1.00 96.44 236 GLU A O 1
ATOM 1850 N N . GLY A 1 237 ? 25.372 -9.733 6.794 1.00 97.25 237 GLY A N 1
ATOM 1851 C CA . GLY A 1 237 ? 25.829 -8.897 7.907 1.00 97.25 237 GLY A CA 1
ATOM 1852 C C . GLY A 1 237 ? 24.711 -8.160 8.658 1.00 97.25 237 GLY A C 1
ATOM 1853 O O . GLY A 1 237 ? 24.959 -7.588 9.725 1.00 97.25 237 GLY A O 1
ATOM 1854 N N . SER A 1 238 ? 23.488 -8.174 8.124 1.00 97.81 238 SER A N 1
ATOM 1855 C CA . SER A 1 238 ? 22.313 -7.508 8.694 1.00 97.81 238 SER A CA 1
ATOM 1856 C C . SER A 1 238 ? 21.295 -8.476 9.312 1.00 97.81 238 SER A C 1
ATOM 1858 O O . SER A 1 238 ? 20.422 -8.016 10.046 1.00 97.81 238 SER A O 1
ATOM 1860 N N . LEU A 1 239 ? 21.414 -9.793 9.084 1.00 98.12 239 LEU A N 1
ATOM 1861 C CA . LEU A 1 239 ? 20.413 -10.794 9.497 1.00 98.12 239 LEU A CA 1
ATOM 1862 C C . LEU A 1 239 ? 20.176 -10.847 11.010 1.00 98.12 239 LEU A C 1
ATOM 1864 O O . LEU A 1 239 ? 19.035 -10.967 11.446 1.00 98.12 239 LEU A O 1
ATOM 1868 N N . GLU A 1 240 ? 21.237 -10.746 11.814 1.00 97.88 240 GLU A N 1
ATOM 1869 C CA . GLU A 1 240 ? 21.121 -10.763 13.280 1.00 97.88 240 GLU A CA 1
ATOM 1870 C C . GLU A 1 240 ? 20.277 -9.584 13.783 1.00 97.88 240 GLU A C 1
ATOM 1872 O O . GLU A 1 240 ? 19.386 -9.755 14.609 1.00 97.88 240 GLU A O 1
ATOM 1877 N N . TYR A 1 241 ? 20.501 -8.395 13.218 1.00 98.19 241 TYR A N 1
ATOM 1878 C CA . TYR A 1 241 ? 19.767 -7.190 13.599 1.00 98.19 241 TYR A CA 1
ATOM 1879 C C . TYR A 1 241 ? 18.332 -7.187 13.058 1.00 98.19 241 TYR A C 1
ATOM 1881 O O . TYR A 1 241 ? 17.415 -6.725 13.730 1.00 98.19 241 TYR A O 1
ATOM 1889 N N . ALA A 1 242 ? 18.122 -7.746 11.863 1.00 98.06 242 ALA A N 1
ATOM 1890 C CA . ALA A 1 242 ? 16.795 -7.990 11.303 1.00 98.06 242 ALA A CA 1
ATOM 1891 C C . ALA A 1 242 ? 15.952 -8.881 12.234 1.00 98.06 242 ALA A C 1
ATOM 1893 O O . ALA A 1 242 ? 14.797 -8.564 12.518 1.00 98.06 242 ALA A O 1
ATOM 1894 N N . ALA A 1 243 ? 16.563 -9.939 12.777 1.00 97.94 243 ALA A N 1
ATOM 1895 C CA . ALA A 1 243 ? 15.931 -10.823 13.749 1.00 97.94 243 ALA A CA 1
ATOM 1896 C C . ALA A 1 243 ? 15.650 -10.135 15.095 1.00 97.94 243 ALA A C 1
ATOM 1898 O O . ALA A 1 243 ? 14.581 -10.337 15.665 1.00 97.94 243 ALA A O 1
ATOM 1899 N N . GLU A 1 244 ? 16.581 -9.313 15.592 1.00 98.00 244 GLU A N 1
ATOM 1900 C CA . GLU A 1 244 ? 16.408 -8.535 16.829 1.00 98.00 244 GLU A CA 1
ATOM 1901 C C . GLU A 1 244 ? 15.226 -7.557 16.731 1.00 98.00 244 GLU A C 1
ATOM 1903 O O . GLU A 1 244 ? 14.463 -7.402 17.683 1.00 98.00 244 GLU A O 1
ATOM 1908 N N . MET A 1 245 ? 15.067 -6.910 15.574 1.00 97.12 245 MET A N 1
ATOM 1909 C CA . MET A 1 245 ? 14.034 -5.899 15.326 1.00 97.12 245 MET A CA 1
ATOM 1910 C C . MET A 1 245 ? 12.707 -6.478 14.808 1.00 97.12 245 MET A C 1
ATOM 1912 O O . MET A 1 245 ? 11.768 -5.714 14.575 1.00 97.12 245 MET A O 1
ATOM 1916 N N . ASP A 1 246 ? 12.630 -7.801 14.623 1.00 96.69 246 ASP A N 1
ATOM 1917 C CA . ASP A 1 246 ? 11.495 -8.517 14.026 1.00 96.69 246 ASP A CA 1
ATOM 1918 C C . ASP A 1 246 ? 11.059 -7.931 12.664 1.00 96.69 246 ASP A C 1
ATOM 1920 O O . ASP A 1 246 ? 9.886 -7.634 12.421 1.00 96.69 246 ASP A O 1
ATOM 1924 N N . VAL A 1 247 ? 12.037 -7.726 11.775 1.00 97.38 247 VAL A N 1
ATOM 1925 C CA . VAL A 1 247 ? 11.837 -7.225 10.406 1.00 97.38 247 VAL A CA 1
ATOM 1926 C C . VAL A 1 247 ? 12.486 -8.186 9.426 1.00 97.38 247 VAL A C 1
ATOM 1928 O O . VAL A 1 247 ? 13.685 -8.443 9.487 1.00 97.38 247 VAL A O 1
ATOM 1931 N N . LYS A 1 248 ? 11.708 -8.706 8.483 1.00 97.88 248 LYS A N 1
ATOM 1932 C CA . LYS A 1 248 ? 12.201 -9.596 7.434 1.00 97.88 248 LYS A CA 1
ATOM 1933 C C . LYS A 1 248 ? 12.767 -8.798 6.263 1.00 97.88 248 LYS A C 1
ATOM 1935 O O . LYS A 1 248 ? 12.084 -7.928 5.731 1.00 97.88 248 LYS A O 1
ATOM 1940 N N . ILE A 1 249 ? 13.977 -9.126 5.825 1.00 98.12 249 ILE A N 1
ATOM 1941 C CA . ILE A 1 249 ? 14.587 -8.565 4.616 1.00 98.12 249 ILE A CA 1
ATOM 1942 C C . ILE A 1 249 ? 14.096 -9.370 3.406 1.00 98.12 249 ILE A C 1
ATOM 1944 O O . ILE A 1 249 ? 14.273 -10.582 3.343 1.00 98.12 249 ILE A O 1
ATOM 1948 N N . GLY A 1 250 ? 13.489 -8.706 2.436 1.00 96.69 250 GLY A N 1
ATOM 1949 C CA . GLY A 1 250 ? 13.071 -9.282 1.168 1.00 96.69 250 GLY A CA 1
ATOM 1950 C C . GLY A 1 250 ? 13.889 -8.705 0.022 1.00 96.69 250 GLY A C 1
ATOM 1951 O O . GLY A 1 250 ? 13.909 -7.492 -0.178 1.00 96.69 250 GLY A O 1
ATOM 1952 N N . LEU A 1 251 ? 14.568 -9.560 -0.735 1.00 95.00 251 LEU A N 1
ATOM 1953 C CA . LEU A 1 251 ? 15.271 -9.145 -1.942 1.00 95.00 251 LEU A CA 1
ATOM 1954 C C . LEU A 1 251 ? 14.288 -9.053 -3.106 1.00 95.00 251 LEU A C 1
ATOM 1956 O O . LEU A 1 251 ? 13.584 -10.022 -3.400 1.00 95.00 251 LEU A O 1
ATOM 1960 N N . GLU A 1 252 ? 14.243 -7.904 -3.768 1.00 92.12 252 GLU A N 1
ATOM 1961 C CA . GLU A 1 252 ? 13.462 -7.734 -4.988 1.00 92.12 252 GLU A CA 1
ATOM 1962 C C . GLU A 1 252 ? 13.891 -8.750 -6.055 1.00 92.12 252 GLU A C 1
ATOM 1964 O O . GLU A 1 252 ? 15.081 -8.910 -6.341 1.00 92.12 252 GLU A O 1
ATOM 1969 N N . VAL A 1 253 ? 12.905 -9.391 -6.683 1.00 90.94 253 VAL A N 1
ATOM 1970 C CA . VAL A 1 253 ? 13.105 -10.213 -7.879 1.00 90.94 253 VAL A CA 1
ATOM 1971 C C . VAL A 1 253 ? 12.399 -9.532 -9.039 1.00 90.94 253 VAL A C 1
ATOM 1973 O O . VAL A 1 253 ? 11.173 -9.552 -9.108 1.00 90.94 253 VAL A O 1
ATOM 1976 N N . HIS A 1 254 ? 13.189 -8.941 -9.934 1.00 87.19 254 HIS A N 1
ATOM 1977 C CA . HIS A 1 254 ? 12.702 -8.253 -11.124 1.00 87.19 254 HIS A CA 1
ATOM 1978 C C . HIS A 1 254 ? 13.307 -8.834 -12.397 1.00 87.19 254 HIS A C 1
ATOM 1980 O O . HIS A 1 254 ? 14.393 -9.416 -12.374 1.00 87.19 254 HIS A O 1
ATOM 1986 N N . ALA A 1 255 ? 12.652 -8.634 -13.540 1.00 84.44 255 ALA A N 1
ATOM 1987 C CA . ALA A 1 255 ? 13.152 -9.128 -14.821 1.00 84.44 255 ALA A CA 1
ATOM 1988 C C . ALA A 1 255 ? 14.549 -8.541 -15.134 1.00 84.44 255 ALA A C 1
ATOM 1990 O O . ALA A 1 255 ? 14.734 -7.323 -15.047 1.00 84.44 255 ALA A O 1
ATOM 1991 N N . PRO A 1 256 ? 15.558 -9.351 -15.511 1.00 79.44 256 PRO A N 1
ATOM 1992 C CA . PRO A 1 256 ? 15.467 -10.734 -15.994 1.00 79.44 256 PRO A CA 1
ATOM 1993 C C . PRO A 1 256 ? 15.743 -11.824 -14.933 1.00 79.44 256 PRO A C 1
ATOM 1995 O O . PRO A 1 256 ? 15.976 -12.982 -15.291 1.00 79.44 256 PRO A O 1
ATOM 1998 N N . PHE A 1 257 ? 15.795 -11.471 -13.648 1.00 84.19 257 PHE A N 1
ATOM 1999 C CA . PHE A 1 257 ? 15.959 -12.423 -12.549 1.00 84.19 257 PHE A CA 1
ATOM 2000 C C . PHE A 1 257 ? 14.650 -13.180 -12.305 1.00 84.19 257 PHE A C 1
ATOM 2002 O O . PHE A 1 257 ? 13.567 -12.681 -12.586 1.00 84.19 257 PHE A O 1
ATOM 2009 N N . SER A 1 258 ? 14.743 -14.407 -11.794 1.00 85.69 258 SER A N 1
ATOM 2010 C CA . SER A 1 258 ? 13.568 -15.240 -11.503 1.00 85.69 258 SER A CA 1
ATOM 2011 C C . SER A 1 258 ? 13.801 -16.083 -10.255 1.00 85.69 258 SER A C 1
ATOM 2013 O O . SER A 1 258 ? 14.946 -16.472 -10.000 1.00 85.69 258 SER A O 1
ATOM 2015 N N . LEU A 1 259 ? 12.724 -16.451 -9.562 1.00 85.12 259 LEU A N 1
ATOM 2016 C CA . LEU A 1 259 ? 12.748 -17.251 -8.328 1.00 85.12 259 LEU A CA 1
ATOM 2017 C C . LEU A 1 259 ? 13.413 -18.630 -8.486 1.00 85.12 259 LEU A C 1
ATOM 2019 O O . LEU A 1 259 ? 14.045 -19.099 -7.555 1.00 85.12 259 LEU A O 1
ATOM 2023 N N . ASN A 1 260 ? 13.356 -19.242 -9.672 1.00 81.00 260 ASN A N 1
ATOM 2024 C CA . ASN A 1 260 ? 13.967 -20.551 -9.941 1.00 81.00 260 ASN A CA 1
ATOM 2025 C C . ASN A 1 260 ? 15.179 -20.437 -10.883 1.00 81.00 260 ASN A C 1
ATOM 2027 O O . ASN A 1 260 ? 15.195 -21.038 -11.958 1.00 81.00 260 ASN A O 1
ATOM 2031 N N . SER A 1 261 ? 16.159 -19.599 -10.538 1.00 79.19 261 SER A N 1
ATOM 2032 C CA . SER A 1 261 ? 17.386 -19.364 -11.319 1.00 79.19 261 SER A CA 1
ATOM 2033 C C . SER A 1 261 ? 18.639 -19.663 -10.501 1.00 79.19 261 SER A C 1
ATOM 2035 O O . SER A 1 261 ? 18.610 -19.560 -9.282 1.00 79.19 261 SER A O 1
ATOM 2037 N N . GLY A 1 262 ? 19.779 -19.880 -11.170 1.00 73.19 262 GLY A N 1
ATOM 2038 C CA . GLY A 1 262 ? 21.072 -19.988 -10.479 1.00 73.19 262 GLY A CA 1
ATOM 2039 C C . GLY A 1 262 ? 21.440 -18.741 -9.659 1.00 73.19 262 GLY A C 1
ATOM 2040 O O . GLY A 1 262 ? 22.328 -18.802 -8.816 1.00 73.19 262 GLY A O 1
ATOM 2041 N N . TRP A 1 263 ? 20.779 -17.604 -9.906 1.00 80.81 263 TRP A N 1
ATOM 2042 C CA . TRP A 1 263 ? 20.843 -16.426 -9.044 1.00 80.81 263 TRP A CA 1
ATOM 2043 C C . TRP A 1 263 ? 20.092 -16.629 -7.720 1.00 80.81 263 TRP A C 1
ATOM 2045 O O . TRP A 1 263 ? 20.680 -16.428 -6.660 1.00 80.81 263 TRP A O 1
ATOM 2055 N N . ALA A 1 264 ? 18.838 -17.082 -7.767 1.00 84.38 264 ALA A N 1
ATOM 2056 C CA . ALA A 1 264 ? 18.044 -17.362 -6.571 1.00 84.38 264 ALA A CA 1
ATOM 2057 C C . ALA A 1 264 ? 18.605 -18.546 -5.764 1.00 84.38 264 ALA A C 1
ATOM 2059 O O . ALA A 1 264 ? 18.638 -18.477 -4.537 1.00 84.38 264 ALA A O 1
ATOM 2060 N N . ASP A 1 265 ? 19.145 -19.569 -6.438 1.00 84.31 265 ASP A N 1
ATOM 2061 C CA . ASP A 1 265 ? 19.784 -20.731 -5.805 1.00 84.31 265 ASP A CA 1
ATOM 2062 C C . ASP A 1 265 ? 20.915 -20.318 -4.850 1.00 84.31 265 ASP A C 1
ATOM 2064 O O . ASP A 1 265 ? 21.037 -20.874 -3.761 1.00 84.31 265 ASP A O 1
ATOM 2068 N N . GLY A 1 266 ? 21.712 -19.305 -5.214 1.00 85.56 266 GLY A N 1
ATOM 2069 C CA . GLY A 1 266 ? 22.775 -18.786 -4.346 1.00 85.56 266 GLY A CA 1
ATOM 2070 C C . GLY A 1 266 ? 22.238 -18.153 -3.057 1.00 85.56 266 GLY A C 1
ATOM 2071 O O . GLY A 1 266 ? 22.817 -18.316 -1.984 1.00 85.56 266 GLY A O 1
ATOM 2072 N N . TYR A 1 267 ? 21.093 -17.474 -3.133 1.00 90.25 267 TYR A N 1
ATOM 2073 C CA . TYR A 1 267 ? 20.416 -16.915 -1.961 1.00 90.25 267 TYR A CA 1
ATOM 2074 C C . TYR A 1 267 ? 19.707 -17.991 -1.129 1.00 90.25 267 TYR A C 1
ATOM 2076 O O . TYR A 1 267 ? 19.735 -17.922 0.099 1.00 90.25 267 TYR A O 1
ATOM 2084 N N . LEU A 1 268 ? 19.134 -19.018 -1.760 1.00 90.25 268 LEU A N 1
ATOM 2085 C CA . LEU A 1 268 ? 18.598 -20.187 -1.055 1.00 90.25 268 LEU A CA 1
ATOM 2086 C C . LEU A 1 268 ? 19.711 -20.954 -0.325 1.00 90.25 268 LEU A C 1
ATOM 2088 O O . LEU A 1 268 ? 19.529 -21.362 0.821 1.00 90.25 268 LEU A O 1
ATOM 2092 N N . GLU A 1 269 ? 20.894 -21.091 -0.930 1.00 90.75 269 GLU A N 1
ATOM 2093 C CA . GLU A 1 269 ? 22.075 -21.654 -0.268 1.00 90.75 269 GLU A CA 1
ATOM 2094 C C . GLU A 1 269 ? 22.477 -20.822 0.958 1.00 90.75 269 GLU A C 1
ATOM 2096 O O . GLU A 1 269 ? 22.726 -21.385 2.027 1.00 90.75 269 GLU A O 1
ATOM 2101 N N . MET A 1 270 ? 22.475 -19.488 0.851 1.00 92.31 270 MET A N 1
ATOM 2102 C CA . MET A 1 270 ? 22.700 -18.594 1.992 1.00 92.31 270 MET A CA 1
ATOM 2103 C C . MET A 1 270 ? 21.653 -18.809 3.096 1.00 92.31 270 MET A C 1
ATOM 2105 O O . MET A 1 270 ? 22.020 -18.912 4.271 1.00 92.31 270 MET A O 1
ATOM 2109 N N . ILE A 1 271 ? 20.366 -18.917 2.749 1.00 94.25 271 ILE A N 1
ATOM 2110 C CA . ILE A 1 271 ? 19.290 -19.198 3.712 1.00 94.25 271 ILE A CA 1
ATOM 2111 C C . ILE A 1 271 ? 19.547 -20.528 4.421 1.00 94.25 271 ILE A C 1
ATOM 2113 O O . ILE A 1 271 ? 19.546 -20.575 5.650 1.00 94.25 271 ILE A O 1
ATOM 2117 N N . HIS A 1 272 ? 19.832 -21.596 3.675 1.00 93.25 272 HIS A N 1
ATOM 2118 C CA . HIS A 1 272 ? 20.088 -22.921 4.241 1.00 93.25 272 HIS A CA 1
ATOM 2119 C C . HIS A 1 272 ? 21.343 -22.956 5.116 1.00 93.25 272 HIS A C 1
ATOM 2121 O O . HIS A 1 272 ? 21.328 -23.557 6.190 1.00 93.25 272 HIS A O 1
ATOM 2127 N N . ARG A 1 273 ? 22.421 -22.288 4.692 1.00 94.81 273 ARG A N 1
ATOM 2128 C CA . ARG A 1 273 ? 23.679 -22.212 5.446 1.00 94.81 273 ARG A CA 1
ATOM 2129 C C . ARG A 1 273 ? 23.528 -21.427 6.747 1.00 94.81 273 ARG A C 1
ATOM 2131 O O . ARG A 1 273 ? 24.120 -21.810 7.752 1.00 94.81 273 ARG A O 1
ATOM 2138 N N . THR A 1 274 ? 22.791 -20.318 6.726 1.00 93.75 274 THR A N 1
ATOM 2139 C CA . THR A 1 274 ? 22.611 -19.443 7.900 1.00 93.75 274 THR A CA 1
ATOM 2140 C C . THR A 1 274 ? 21.461 -19.886 8.805 1.00 93.75 274 THR A C 1
ATOM 2142 O O . THR A 1 274 ? 21.438 -19.524 9.979 1.00 93.75 274 THR A O 1
ATOM 2145 N N . GLY A 1 275 ? 20.503 -20.657 8.282 1.00 94.19 275 GLY A N 1
ATOM 2146 C CA . GLY A 1 275 ? 19.276 -21.036 8.984 1.00 94.19 275 GLY A CA 1
ATOM 2147 C C . GLY A 1 275 ? 18.329 -19.860 9.250 1.00 94.19 275 GLY A C 1
ATOM 2148 O O . GLY A 1 275 ? 17.452 -19.966 10.110 1.00 94.19 275 GLY A O 1
ATOM 2149 N N . THR A 1 276 ? 18.518 -18.725 8.567 1.00 96.19 276 THR A N 1
ATOM 2150 C CA . THR A 1 276 ? 17.731 -17.512 8.813 1.00 96.19 276 THR A CA 1
ATOM 2151 C C . THR A 1 276 ? 16.264 -17.683 8.420 1.00 96.19 276 THR A C 1
ATOM 2153 O O . THR A 1 276 ? 15.931 -18.350 7.445 1.00 96.19 276 THR A O 1
ATOM 2156 N N . LYS A 1 277 ? 15.381 -17.024 9.174 1.00 96.44 277 LYS A N 1
ATOM 2157 C CA . LYS A 1 277 ? 13.953 -16.847 8.850 1.00 96.44 277 LYS A CA 1
ATOM 2158 C C . LYS A 1 277 ? 13.605 -15.395 8.498 1.00 96.44 277 LYS A C 1
ATOM 2160 O O . LYS A 1 277 ? 12.444 -15.081 8.251 1.00 96.44 277 LYS A O 1
ATOM 2165 N N . TYR A 1 278 ? 14.609 -14.518 8.511 1.00 97.50 278 TYR A N 1
ATOM 2166 C CA . TYR A 1 278 ? 14.482 -13.072 8.310 1.00 97.50 278 TYR A CA 1
ATOM 2167 C C . TYR A 1 278 ? 15.040 -12.625 6.958 1.00 97.50 278 TYR A C 1
ATOM 2169 O O . TYR A 1 278 ? 15.305 -11.443 6.763 1.00 97.50 278 TYR A O 1
ATOM 2177 N N . PHE A 1 279 ? 15.216 -13.563 6.027 1.00 97.81 279 PHE A N 1
ATOM 2178 C CA . PHE A 1 279 ? 15.554 -13.262 4.647 1.00 97.81 279 PHE A CA 1
ATOM 2179 C C . PHE A 1 279 ? 14.737 -14.105 3.668 1.00 97.81 279 PHE A C 1
ATOM 2181 O O . PHE A 1 279 ? 14.482 -15.281 3.929 1.00 97.81 279 PHE A O 1
ATOM 2188 N N . GLY A 1 280 ? 14.334 -13.481 2.565 1.00 96.69 280 GLY A N 1
ATOM 2189 C CA . GLY A 1 280 ? 13.531 -14.072 1.507 1.00 96.69 280 GLY A CA 1
ATOM 2190 C C . GLY A 1 280 ? 13.468 -13.158 0.285 1.00 96.69 280 GLY A C 1
ATOM 2191 O O . GLY A 1 280 ? 14.337 -12.311 0.074 1.00 96.69 280 GLY A O 1
ATOM 2192 N N . PHE A 1 281 ? 12.416 -13.308 -0.506 1.00 96.44 281 PHE A N 1
ATOM 2193 C CA . PHE A 1 281 ? 12.207 -12.642 -1.781 1.00 96.44 281 PHE A CA 1
ATOM 2194 C C . PHE A 1 281 ? 10.939 -11.790 -1.781 1.00 96.44 281 PHE A C 1
ATOM 2196 O O . PHE A 1 281 ? 9.964 -12.060 -1.070 1.00 96.44 281 PHE A O 1
ATOM 2203 N N . ILE A 1 282 ? 10.961 -10.760 -2.620 1.00 95.38 282 ILE A N 1
ATOM 2204 C CA . ILE A 1 282 ? 9.808 -9.937 -2.975 1.00 95.38 282 ILE A CA 1
ATOM 2205 C C . ILE A 1 282 ? 9.727 -9.943 -4.499 1.00 95.38 282 ILE A C 1
ATOM 2207 O O . ILE A 1 282 ? 10.402 -9.142 -5.148 1.00 95.38 282 ILE A O 1
ATOM 2211 N N . PRO A 1 283 ? 8.985 -10.894 -5.093 1.00 94.38 283 PRO A N 1
ATOM 2212 C CA . PRO A 1 283 ? 8.818 -10.921 -6.530 1.00 94.38 283 PRO A CA 1
ATOM 2213 C C . PRO A 1 283 ? 8.035 -9.699 -6.994 1.00 94.38 283 PRO A C 1
ATOM 2215 O O . PRO A 1 283 ? 7.047 -9.291 -6.371 1.00 94.38 283 PRO A O 1
ATOM 2218 N N . ASP A 1 284 ? 8.480 -9.127 -8.106 1.00 91.81 284 ASP A N 1
ATOM 2219 C CA . ASP A 1 284 ? 7.616 -8.300 -8.924 1.00 91.81 284 ASP A CA 1
ATOM 2220 C C . ASP A 1 284 ? 6.752 -9.193 -9.827 1.00 91.81 284 ASP A C 1
ATOM 2222 O O . ASP A 1 284 ? 7.103 -10.333 -10.132 1.00 91.81 284 ASP A O 1
ATOM 2226 N N . MET A 1 285 ? 5.593 -8.695 -10.254 1.00 94.00 285 MET A N 1
ATOM 2227 C CA . MET A 1 285 ? 4.778 -9.408 -11.238 1.00 94.00 285 MET A CA 1
ATOM 2228 C C . MET A 1 285 ? 5.273 -9.213 -12.686 1.00 94.00 285 MET A C 1
ATOM 2230 O O . MET A 1 285 ? 4.802 -9.888 -13.601 1.00 94.00 285 MET A O 1
ATOM 2234 N N . GLY A 1 286 ? 6.277 -8.357 -12.897 1.00 91.31 286 GLY A N 1
ATOM 2235 C CA . GLY A 1 286 ? 6.927 -8.130 -14.188 1.00 91.31 286 GLY A CA 1
ATOM 2236 C C . GLY A 1 286 ? 7.746 -9.331 -14.669 1.00 91.31 286 GLY A C 1
ATOM 2237 O O . GLY A 1 286 ? 7.945 -9.488 -15.875 1.00 91.31 286 GLY A O 1
ATOM 2238 N N . ILE A 1 287 ? 8.149 -10.239 -13.774 1.00 93.12 287 ILE A N 1
ATOM 2239 C CA . ILE A 1 287 ? 8.753 -11.525 -14.157 1.00 93.12 287 ILE A CA 1
ATOM 2240 C C . ILE A 1 287 ? 7.749 -12.516 -14.771 1.00 93.12 287 ILE A C 1
ATOM 2242 O O . ILE A 1 287 ? 8.189 -13.557 -15.256 1.00 93.12 287 ILE A O 1
ATOM 2246 N N . PHE A 1 288 ? 6.442 -12.220 -14.771 1.00 95.06 288 PHE A N 1
ATOM 2247 C CA . PHE A 1 288 ? 5.368 -13.056 -15.338 1.00 95.06 288 PHE A CA 1
ATOM 2248 C C . PHE A 1 288 ? 4.742 -12.426 -16.596 1.00 95.06 288 PHE A C 1
ATOM 2250 O O . PHE A 1 288 ? 3.526 -12.494 -16.805 1.00 95.06 288 PHE A O 1
ATOM 2257 N N . CYS A 1 289 ? 5.561 -11.806 -17.452 1.00 95.19 289 CYS A N 1
ATOM 2258 C CA . CYS A 1 289 ? 5.087 -11.229 -18.709 1.00 95.19 289 CYS A CA 1
ATOM 2259 C C . CYS A 1 289 ? 4.889 -12.314 -19.784 1.00 95.19 289 CYS A C 1
ATOM 2261 O O . CYS A 1 289 ? 5.846 -12.943 -20.231 1.00 95.19 289 CYS A O 1
ATOM 2263 N N . LYS A 1 290 ? 3.647 -12.518 -20.235 1.00 93.44 290 LYS A N 1
ATOM 2264 C CA . LYS A 1 290 ? 3.290 -13.360 -21.394 1.00 93.44 290 LYS A CA 1
ATOM 2265 C C . LYS A 1 290 ? 3.423 -12.633 -22.719 1.00 93.44 290 LYS A C 1
ATOM 2267 O O . LYS A 1 290 ? 3.515 -13.274 -23.758 1.00 93.44 290 LYS A O 1
ATOM 2272 N N . ASN A 1 291 ? 3.412 -11.309 -22.693 1.00 93.44 291 ASN A N 1
ATOM 2273 C CA . ASN A 1 291 ? 3.548 -10.485 -23.880 1.00 93.44 291 ASN A CA 1
ATOM 2274 C C . ASN A 1 291 ? 4.429 -9.278 -23.572 1.00 93.44 291 ASN A C 1
ATOM 2276 O O . ASN A 1 291 ? 4.552 -8.849 -22.425 1.00 93.44 291 ASN A O 1
ATOM 2280 N N . ILE A 1 292 ? 5.009 -8.706 -24.624 1.00 95.38 292 ILE A N 1
ATOM 2281 C CA . ILE A 1 292 ? 5.566 -7.357 -24.550 1.00 95.38 292 ILE A CA 1
ATOM 2282 C C . ILE A 1 292 ? 4.400 -6.389 -24.278 1.00 95.38 292 ILE A C 1
ATOM 2284 O O . ILE A 1 292 ? 3.386 -6.502 -24.974 1.00 95.38 292 ILE A O 1
ATOM 2288 N N . PRO A 1 293 ? 4.523 -5.437 -23.330 1.00 96.25 293 PRO A N 1
ATOM 2289 C CA . PRO A 1 293 ? 3.447 -4.502 -23.021 1.00 96.25 293 PRO A CA 1
ATOM 2290 C C . PRO A 1 293 ? 2.901 -3.760 -24.236 1.00 96.25 293 PRO A C 1
ATOM 2292 O O . PRO A 1 293 ? 3.667 -3.190 -25.022 1.00 96.25 293 PRO A O 1
ATOM 2295 N N . ASP A 1 294 ? 1.572 -3.698 -24.348 1.00 95.56 294 ASP A N 1
ATOM 2296 C CA . ASP A 1 294 ? 0.893 -3.002 -25.447 1.00 95.56 294 ASP A CA 1
ATOM 2297 C C . ASP A 1 294 ? 1.342 -1.543 -25.534 1.00 95.56 294 ASP A C 1
ATOM 2299 O O . ASP A 1 294 ? 1.695 -1.057 -26.603 1.00 95.56 294 ASP A O 1
ATOM 2303 N N . VAL A 1 295 ? 1.452 -0.865 -24.392 1.00 95.44 295 VAL A N 1
ATOM 2304 C CA . VAL A 1 295 ? 1.897 0.533 -24.311 1.00 95.44 295 VAL A CA 1
ATOM 2305 C C . VAL A 1 295 ? 3.326 0.747 -24.825 1.00 95.44 295 VAL A C 1
ATOM 2307 O O . VAL A 1 295 ? 3.612 1.803 -25.395 1.00 95.44 295 VAL A O 1
ATOM 2310 N N . LEU A 1 296 ? 4.214 -0.248 -24.702 1.00 95.94 296 LEU A N 1
ATOM 2311 C CA . LEU A 1 296 ? 5.555 -0.193 -25.290 1.00 95.94 296 LEU A CA 1
ATOM 2312 C C . LEU A 1 296 ? 5.494 -0.366 -26.811 1.00 95.94 296 LEU A C 1
ATOM 2314 O O . LEU A 1 296 ? 6.171 0.366 -27.539 1.00 95.94 296 LEU A O 1
ATOM 2318 N N . ARG A 1 297 ? 4.677 -1.309 -27.294 1.00 95.69 297 ARG A N 1
ATOM 2319 C CA . ARG A 1 297 ? 4.446 -1.519 -28.730 1.00 95.69 297 ARG A CA 1
ATOM 2320 C C . ARG A 1 297 ? 3.858 -0.261 -29.374 1.00 95.69 297 ARG A C 1
ATOM 2322 O O . ARG A 1 297 ? 4.374 0.218 -30.382 1.00 95.69 297 ARG A O 1
ATOM 2329 N N . GLU A 1 298 ? 2.845 0.334 -28.751 1.00 95.62 298 GLU A N 1
ATOM 2330 C CA . GLU A 1 298 ? 2.232 1.579 -29.216 1.00 95.62 298 GLU A CA 1
ATOM 2331 C C . GLU A 1 298 ? 3.215 2.752 -29.182 1.00 95.62 298 GLU A C 1
ATOM 2333 O O . GLU A 1 298 ? 3.231 3.569 -30.102 1.00 95.62 298 GLU A O 1
ATOM 2338 N N . LYS A 1 299 ? 4.089 2.835 -28.170 1.00 95.94 299 LYS A N 1
ATOM 2339 C CA . LYS A 1 299 ? 5.161 3.842 -28.147 1.00 95.94 299 LYS A CA 1
ATOM 2340 C C . LYS A 1 299 ? 6.093 3.693 -29.346 1.00 95.94 299 LYS A C 1
ATOM 2342 O O . LYS A 1 299 ? 6.424 4.694 -29.977 1.00 95.94 299 LYS A O 1
ATOM 2347 N N . ALA A 1 300 ? 6.485 2.467 -29.686 1.00 96.06 300 ALA A N 1
ATOM 2348 C CA . ALA A 1 300 ? 7.323 2.211 -30.854 1.00 96.06 300 ALA A CA 1
ATOM 2349 C C . ALA A 1 300 ? 6.643 2.687 -32.149 1.00 96.06 300 ALA A C 1
ATOM 2351 O O . ALA A 1 300 ? 7.275 3.388 -32.943 1.00 96.06 300 ALA A O 1
ATOM 2352 N N . ARG A 1 301 ? 5.342 2.406 -32.322 1.00 96.50 301 ARG A N 1
ATOM 2353 C CA . ARG A 1 301 ? 4.539 2.899 -33.461 1.00 96.50 301 ARG A CA 1
ATOM 2354 C C . ARG A 1 301 ? 4.527 4.419 -33.543 1.00 96.50 301 ARG A C 1
ATOM 2356 O O . ARG A 1 301 ? 4.826 4.981 -34.595 1.00 96.50 301 ARG A O 1
ATOM 2363 N N . ARG A 1 302 ? 4.255 5.100 -32.425 1.00 96.12 302 ARG A N 1
ATOM 2364 C CA . ARG A 1 302 ? 4.270 6.574 -32.355 1.00 96.12 302 ARG A CA 1
ATOM 2365 C C . ARG A 1 302 ? 5.642 7.163 -32.691 1.00 96.12 302 ARG A C 1
ATOM 2367 O O . ARG A 1 302 ? 5.717 8.250 -33.257 1.00 96.12 302 ARG A O 1
ATOM 2374 N N . GLN A 1 303 ? 6.721 6.440 -32.391 1.00 95.50 303 GLN A N 1
ATOM 2375 C CA . GLN A 1 303 ? 8.099 6.824 -32.719 1.00 95.50 303 GLN A CA 1
ATOM 2376 C C . GLN A 1 303 ? 8.532 6.444 -34.146 1.00 95.50 303 GLN A C 1
ATOM 2378 O O . GLN A 1 303 ? 9.662 6.741 -34.536 1.00 95.50 303 GLN A O 1
ATOM 2383 N N . GLY A 1 304 ? 7.646 5.834 -34.939 1.00 96.12 304 GLY A N 1
ATOM 2384 C CA . GLY A 1 304 ? 7.893 5.498 -36.339 1.00 96.12 304 GLY A CA 1
ATOM 2385 C C . GLY A 1 304 ? 8.535 4.130 -36.565 1.00 96.12 304 GLY A C 1
ATOM 2386 O O . GLY A 1 304 ? 9.151 3.934 -37.611 1.00 96.12 304 GLY A O 1
ATOM 2387 N N . ALA A 1 305 ? 8.417 3.196 -35.617 1.00 96.94 305 ALA A N 1
ATOM 2388 C CA . ALA A 1 305 ? 8.762 1.801 -35.872 1.00 96.94 305 ALA A CA 1
ATOM 2389 C C . ALA A 1 305 ? 7.823 1.201 -36.933 1.00 96.94 305 ALA A C 1
ATOM 2391 O O . ALA A 1 305 ? 6.623 1.480 -36.966 1.00 96.94 305 ALA A O 1
ATOM 2392 N N . SER A 1 306 ? 8.382 0.376 -37.807 1.00 97.25 306 SER A N 1
ATOM 2393 C CA . SER A 1 306 ? 7.664 -0.332 -38.861 1.00 97.25 306 SER A CA 1
ATOM 2394 C C . SER A 1 306 ? 6.879 -1.524 -38.305 1.00 97.25 306 SER A C 1
ATOM 2396 O O . SER A 1 306 ? 7.369 -2.265 -37.452 1.00 97.25 306 SER A O 1
ATOM 2398 N N . GLU A 1 307 ? 5.681 -1.773 -38.843 1.00 97.25 307 GLU A N 1
ATOM 2399 C CA . GLU A 1 307 ? 4.878 -2.948 -38.461 1.00 97.25 307 GLU A CA 1
ATOM 2400 C C . GLU A 1 307 ? 5.600 -4.273 -38.753 1.00 97.25 307 GLU A C 1
ATOM 2402 O O . GLU A 1 307 ? 5.422 -5.250 -38.028 1.00 97.25 307 GLU A O 1
ATOM 2407 N N . GLU A 1 308 ? 6.452 -4.308 -39.784 1.00 96.88 308 GLU A N 1
ATOM 2408 C CA . GLU A 1 308 ? 7.278 -5.477 -40.095 1.00 96.88 308 GLU A CA 1
ATOM 2409 C C . GLU A 1 308 ? 8.286 -5.768 -38.973 1.00 96.88 308 GLU A C 1
ATOM 2411 O O . GLU A 1 308 ? 8.352 -6.901 -38.493 1.00 96.88 308 GLU A O 1
ATOM 2416 N N . CYS A 1 309 ? 9.020 -4.759 -38.487 1.00 96.75 309 CYS A N 1
ATOM 2417 C CA . CYS A 1 309 ? 9.954 -4.954 -37.376 1.00 96.75 309 CYS A CA 1
ATOM 2418 C C . CYS A 1 309 ? 9.236 -5.247 -36.056 1.00 96.75 309 CYS A C 1
ATOM 2420 O O . CYS A 1 309 ? 9.701 -6.106 -35.307 1.00 96.75 309 CYS A O 1
ATOM 2422 N N . ILE A 1 310 ? 8.102 -4.592 -35.775 1.00 97.19 310 ILE A N 1
ATOM 2423 C CA . ILE A 1 310 ? 7.288 -4.892 -34.585 1.00 97.19 310 ILE A CA 1
ATOM 2424 C C . ILE A 1 310 ? 6.890 -6.367 -34.589 1.00 97.19 310 ILE A C 1
ATOM 2426 O O . ILE A 1 310 ? 7.129 -7.069 -33.606 1.00 97.19 310 ILE A O 1
ATOM 2430 N N . LYS A 1 311 ? 6.378 -6.862 -35.722 1.00 97.19 311 LYS A N 1
ATOM 2431 C CA . LYS A 1 311 ? 6.006 -8.267 -35.874 1.00 97.19 311 LYS A CA 1
ATOM 2432 C C . LYS A 1 311 ? 7.188 -9.213 -35.646 1.00 97.19 311 LYS A C 1
ATOM 2434 O O . LYS A 1 311 ? 7.027 -10.213 -34.955 1.00 97.19 311 LYS A O 1
ATOM 2439 N N . ILE A 1 312 ? 8.368 -8.904 -36.190 1.00 97.00 312 ILE A N 1
ATOM 2440 C CA . ILE A 1 312 ? 9.582 -9.712 -35.976 1.00 97.00 312 ILE A CA 1
ATOM 2441 C C . ILE A 1 312 ? 9.928 -9.801 -34.482 1.00 97.00 312 ILE A C 1
ATOM 2443 O O . ILE A 1 312 ? 10.264 -10.880 -33.991 1.00 97.00 312 ILE A O 1
ATOM 2447 N N . VAL A 1 313 ? 9.850 -8.682 -33.758 1.00 96.88 313 VAL A N 1
ATOM 2448 C CA . VAL A 1 313 ? 10.179 -8.615 -32.326 1.00 96.88 313 VAL A CA 1
ATOM 2449 C C . VAL A 1 313 ? 9.145 -9.363 -31.477 1.00 96.88 313 VAL A C 1
ATOM 2451 O O . VAL A 1 313 ? 9.540 -10.144 -30.606 1.00 96.88 313 VAL A O 1
ATOM 2454 N N . ASP A 1 314 ? 7.851 -9.181 -31.753 1.00 95.81 314 ASP A N 1
ATOM 2455 C CA . ASP A 1 314 ? 6.758 -9.896 -31.079 1.00 95.81 314 ASP A CA 1
ATOM 2456 C C . ASP A 1 314 ? 6.857 -11.416 -31.324 1.00 95.81 314 ASP A C 1
ATOM 2458 O O . ASP A 1 314 ? 6.863 -12.199 -30.371 1.00 95.81 314 ASP A O 1
ATOM 2462 N N . ASP A 1 315 ? 7.039 -11.853 -32.577 1.00 95.38 315 ASP A N 1
ATOM 2463 C CA . ASP A 1 315 ? 7.196 -13.275 -32.926 1.00 95.38 315 ASP A CA 1
ATOM 2464 C C . ASP A 1 315 ? 8.440 -13.883 -32.240 1.00 95.38 315 ASP A C 1
ATOM 2466 O O . ASP A 1 315 ? 8.419 -15.028 -31.773 1.00 95.38 315 ASP A O 1
ATOM 2470 N N . ALA A 1 316 ? 9.530 -13.115 -32.122 1.00 94.12 316 ALA A N 1
ATOM 2471 C CA . ALA A 1 316 ? 10.726 -13.536 -31.396 1.00 94.12 316 ALA A CA 1
ATOM 2472 C C . ALA A 1 316 ? 10.481 -13.660 -29.881 1.00 94.12 316 ALA A C 1
ATOM 2474 O O . ALA A 1 316 ? 11.060 -14.541 -29.241 1.00 94.12 316 ALA A O 1
ATOM 2475 N N . TYR A 1 317 ? 9.636 -12.813 -29.285 1.00 94.25 317 TYR A N 1
ATOM 2476 C CA . TYR A 1 317 ? 9.221 -12.945 -27.883 1.00 94.25 317 TYR A CA 1
ATOM 2477 C C . TYR A 1 317 ? 8.372 -14.201 -27.661 1.00 94.25 317 TYR A C 1
ATOM 2479 O O . TYR A 1 317 ? 8.683 -15.004 -26.780 1.00 94.25 317 TYR A O 1
ATOM 2487 N N . VAL A 1 318 ? 7.392 -14.452 -28.531 1.00 92.56 318 VAL A N 1
ATOM 2488 C CA . VAL A 1 318 ? 6.586 -15.685 -28.508 1.00 92.56 318 VAL A CA 1
ATOM 2489 C C . VAL A 1 318 ? 7.468 -16.929 -28.660 1.00 92.56 318 VAL A C 1
ATOM 2491 O O . VAL A 1 318 ? 7.301 -17.911 -27.935 1.00 92.56 318 VAL A O 1
ATOM 2494 N N . SER A 1 319 ? 8.472 -16.892 -29.543 1.00 91.25 319 SER A N 1
ATOM 2495 C CA . SER A 1 319 ? 9.422 -18.002 -29.663 1.00 91.25 319 SER A CA 1
ATOM 2496 C C . SER A 1 319 ? 10.286 -18.194 -28.412 1.00 91.25 319 SER A C 1
ATOM 2498 O O . SER A 1 319 ? 10.677 -19.336 -28.157 1.00 91.25 319 SER A O 1
ATOM 2500 N N . ARG A 1 320 ? 10.624 -17.131 -27.668 1.00 90.19 320 ARG A N 1
ATOM 2501 C CA . ARG A 1 320 ? 11.362 -17.232 -26.394 1.00 90.19 320 ARG A CA 1
ATOM 2502 C C . ARG A 1 320 ? 10.507 -17.911 -25.329 1.00 90.19 320 ARG A C 1
ATOM 2504 O O . ARG A 1 320 ? 10.982 -18.849 -24.699 1.00 90.19 320 ARG A O 1
ATOM 2511 N N . LEU A 1 321 ? 9.239 -17.518 -25.209 1.00 87.75 321 LEU A N 1
ATOM 2512 C CA . LEU A 1 321 ? 8.269 -18.164 -24.318 1.00 87.75 321 LEU A CA 1
ATOM 2513 C C . LEU A 1 321 ? 8.152 -19.664 -24.593 1.00 87.75 321 LEU A C 1
ATOM 2515 O O . LEU A 1 321 ? 8.324 -20.471 -23.686 1.00 87.75 321 LEU A O 1
ATOM 2519 N N . ALA A 1 322 ? 7.940 -20.045 -25.856 1.00 87.56 322 ALA A N 1
ATOM 2520 C CA . ALA A 1 322 ? 7.761 -21.446 -26.237 1.00 87.56 322 ALA A CA 1
ATOM 2521 C C . ALA A 1 322 ? 9.010 -22.317 -25.999 1.00 87.56 322 ALA A C 1
ATOM 2523 O O . ALA A 1 322 ? 8.891 -23.517 -25.762 1.00 87.56 322 ALA A O 1
ATOM 2524 N N . LYS A 1 323 ? 10.211 -21.730 -26.083 1.00 86.31 323 LYS A N 1
ATOM 2525 C CA . LYS A 1 323 ? 11.481 -22.423 -25.804 1.00 86.31 323 LYS A CA 1
ATOM 2526 C C . LYS A 1 323 ? 11.828 -22.460 -24.312 1.00 86.31 323 LYS A C 1
ATOM 2528 O O . LYS A 1 323 ? 12.647 -23.288 -23.917 1.00 86.31 323 LYS A O 1
ATOM 2533 N N . GLY A 1 324 ? 11.229 -21.576 -23.517 1.00 82.12 324 GLY A N 1
ATOM 2534 C CA . GLY A 1 324 ? 11.676 -21.245 -22.171 1.00 82.12 324 GLY A CA 1
ATOM 2535 C C . GLY A 1 324 ? 12.850 -20.262 -22.188 1.00 82.12 324 GLY A C 1
ATOM 2536 O O . GLY A 1 324 ? 13.714 -20.293 -23.069 1.00 82.12 324 GLY A O 1
ATOM 2537 N N . PHE A 1 325 ? 12.888 -19.378 -21.193 1.00 80.31 325 PHE A N 1
ATOM 2538 C CA . PHE A 1 325 ? 13.968 -18.407 -21.046 1.00 80.31 325 PHE A CA 1
ATOM 2539 C C . PHE A 1 325 ? 15.210 -19.066 -20.444 1.00 80.31 325 PHE A C 1
ATOM 2541 O O . PHE A 1 325 ? 15.140 -19.748 -19.417 1.00 80.31 325 PHE A O 1
ATOM 2548 N N . VAL A 1 326 ? 16.376 -18.805 -21.039 1.00 81.06 326 VAL A N 1
ATOM 2549 C CA . VAL A 1 326 ? 17.649 -19.106 -20.378 1.00 81.06 326 VAL A CA 1
ATOM 2550 C C . VAL A 1 326 ? 17.783 -18.145 -19.204 1.00 81.06 326 VAL A C 1
ATOM 2552 O O . VAL A 1 326 ? 17.847 -16.933 -19.405 1.00 81.06 326 VAL A O 1
ATOM 2555 N N . LYS A 1 327 ? 17.797 -18.686 -17.986 1.00 77.56 327 LYS A N 1
ATOM 2556 C CA . LYS A 1 327 ? 17.799 -17.901 -16.749 1.00 77.56 327 LYS A CA 1
ATOM 2557 C C . LYS A 1 327 ? 19.182 -17.321 -16.455 1.00 77.56 327 LYS A C 1
ATOM 2559 O O . LYS A 1 327 ? 20.207 -17.951 -16.729 1.00 77.56 327 LYS A O 1
ATOM 2564 N N . ILE A 1 328 ? 19.204 -16.115 -15.893 1.00 75.44 328 ILE A N 1
ATOM 2565 C CA . ILE A 1 328 ? 20.442 -15.435 -15.506 1.00 75.44 328 ILE A CA 1
ATOM 2566 C C . ILE A 1 328 ? 21.140 -16.194 -14.365 1.00 75.44 328 ILE A C 1
ATOM 2568 O O . ILE A 1 328 ? 20.496 -16.753 -13.476 1.00 75.44 328 ILE A O 1
ATOM 2572 N N . LYS A 1 329 ? 22.473 -16.251 -14.410 1.00 72.44 329 LYS A N 1
ATOM 2573 C CA . LYS A 1 329 ? 23.300 -16.837 -13.346 1.00 72.44 329 LYS A CA 1
ATOM 2574 C C . LYS A 1 329 ? 23.738 -15.747 -12.373 1.00 72.44 329 LYS A C 1
ATOM 2576 O O . LYS A 1 329 ? 23.849 -14.588 -12.768 1.00 72.44 329 LYS A O 1
ATOM 2581 N N . TYR A 1 330 ? 24.036 -16.126 -11.132 1.00 67.56 330 TYR A N 1
ATOM 2582 C CA . TYR A 1 330 ? 24.670 -15.211 -10.187 1.00 67.56 330 TYR A CA 1
ATOM 2583 C C . TYR A 1 330 ? 26.050 -14.765 -10.708 1.00 67.56 330 TYR A C 1
ATOM 2585 O O . TYR A 1 330 ? 26.926 -15.599 -10.942 1.00 67.56 330 TYR A O 1
ATOM 2593 N N . ASP A 1 331 ? 26.246 -13.458 -10.885 1.00 68.81 331 ASP A N 1
ATOM 2594 C CA . ASP A 1 331 ? 27.537 -12.818 -11.171 1.00 68.81 331 ASP A CA 1
ATOM 2595 C C . ASP A 1 331 ? 27.547 -11.464 -10.440 1.00 68.81 331 ASP A C 1
ATOM 2597 O O . ASP A 1 331 ? 26.554 -10.735 -10.451 1.00 68.81 331 ASP A O 1
ATOM 2601 N N . LEU A 1 332 ? 28.673 -11.112 -9.816 1.00 67.44 332 LEU A N 1
ATOM 2602 C CA . LEU A 1 332 ? 28.850 -9.814 -9.153 1.00 67.44 332 LEU A CA 1
ATOM 2603 C C . LEU A 1 332 ? 28.814 -8.646 -10.159 1.00 67.44 332 LEU A C 1
ATOM 2605 O O . LEU A 1 332 ? 28.589 -7.499 -9.778 1.00 67.44 332 LEU A O 1
ATOM 2609 N N . ASN A 1 333 ? 29.028 -8.922 -11.449 1.00 77.31 333 ASN A N 1
ATOM 2610 C CA . ASN A 1 333 ? 28.873 -7.975 -12.544 1.00 77.31 333 ASN A CA 1
ATOM 2611 C C . ASN A 1 333 ? 27.528 -8.182 -13.263 1.00 77.31 333 ASN A C 1
ATOM 2613 O O . ASN A 1 333 ? 27.444 -8.827 -14.312 1.00 77.31 333 ASN A O 1
ATOM 2617 N N . LEU A 1 334 ? 26.474 -7.565 -12.721 1.00 72.00 334 LEU A N 1
ATOM 2618 C CA . LEU A 1 334 ? 25.104 -7.670 -13.243 1.00 72.00 334 LEU A CA 1
ATOM 2619 C C . LEU A 1 334 ? 24.975 -7.207 -14.706 1.00 72.00 334 LEU A C 1
ATOM 2621 O O . LEU A 1 334 ? 24.181 -7.760 -15.463 1.00 72.00 334 LEU A O 1
ATOM 2625 N N . GLY A 1 335 ? 25.775 -6.225 -15.138 1.00 79.19 335 GLY A N 1
ATOM 2626 C CA . GLY A 1 335 ? 25.767 -5.744 -16.525 1.00 79.19 335 GLY A CA 1
ATOM 2627 C C . GLY A 1 335 ? 26.263 -6.800 -17.514 1.00 79.19 335 GLY A C 1
ATOM 2628 O O . GLY A 1 335 ? 25.658 -7.007 -18.569 1.00 79.19 335 GLY A O 1
ATOM 2629 N N . LYS A 1 336 ? 27.330 -7.516 -17.145 1.00 83.25 336 LYS A N 1
ATOM 2630 C CA . LYS A 1 336 ? 27.843 -8.653 -17.914 1.00 83.25 336 LYS A CA 1
ATOM 2631 C C . LYS A 1 336 ? 26.825 -9.797 -17.943 1.00 83.25 336 LYS A C 1
ATOM 2633 O O . LYS A 1 336 ? 26.507 -10.278 -19.028 1.00 83.25 336 LYS A O 1
ATOM 2638 N N . ALA A 1 337 ? 26.271 -10.172 -16.789 1.00 80.94 337 ALA A N 1
ATOM 2639 C CA . ALA A 1 337 ? 25.275 -11.241 -16.695 1.00 80.94 337 ALA A CA 1
ATOM 2640 C C . ALA A 1 337 ? 24.014 -10.946 -17.522 1.00 80.94 337 ALA A C 1
ATOM 2642 O O . ALA A 1 337 ? 23.500 -11.829 -18.206 1.00 80.94 337 ALA A O 1
ATOM 2643 N N . ASN A 1 338 ? 23.550 -9.693 -17.532 1.00 82.62 338 ASN A N 1
ATOM 2644 C CA . ASN A 1 338 ? 22.422 -9.268 -18.358 1.00 82.62 338 ASN A CA 1
ATOM 2645 C C . ASN A 1 338 ? 22.744 -9.376 -19.859 1.00 82.62 338 ASN A C 1
ATOM 2647 O O . ASN A 1 338 ? 21.931 -9.872 -20.632 1.00 82.62 338 ASN A O 1
ATOM 2651 N N . MET A 1 339 ? 23.942 -8.975 -20.298 1.00 86.81 339 MET A N 1
ATOM 2652 C CA . MET A 1 339 ? 24.338 -9.139 -21.703 1.00 86.81 339 MET A CA 1
ATOM 2653 C C . MET A 1 339 ? 24.415 -10.619 -22.113 1.00 86.81 339 MET A C 1
ATOM 2655 O O . MET A 1 339 ? 23.922 -10.987 -23.180 1.00 86.81 339 MET A O 1
ATOM 2659 N N . GLU A 1 340 ? 24.985 -11.478 -21.264 1.00 87.38 340 GLU A N 1
ATOM 2660 C CA . GLU A 1 340 ? 25.025 -12.929 -21.493 1.00 87.38 340 GLU A CA 1
ATOM 2661 C C . GLU A 1 340 ? 23.613 -13.525 -21.570 1.00 87.38 340 GLU A C 1
ATOM 2663 O O . GLU A 1 340 ? 23.323 -14.291 -22.491 1.00 87.38 340 GLU A O 1
ATOM 2668 N N . TYR A 1 341 ? 22.714 -13.111 -20.672 1.00 87.88 341 TYR A N 1
ATOM 2669 C CA . TYR A 1 341 ? 21.295 -13.462 -20.706 1.00 87.88 341 TYR A CA 1
ATOM 2670 C C . TYR A 1 341 ? 20.642 -13.064 -22.037 1.00 87.88 341 TYR A C 1
ATOM 2672 O O . TYR A 1 341 ? 20.000 -13.892 -22.684 1.00 87.88 341 TYR A O 1
ATOM 2680 N N . ARG A 1 342 ? 20.830 -11.820 -22.493 1.00 89.50 342 ARG A N 1
ATOM 2681 C CA . ARG A 1 342 ? 20.238 -11.332 -23.750 1.00 89.50 342 ARG A CA 1
ATOM 2682 C C . ARG A 1 342 ? 20.723 -12.129 -24.955 1.00 89.50 342 ARG A C 1
ATOM 2684 O O . ARG A 1 342 ? 19.918 -12.545 -25.786 1.00 89.50 342 ARG A O 1
ATOM 2691 N N . MET A 1 343 ? 22.029 -12.375 -25.033 1.00 90.38 343 MET A N 1
ATOM 2692 C CA . MET A 1 343 ? 22.624 -13.168 -26.109 1.00 90.38 343 MET A CA 1
ATOM 2693 C C . MET A 1 343 ? 22.112 -14.611 -26.095 1.00 90.38 343 MET A C 1
ATOM 2695 O O . MET A 1 343 ? 21.723 -15.122 -27.142 1.00 90.38 343 MET A O 1
ATOM 2699 N N . ALA A 1 344 ? 22.034 -15.245 -24.921 1.00 88.56 344 ALA A N 1
ATOM 2700 C CA . ALA A 1 344 ? 21.511 -16.605 -24.777 1.00 88.56 344 ALA A CA 1
ATOM 2701 C C . ALA A 1 344 ? 20.026 -16.722 -25.162 1.00 88.56 344 ALA A C 1
ATOM 2703 O O . ALA A 1 344 ? 19.592 -17.772 -25.631 1.00 88.56 344 ALA A O 1
ATOM 2704 N N . ASN A 1 345 ? 19.263 -15.639 -25.007 1.00 89.06 345 ASN A N 1
ATOM 2705 C CA . ASN A 1 345 ? 17.852 -15.563 -25.381 1.00 89.06 345 ASN A CA 1
ATOM 2706 C C . ASN A 1 345 ? 17.627 -15.003 -26.802 1.00 89.06 345 ASN A C 1
ATOM 2708 O O . ASN A 1 345 ? 16.519 -14.585 -27.130 1.00 89.06 345 ASN A O 1
ATOM 2712 N N . GLY A 1 346 ? 18.645 -15.015 -27.668 1.00 91.56 346 GLY A N 1
ATOM 2713 C CA . GLY A 1 346 ? 18.475 -14.767 -29.104 1.00 91.56 346 GLY A CA 1
ATOM 2714 C C . GLY A 1 346 ? 18.521 -13.298 -29.536 1.00 91.56 346 GLY A C 1
ATOM 2715 O O . GLY A 1 346 ? 17.971 -12.941 -30.581 1.00 91.56 346 GLY A O 1
ATOM 2716 N N . MET A 1 347 ? 19.148 -12.417 -28.743 1.00 92.81 347 MET A N 1
ATOM 2717 C CA . MET A 1 347 ? 19.290 -10.995 -29.096 1.00 92.81 347 MET A CA 1
ATOM 2718 C C . MET A 1 347 ? 19.999 -10.795 -30.432 1.00 92.81 347 MET A C 1
ATOM 2720 O O . MET A 1 347 ? 19.585 -9.938 -31.210 1.00 92.81 347 MET A O 1
ATOM 2724 N N . LYS A 1 348 ? 21.040 -11.579 -30.722 1.00 93.25 348 LYS A N 1
ATOM 2725 C CA . LYS A 1 348 ? 21.805 -11.438 -31.962 1.00 93.25 348 LYS A CA 1
ATOM 2726 C C . LYS A 1 348 ? 20.931 -11.722 -33.186 1.00 93.25 348 LYS A C 1
ATOM 2728 O O . LYS A 1 348 ? 20.860 -10.897 -34.091 1.00 93.25 348 LYS A O 1
ATOM 2733 N N . GLU A 1 349 ? 20.239 -12.854 -33.187 1.00 94.06 349 GLU A N 1
ATOM 2734 C CA . GLU A 1 349 ? 19.392 -13.306 -34.289 1.00 94.06 349 GLU A CA 1
ATOM 2735 C C . GLU A 1 349 ? 18.233 -12.338 -34.538 1.00 94.06 349 GLU A C 1
ATOM 2737 O O . GLU A 1 349 ? 17.918 -12.036 -35.691 1.00 94.06 349 GLU A O 1
ATOM 2742 N N . MET A 1 350 ? 17.626 -11.824 -33.464 1.00 95.12 350 MET A N 1
ATOM 2743 C CA . MET A 1 350 ? 16.555 -10.834 -33.551 1.00 95.12 350 MET A CA 1
ATOM 2744 C C . MET A 1 350 ? 17.077 -9.505 -34.118 1.00 95.12 350 MET A C 1
ATOM 2746 O O . MET A 1 350 ? 16.490 -8.987 -35.067 1.00 95.12 350 MET A O 1
ATOM 2750 N N . MET A 1 351 ? 18.203 -8.987 -33.609 1.00 94.38 351 MET A N 1
ATOM 2751 C CA . MET A 1 351 ? 18.785 -7.728 -34.096 1.00 94.38 351 MET A CA 1
ATOM 2752 C C . MET A 1 351 ? 19.169 -7.818 -35.581 1.00 94.38 351 MET A C 1
ATOM 2754 O O . MET A 1 351 ? 18.879 -6.905 -36.350 1.00 94.38 351 MET A O 1
ATOM 2758 N N . GLU A 1 352 ? 19.746 -8.940 -36.018 1.00 95.50 352 GLU A N 1
ATOM 2759 C CA . GLU A 1 352 ? 20.033 -9.181 -37.436 1.00 95.50 352 GLU A CA 1
ATOM 2760 C C . GLU A 1 352 ? 18.753 -9.282 -38.288 1.00 95.50 352 GLU A C 1
ATOM 2762 O O . GLU A 1 352 ? 18.750 -8.882 -39.454 1.00 95.50 352 GLU A O 1
ATOM 2767 N N . ALA A 1 353 ? 17.661 -9.828 -37.741 1.00 95.88 353 ALA A N 1
ATOM 2768 C CA . ALA A 1 353 ? 16.386 -9.940 -38.446 1.00 95.88 353 ALA A CA 1
ATOM 2769 C C . ALA A 1 353 ? 15.728 -8.574 -38.670 1.00 95.88 353 ALA A C 1
ATOM 2771 O O . ALA A 1 353 ? 15.327 -8.288 -39.799 1.00 95.88 353 ALA A O 1
ATOM 2772 N N . VAL A 1 354 ? 15.682 -7.716 -37.647 1.00 95.88 354 VAL A N 1
ATOM 2773 C CA . VAL A 1 354 ? 15.141 -6.355 -37.800 1.00 95.88 354 VAL A CA 1
ATOM 2774 C C . VAL A 1 354 ? 16.032 -5.504 -38.715 1.00 95.88 354 VAL A C 1
ATOM 2776 O O . VAL A 1 354 ? 15.523 -4.749 -39.537 1.00 95.88 354 VAL A O 1
ATOM 2779 N N . GLU A 1 355 ? 17.360 -5.676 -38.685 1.00 95.38 355 GLU A N 1
ATOM 2780 C CA . GLU A 1 355 ? 18.259 -4.988 -39.626 1.00 95.38 355 GLU A CA 1
ATOM 2781 C C . GLU A 1 355 ? 18.013 -5.383 -41.085 1.00 95.38 355 GLU A C 1
ATOM 2783 O O . GLU A 1 355 ? 17.994 -4.512 -41.957 1.00 95.38 355 GLU A O 1
ATOM 2788 N N . ARG A 1 356 ? 17.763 -6.669 -41.365 1.00 96.19 356 ARG A N 1
ATOM 2789 C CA . ARG A 1 356 ? 17.385 -7.128 -42.714 1.00 96.19 356 ARG A CA 1
ATOM 2790 C C . ARG A 1 356 ? 16.048 -6.554 -43.186 1.00 96.19 356 ARG A C 1
ATOM 2792 O O . ARG A 1 356 ? 15.899 -6.335 -44.384 1.00 96.19 356 ARG A O 1
ATOM 2799 N N . ALA A 1 357 ? 15.123 -6.288 -42.267 1.00 94.88 357 ALA A N 1
ATOM 2800 C CA . ALA A 1 357 ? 13.848 -5.624 -42.542 1.00 94.88 357 ALA A CA 1
ATOM 2801 C C . ALA A 1 357 ? 13.973 -4.090 -42.680 1.00 94.88 357 ALA A C 1
ATOM 2803 O O . ALA A 1 357 ? 12.977 -3.395 -42.849 1.00 94.88 357 ALA A O 1
ATOM 2804 N N . GLY A 1 358 ? 15.193 -3.540 -42.630 1.00 94.94 358 GLY A N 1
ATOM 2805 C CA . GLY A 1 358 ? 15.427 -2.106 -42.795 1.00 94.94 358 GLY A CA 1
ATOM 2806 C C . GLY A 1 358 ? 15.195 -1.279 -41.528 1.00 94.94 358 GLY A C 1
ATOM 2807 O O . GLY A 1 358 ? 14.879 -0.097 -41.642 1.00 94.94 358 GLY A O 1
ATOM 2808 N N . ALA A 1 359 ? 15.372 -1.874 -40.341 1.00 95.25 359 ALA A N 1
ATOM 2809 C CA . ALA A 1 359 ? 15.155 -1.226 -39.046 1.00 95.25 359 ALA A CA 1
ATOM 2810 C C . ALA A 1 359 ? 15.815 0.155 -38.910 1.00 95.25 359 ALA A C 1
ATOM 2812 O O . ALA A 1 359 ? 17.046 0.301 -38.955 1.00 95.25 359 ALA A O 1
ATOM 2813 N N . GLY A 1 360 ? 14.981 1.155 -38.635 1.00 95.81 360 GLY A N 1
ATOM 2814 C CA . GLY A 1 360 ? 15.385 2.477 -38.189 1.00 95.81 360 GLY A CA 1
ATOM 2815 C C . GLY A 1 360 ? 15.662 2.533 -36.679 1.00 95.81 360 GLY A C 1
ATOM 2816 O O . GLY A 1 360 ? 15.657 1.517 -35.978 1.00 95.81 360 GLY A O 1
ATOM 2817 N N . PRO A 1 361 ? 15.921 3.736 -36.135 1.00 96.25 361 PRO A N 1
ATOM 2818 C CA . PRO A 1 361 ? 16.220 3.910 -34.713 1.00 96.25 361 PRO A CA 1
ATOM 2819 C C . PRO A 1 361 ? 15.102 3.436 -33.769 1.00 96.25 361 PRO A C 1
ATOM 2821 O O . PRO A 1 361 ? 15.401 2.807 -32.756 1.00 96.25 361 PRO A O 1
ATOM 2824 N N . ALA A 1 362 ? 13.833 3.700 -34.105 1.00 95.44 362 ALA A N 1
ATOM 2825 C CA . ALA A 1 362 ? 12.683 3.297 -33.292 1.00 95.44 362 ALA A CA 1
ATOM 2826 C C . ALA A 1 362 ? 12.509 1.769 -33.253 1.00 95.44 362 ALA A C 1
ATOM 2828 O O . ALA A 1 362 ? 12.284 1.203 -32.184 1.00 95.44 362 ALA A O 1
ATOM 2829 N N . ASP A 1 363 ? 12.713 1.093 -34.389 1.00 97.12 363 ASP A N 1
ATOM 2830 C CA . ASP A 1 363 ? 12.682 -0.370 -34.474 1.00 97.12 363 ASP A CA 1
ATOM 2831 C C . ASP A 1 363 ? 13.755 -0.997 -33.575 1.00 97.12 363 ASP A C 1
ATOM 2833 O O . ASP A 1 363 ? 13.463 -1.889 -32.780 1.00 97.12 363 ASP A O 1
ATOM 2837 N N . LYS A 1 364 ? 14.996 -0.489 -33.642 1.00 95.75 364 LYS A N 1
ATOM 2838 C CA . LYS A 1 364 ? 16.115 -0.980 -32.817 1.00 95.75 364 LYS A CA 1
ATOM 2839 C C . LYS A 1 364 ? 15.899 -0.718 -31.324 1.00 95.75 364 LYS A C 1
ATOM 2841 O O . LYS A 1 364 ? 16.303 -1.538 -30.499 1.00 95.75 364 LYS A O 1
ATOM 2846 N N . ALA A 1 365 ? 15.262 0.398 -30.969 1.00 94.56 365 ALA A N 1
ATOM 2847 C CA . ALA A 1 365 ? 14.909 0.703 -29.586 1.00 94.56 365 ALA A CA 1
ATOM 2848 C C . ALA A 1 365 ? 13.864 -0.284 -29.039 1.00 94.56 365 ALA A C 1
ATOM 2850 O O . ALA A 1 365 ? 14.072 -0.853 -27.968 1.00 94.56 365 ALA A O 1
ATOM 2851 N N . TYR A 1 366 ? 12.793 -0.548 -29.795 1.00 96.50 366 TYR A N 1
ATOM 2852 C CA . TYR A 1 366 ? 11.763 -1.526 -29.426 1.00 96.50 366 TYR A CA 1
ATOM 2853 C C . TYR A 1 366 ? 12.330 -2.947 -29.310 1.00 96.50 366 TYR A C 1
ATOM 2855 O O . TYR A 1 366 ? 12.142 -3.632 -28.303 1.00 96.50 366 TYR A O 1
ATOM 2863 N N . ALA A 1 367 ? 13.121 -3.345 -30.305 1.00 95.69 367 ALA A N 1
ATOM 2864 C CA . ALA A 1 367 ? 13.859 -4.597 -30.346 1.00 95.69 367 ALA A CA 1
ATOM 2865 C C . ALA A 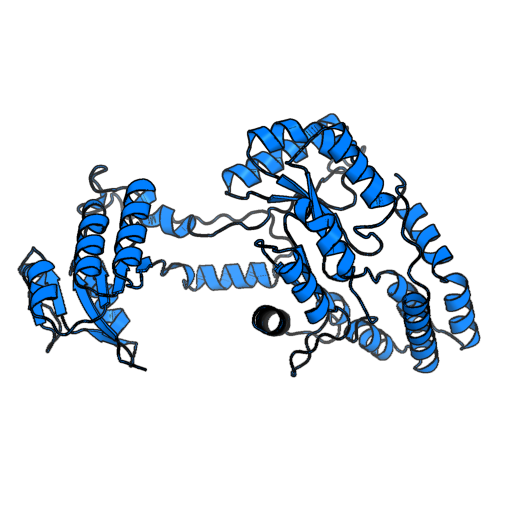1 367 ? 14.711 -4.806 -29.077 1.00 95.69 367 ALA A C 1
ATOM 2867 O O . ALA A 1 367 ? 14.610 -5.845 -28.417 1.00 95.69 367 ALA A O 1
ATOM 2868 N N . GLY A 1 368 ? 15.492 -3.796 -28.679 1.00 93.62 368 GLY A N 1
ATOM 2869 C CA . GLY A 1 368 ? 16.299 -3.830 -27.458 1.00 93.62 368 GLY A CA 1
ATOM 2870 C C . GLY A 1 368 ? 15.475 -3.851 -26.165 1.00 93.62 368 GLY A C 1
ATOM 2871 O O . GLY A 1 368 ? 15.832 -4.578 -25.234 1.00 93.62 368 GLY A O 1
ATOM 2872 N N . ALA A 1 369 ? 14.376 -3.095 -26.109 1.00 92.56 369 ALA A N 1
ATOM 2873 C CA . ALA A 1 369 ? 13.479 -3.048 -24.954 1.00 92.56 369 ALA A CA 1
ATOM 2874 C C . ALA A 1 369 ? 12.755 -4.385 -24.722 1.00 92.56 369 ALA A C 1
ATOM 2876 O O . ALA A 1 369 ? 12.540 -4.772 -23.583 1.00 92.56 369 ALA A O 1
ATOM 2877 N N . SER A 1 370 ? 12.485 -5.174 -25.766 1.00 93.56 370 SER A N 1
ATOM 2878 C CA . SER A 1 370 ? 11.849 -6.498 -25.621 1.00 93.56 370 SER A CA 1
ATOM 2879 C C . SER A 1 370 ? 12.622 -7.507 -24.748 1.00 93.56 370 SER A C 1
ATOM 2881 O O . SER A 1 370 ? 12.104 -8.576 -24.427 1.00 93.56 370 SER A O 1
ATOM 2883 N N . PHE A 1 371 ? 13.878 -7.219 -24.392 1.00 90.81 371 PHE A N 1
ATOM 2884 C CA . PHE A 1 371 ? 14.709 -8.045 -23.509 1.00 90.81 371 PHE A CA 1
ATOM 2885 C C . PHE A 1 371 ? 14.664 -7.634 -22.034 1.00 90.81 371 PHE A C 1
ATOM 2887 O O . PHE A 1 371 ? 15.354 -8.248 -21.222 1.00 90.81 371 PHE A O 1
ATOM 2894 N N . THR A 1 372 ? 13.905 -6.597 -21.677 1.00 88.75 372 THR A N 1
ATOM 2895 C CA . THR A 1 372 ? 13.683 -6.218 -20.273 1.00 88.75 372 THR A CA 1
ATOM 2896 C C . THR A 1 372 ? 12.488 -6.935 -19.654 1.00 88.75 372 THR A C 1
ATOM 2898 O O . THR A 1 372 ? 12.285 -6.818 -18.455 1.00 88.75 372 THR A O 1
ATOM 2901 N N . TYR A 1 373 ? 11.723 -7.684 -20.450 1.00 91.25 373 TYR A N 1
ATOM 2902 C CA . TYR A 1 373 ? 10.576 -8.470 -20.002 1.00 91.25 373 TYR A CA 1
ATOM 2903 C C . TYR A 1 373 ? 10.910 -9.954 -20.074 1.00 91.25 373 TYR A C 1
ATOM 2905 O O . TYR A 1 373 ? 11.532 -10.419 -21.036 1.00 91.25 373 TYR A O 1
ATOM 2913 N N . SER A 1 374 ? 10.455 -10.708 -19.083 1.00 90.06 374 SER A N 1
ATOM 2914 C CA . SER A 1 374 ? 10.708 -12.141 -18.968 1.00 90.06 374 SER A CA 1
ATOM 2915 C C . SER A 1 374 ? 9.461 -12.884 -18.518 1.00 90.06 374 SER A C 1
ATOM 2917 O O . SER A 1 374 ? 8.526 -12.285 -17.992 1.00 90.06 374 SER A O 1
ATOM 2919 N N . TRP A 1 375 ? 9.499 -14.200 -18.695 1.00 91.81 375 TRP A N 1
ATOM 2920 C CA . TRP A 1 375 ? 8.482 -15.113 -18.203 1.00 91.81 375 TRP A CA 1
ATOM 2921 C C . TRP A 1 375 ? 9.073 -16.096 -17.202 1.00 91.81 375 TRP A C 1
ATOM 2923 O O . TRP A 1 375 ? 10.081 -16.754 -17.478 1.00 91.81 375 TRP A O 1
ATOM 2933 N N . SER A 1 376 ? 8.401 -16.194 -16.064 1.00 91.44 376 SER A N 1
ATOM 2934 C CA . SER A 1 376 ? 8.560 -17.212 -15.035 1.00 91.44 376 SER A CA 1
ATOM 2935 C C . SER A 1 376 ? 7.250 -17.981 -14.946 1.00 91.44 376 SER A C 1
ATOM 2937 O O . SER A 1 376 ? 6.178 -17.415 -15.159 1.00 91.44 376 SER A O 1
ATOM 2939 N N . GLU A 1 377 ? 7.321 -19.270 -14.638 1.00 92.12 377 GLU A N 1
ATOM 2940 C CA . GLU A 1 377 ? 6.106 -20.058 -14.456 1.00 92.12 377 GLU A CA 1
ATOM 2941 C C . GLU A 1 377 ? 5.460 -19.679 -13.117 1.00 92.12 377 GLU A C 1
ATOM 2943 O O . GLU A 1 377 ? 6.171 -19.600 -12.117 1.00 92.12 377 GLU A O 1
ATOM 2948 N N . PRO A 1 378 ? 4.129 -19.502 -13.028 1.00 94.75 378 PRO A N 1
ATOM 2949 C CA . PRO A 1 378 ? 3.456 -19.269 -11.748 1.00 94.75 378 PRO A CA 1
ATOM 2950 C C . PRO A 1 378 ? 3.729 -20.362 -10.700 1.00 94.75 378 PRO A C 1
ATOM 2952 O O . PRO A 1 378 ? 3.668 -20.098 -9.503 1.00 94.75 378 PRO A O 1
ATOM 2955 N N . GLN A 1 379 ? 4.097 -21.577 -11.129 1.00 94.38 379 GLN A N 1
ATOM 2956 C CA . GLN A 1 379 ? 4.571 -22.643 -10.238 1.00 94.38 379 GLN A CA 1
ATOM 2957 C C . GLN A 1 379 ? 5.784 -22.213 -9.393 1.00 94.38 379 GLN A C 1
ATOM 2959 O O . GLN A 1 379 ? 5.892 -22.632 -8.244 1.00 94.38 379 GLN A O 1
ATOM 2964 N N . ASP A 1 380 ? 6.630 -21.310 -9.902 1.00 92.56 380 ASP A N 1
ATOM 2965 C CA . ASP A 1 380 ? 7.780 -20.770 -9.173 1.00 92.56 380 ASP A CA 1
ATOM 2966 C C . ASP A 1 380 ? 7.348 -20.056 -7.872 1.00 92.56 380 ASP A C 1
ATOM 2968 O O . ASP A 1 380 ? 8.111 -20.041 -6.908 1.00 92.56 380 ASP A O 1
ATOM 2972 N N . ILE A 1 381 ? 6.127 -19.504 -7.802 1.00 95.81 381 ILE A N 1
ATOM 2973 C CA . ILE A 1 381 ? 5.563 -18.928 -6.566 1.00 95.81 381 ILE A CA 1
ATOM 2974 C C . ILE A 1 381 ? 5.254 -20.028 -5.556 1.00 95.81 381 ILE A C 1
ATOM 2976 O O . ILE A 1 381 ? 5.603 -19.902 -4.386 1.00 95.81 381 ILE A O 1
ATOM 2980 N N . ILE A 1 382 ? 4.594 -21.098 -6.004 1.00 96.06 382 ILE A N 1
ATOM 2981 C CA . ILE A 1 382 ? 4.183 -22.214 -5.145 1.00 96.06 382 ILE A CA 1
ATOM 2982 C C . ILE A 1 382 ? 5.418 -22.881 -4.538 1.00 96.06 382 ILE A C 1
ATOM 2984 O O . ILE A 1 382 ? 5.447 -23.134 -3.336 1.00 96.06 382 ILE A O 1
ATOM 2988 N N . ASP A 1 383 ? 6.448 -23.101 -5.353 1.00 93.69 383 ASP A N 1
ATOM 2989 C CA . ASP A 1 383 ? 7.685 -23.763 -4.936 1.00 93.69 383 ASP A CA 1
ATOM 2990 C C . ASP A 1 383 ? 8.491 -22.933 -3.921 1.00 93.69 383 ASP A C 1
ATOM 2992 O O . ASP A 1 383 ? 9.256 -23.495 -3.139 1.00 93.69 383 ASP A O 1
ATOM 2996 N N . ASN A 1 384 ? 8.315 -21.606 -3.911 1.00 94.19 384 ASN A N 1
ATOM 2997 C CA . ASN A 1 384 ? 9.111 -20.676 -3.106 1.00 94.19 384 ASN A CA 1
ATOM 2998 C C . ASN A 1 384 ? 8.294 -19.893 -2.066 1.00 94.19 384 ASN A C 1
ATOM 3000 O O . ASN A 1 384 ? 8.808 -18.935 -1.487 1.00 94.19 384 ASN A O 1
ATOM 3004 N N . ILE A 1 385 ? 7.036 -20.269 -1.810 1.00 95.06 385 ILE A N 1
ATOM 3005 C CA . ILE A 1 385 ? 6.109 -19.443 -1.023 1.00 95.06 385 ILE A CA 1
ATOM 3006 C C . ILE A 1 385 ? 6.599 -19.140 0.396 1.00 95.06 385 ILE A C 1
ATOM 3008 O O . ILE A 1 385 ? 6.408 -18.029 0.887 1.00 95.06 385 ILE A O 1
ATOM 3012 N N . ASP A 1 386 ? 7.305 -20.084 1.019 1.00 93.62 386 ASP A N 1
ATOM 3013 C CA . ASP A 1 386 ? 7.870 -19.931 2.365 1.00 93.62 386 ASP A CA 1
ATOM 3014 C C . ASP A 1 386 ? 8.929 -18.818 2.447 1.00 93.62 386 ASP A C 1
ATOM 3016 O O . ASP A 1 386 ? 9.214 -18.295 3.529 1.00 93.62 386 ASP A O 1
ATOM 3020 N N . TYR A 1 387 ? 9.485 -18.426 1.300 1.00 94.94 387 TYR A N 1
ATOM 3021 C CA . TYR A 1 387 ? 10.475 -17.365 1.167 1.00 94.94 387 TYR A CA 1
ATOM 3022 C C . TYR A 1 387 ? 9.887 -16.076 0.589 1.00 94.94 387 TYR A C 1
ATOM 3024 O O . TYR A 1 387 ? 10.612 -15.093 0.500 1.00 94.94 387 TYR A O 1
ATOM 3032 N N . ILE A 1 388 ? 8.607 -16.027 0.210 1.00 95.94 388 ILE A N 1
ATOM 3033 C CA . ILE A 1 388 ? 7.979 -14.820 -0.348 1.00 95.94 388 ILE A CA 1
ATOM 3034 C C . ILE A 1 388 ? 7.303 -14.028 0.773 1.00 95.94 388 ILE A C 1
ATOM 3036 O O . ILE A 1 388 ? 6.290 -14.439 1.338 1.00 95.94 388 ILE A O 1
ATOM 3040 N N . PHE A 1 389 ? 7.849 -12.857 1.100 1.00 94.56 389 PHE A N 1
ATOM 3041 C CA . PHE A 1 389 ? 7.368 -12.058 2.238 1.00 94.56 389 PHE A CA 1
ATOM 3042 C C . PHE A 1 389 ? 6.378 -10.960 1.848 1.00 94.56 389 PHE A C 1
ATOM 3044 O O . PHE A 1 389 ? 5.496 -10.603 2.628 1.00 94.56 389 PHE A O 1
ATOM 3051 N N . HIS A 1 390 ? 6.492 -10.448 0.630 1.00 93.81 390 HIS A N 1
ATOM 3052 C CA . HIS A 1 390 ? 5.653 -9.399 0.061 1.00 93.81 390 HIS A CA 1
ATOM 3053 C C . HIS A 1 390 ? 5.685 -9.535 -1.466 1.00 93.81 390 HIS A C 1
ATOM 3055 O O . HIS A 1 390 ? 6.575 -10.205 -1.983 1.00 93.81 390 HIS A O 1
ATOM 3061 N N . THR A 1 391 ? 4.754 -8.927 -2.200 1.00 92.56 391 THR A N 1
ATOM 3062 C CA . THR A 1 391 ? 4.773 -8.941 -3.672 1.00 92.56 391 THR A CA 1
ATOM 3063 C C . THR A 1 391 ? 4.432 -7.572 -4.230 1.00 92.56 391 THR A C 1
ATOM 3065 O O . THR A 1 391 ? 3.508 -6.900 -3.765 1.00 92.56 391 THR A O 1
ATOM 3068 N N . HIS A 1 392 ? 5.178 -7.172 -5.252 1.00 90.81 392 HIS A N 1
ATOM 3069 C CA . HIS A 1 392 ? 4.862 -5.997 -6.048 1.00 90.81 392 HIS A CA 1
ATOM 3070 C C . HIS A 1 392 ? 4.092 -6.447 -7.284 1.00 90.81 392 HIS A C 1
ATOM 3072 O O . HIS A 1 392 ? 4.636 -7.069 -8.193 1.00 90.81 392 HIS A O 1
ATOM 3078 N N . ALA A 1 393 ? 2.800 -6.156 -7.311 1.00 92.12 393 ALA A N 1
ATOM 3079 C CA . ALA A 1 393 ? 1.906 -6.462 -8.411 1.00 92.12 393 ALA A CA 1
ATOM 3080 C C . ALA A 1 393 ? 2.100 -5.458 -9.555 1.00 92.12 393 ALA A C 1
ATOM 3082 O O . ALA A 1 393 ? 1.264 -4.590 -9.809 1.00 92.12 393 ALA A O 1
ATOM 3083 N N . LYS A 1 394 ? 3.274 -5.555 -10.185 1.00 93.75 394 LYS A N 1
ATOM 3084 C CA . LYS A 1 394 ? 3.690 -4.781 -11.350 1.00 93.75 394 LYS A CA 1
ATOM 3085 C C . LYS A 1 394 ? 2.772 -5.042 -12.539 1.00 93.75 394 LYS A C 1
ATOM 3087 O O . LYS A 1 394 ? 2.480 -6.196 -12.838 1.00 93.75 394 LYS A O 1
ATOM 3092 N N . PHE A 1 395 ? 2.359 -3.979 -13.223 1.00 95.81 395 PHE A N 1
ATOM 3093 C CA . PHE A 1 395 ? 1.528 -4.040 -14.426 1.00 95.81 395 PHE A CA 1
ATOM 3094 C C . PHE A 1 395 ? 1.803 -2.846 -15.353 1.00 95.81 395 PHE A C 1
ATOM 3096 O O . PHE A 1 395 ? 2.373 -1.831 -14.937 1.00 95.81 395 PHE A O 1
ATOM 3103 N N . TYR A 1 396 ? 1.397 -2.958 -16.619 1.00 96.12 396 TYR A N 1
ATOM 3104 C CA . TYR A 1 396 ? 1.715 -1.977 -17.657 1.00 96.12 396 TYR A CA 1
ATOM 3105 C C . TYR A 1 396 ? 0.487 -1.344 -18.295 1.00 96.12 396 TYR A C 1
ATOM 3107 O O . TYR A 1 396 ? 0.542 -0.167 -18.642 1.00 96.12 396 TYR A O 1
ATOM 3115 N N . HIS A 1 397 ? -0.612 -2.069 -18.479 1.00 96.31 397 HIS A N 1
ATOM 3116 C CA . HIS A 1 397 ? -1.850 -1.453 -18.946 1.00 96.31 397 HIS A CA 1
ATOM 3117 C C . HIS A 1 397 ? -3.074 -2.298 -18.619 1.00 96.31 397 HIS A C 1
ATOM 3119 O O . HIS A 1 397 ? -3.146 -3.454 -19.004 1.00 96.31 397 HIS A O 1
ATOM 3125 N N . VAL A 1 398 ? -4.076 -1.716 -17.967 1.00 96.38 398 VAL A N 1
ATOM 3126 C CA . VAL A 1 398 ? -5.375 -2.373 -17.809 1.00 96.38 398 VAL A CA 1
ATOM 3127 C C . VAL A 1 398 ? -6.386 -1.715 -18.737 1.00 96.38 398 VAL A C 1
ATOM 3129 O O . VAL A 1 398 ? -6.758 -0.541 -18.570 1.00 96.38 398 VAL A O 1
ATOM 3132 N N . HIS A 1 399 ? -6.815 -2.488 -19.731 1.00 94.69 399 HIS A N 1
ATOM 3133 C CA . HIS A 1 399 ? -7.838 -2.121 -20.705 1.00 94.69 399 HIS A CA 1
ATOM 3134 C C . HIS A 1 399 ? -9.194 -1.890 -20.016 1.00 94.69 399 HIS A C 1
ATOM 3136 O O . HIS A 1 399 ? -9.398 -2.226 -18.849 1.00 94.69 399 HIS A O 1
ATOM 3142 N N . GLU A 1 400 ? -10.142 -1.266 -20.717 1.00 92.00 400 GLU A N 1
ATOM 3143 C CA . GLU A 1 400 ? -11.467 -0.937 -20.154 1.00 92.00 400 GLU A CA 1
ATOM 3144 C C . GLU A 1 400 ? -12.278 -2.169 -19.734 1.00 92.00 400 GLU A C 1
ATOM 3146 O O . GLU A 1 400 ? -13.094 -2.088 -18.820 1.00 92.00 400 GLU A O 1
ATOM 3151 N N . ASP A 1 401 ? -12.026 -3.312 -20.369 1.00 92.12 401 ASP A N 1
ATOM 3152 C CA . ASP A 1 401 ? -12.633 -4.601 -20.036 1.0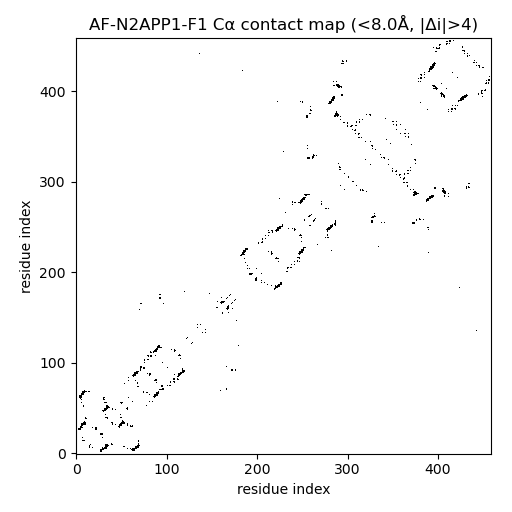0 92.12 401 ASP A CA 1
ATOM 3153 C C . ASP A 1 401 ? -11.959 -5.307 -18.843 1.00 92.12 401 ASP A C 1
ATOM 3155 O O . ASP A 1 401 ? -12.344 -6.422 -18.482 1.00 92.12 401 ASP A O 1
ATOM 3159 N N . GLY A 1 402 ? -10.970 -4.660 -18.217 1.00 88.81 402 GLY A N 1
ATOM 3160 C CA . GLY A 1 402 ? -10.220 -5.184 -17.079 1.00 88.81 402 GLY A CA 1
ATOM 3161 C C . GLY A 1 402 ? -9.072 -6.118 -17.462 1.00 88.81 402 GLY A C 1
ATOM 3162 O O . GLY A 1 402 ? -8.469 -6.717 -16.572 1.00 88.81 402 GLY A O 1
ATOM 3163 N N . THR A 1 403 ? -8.762 -6.272 -18.753 1.00 93.69 403 THR A N 1
ATOM 3164 C CA . THR A 1 403 ? -7.655 -7.128 -19.194 1.00 93.69 403 THR A CA 1
ATOM 3165 C C . THR A 1 403 ? -6.310 -6.414 -19.087 1.00 93.69 403 THR A C 1
ATOM 3167 O O . THR A 1 403 ? -6.169 -5.257 -19.475 1.00 93.69 403 THR A O 1
ATOM 3170 N N . GLU A 1 404 ? -5.303 -7.123 -18.579 1.00 95.00 404 GLU A N 1
ATOM 3171 C CA . GLU A 1 404 ? -3.889 -6.788 -18.761 1.00 95.00 404 GLU A CA 1
ATOM 3172 C C . GLU A 1 404 ? -3.264 -7.903 -19.604 1.00 95.00 404 GLU A C 1
ATOM 3174 O O . GLU A 1 404 ? -3.347 -9.086 -19.271 1.00 95.00 404 GLU A O 1
ATOM 3179 N N . THR A 1 405 ? -2.703 -7.528 -20.748 1.00 95.12 405 THR A N 1
ATOM 3180 C CA . THR A 1 405 ? -2.191 -8.444 -21.769 1.00 95.12 405 THR A CA 1
ATOM 3181 C C . THR A 1 405 ? -0.755 -8.864 -21.497 1.00 95.12 405 THR A C 1
ATOM 3183 O O . THR A 1 405 ? -0.353 -9.956 -21.908 1.00 95.12 405 THR A O 1
ATOM 3186 N N . ALA A 1 406 ? 0.029 -8.022 -20.821 1.00 95.56 406 ALA A N 1
ATOM 3187 C CA . ALA A 1 406 ? 1.426 -8.312 -20.537 1.00 95.56 406 ALA A CA 1
ATOM 3188 C C . ALA A 1 406 ? 1.557 -9.291 -19.373 1.00 95.56 406 ALA A C 1
ATOM 3190 O O . ALA A 1 406 ? 2.072 -10.393 -19.551 1.00 95.56 406 ALA A O 1
ATOM 3191 N N . VAL A 1 407 ? 1.082 -8.897 -18.194 1.00 96.44 407 VAL A N 1
ATOM 3192 C CA . VAL A 1 407 ? 1.248 -9.645 -16.946 1.00 96.44 407 VAL A CA 1
ATOM 3193 C C . VAL A 1 407 ? 0.095 -10.624 -16.749 1.00 96.44 407 VAL A C 1
ATOM 3195 O O . VAL A 1 407 ? -1.074 -10.254 -16.808 1.00 96.44 407 VAL A O 1
ATOM 3198 N N . ALA A 1 408 ? 0.426 -11.883 -16.465 1.00 95.38 408 ALA A N 1
ATOM 3199 C CA . ALA A 1 408 ? -0.532 -12.970 -16.269 1.00 95.38 408 ALA A CA 1
ATOM 3200 C C . ALA A 1 408 ? -1.233 -12.919 -14.894 1.00 95.38 408 ALA A C 1
ATOM 3202 O O . ALA A 1 408 ? -1.046 -13.811 -14.065 1.00 95.38 408 ALA A O 1
ATOM 3203 N N . ILE A 1 409 ? -2.009 -11.859 -14.631 1.00 95.25 409 ILE A N 1
ATOM 3204 C CA . ILE A 1 409 ? -2.664 -11.627 -13.330 1.00 95.25 409 ILE A CA 1
ATOM 3205 C C . ILE A 1 409 ? -3.457 -12.856 -12.848 1.00 95.25 409 ILE A C 1
ATOM 3207 O O . ILE A 1 409 ? -3.198 -13.291 -11.723 1.00 95.25 409 ILE A O 1
ATOM 3211 N N . PRO A 1 410 ? -4.363 -13.464 -13.646 1.00 95.25 410 PRO A N 1
ATOM 3212 C CA . PRO A 1 410 ? -5.166 -14.592 -13.172 1.00 95.25 410 PRO A CA 1
ATOM 3213 C C . PRO A 1 410 ? -4.317 -15.794 -12.750 1.00 95.25 410 PRO A C 1
ATOM 3215 O O . PRO A 1 410 ? -4.536 -16.375 -11.689 1.00 95.25 410 PRO A O 1
ATOM 3218 N N . GLU A 1 411 ? -3.313 -16.161 -13.546 1.00 95.88 411 GLU A N 1
ATOM 3219 C CA . GLU A 1 411 ? -2.474 -17.326 -13.270 1.00 95.88 411 GLU A CA 1
ATOM 3220 C C . GLU A 1 411 ? -1.547 -17.111 -12.070 1.00 95.88 411 GLU A C 1
ATOM 3222 O O . GLU A 1 411 ? -1.323 -18.040 -11.291 1.00 95.88 411 GLU A O 1
ATOM 3227 N N . VAL A 1 412 ? -1.030 -15.892 -11.904 1.00 96.38 412 VAL A N 1
ATOM 3228 C CA . VAL A 1 412 ? -0.183 -15.519 -10.765 1.00 96.38 412 VAL A CA 1
ATOM 3229 C C . VAL A 1 412 ? -0.990 -15.500 -9.466 1.00 96.38 412 VAL A C 1
ATOM 3231 O O . VAL A 1 412 ? -0.560 -16.079 -8.467 1.00 96.38 412 VAL A O 1
ATOM 3234 N N . VAL A 1 413 ? -2.181 -14.894 -9.471 1.00 96.44 413 VAL A N 1
ATOM 3235 C CA . VAL A 1 413 ? -3.068 -14.868 -8.297 1.00 96.44 413 VAL A CA 1
ATOM 3236 C C . VAL A 1 413 ? -3.506 -16.283 -7.913 1.00 96.44 413 VAL A C 1
ATOM 3238 O O . VAL A 1 413 ? -3.467 -16.640 -6.734 1.00 96.44 413 VAL A O 1
ATOM 3241 N N . GLU A 1 414 ? -3.837 -17.130 -8.888 1.00 97.31 414 GLU A N 1
ATOM 3242 C CA . GLU A 1 414 ? -4.195 -18.526 -8.627 1.00 97.31 414 GLU A CA 1
ATOM 3243 C C . GLU A 1 414 ? -3.027 -19.329 -8.031 1.00 97.31 414 GLU A C 1
ATOM 3245 O O . GLU A 1 414 ? -3.231 -20.171 -7.151 1.00 97.31 414 GLU A O 1
ATOM 3250 N N . ALA A 1 415 ? -1.787 -19.053 -8.445 1.00 97.31 415 ALA A N 1
ATOM 3251 C CA . ALA A 1 415 ? -0.608 -19.646 -7.822 1.00 97.31 415 ALA A CA 1
ATOM 3252 C C . ALA A 1 415 ? -0.449 -19.209 -6.356 1.00 97.31 415 ALA A C 1
ATOM 3254 O O . ALA A 1 415 ? -0.254 -20.065 -5.490 1.00 97.31 415 ALA A O 1
ATOM 3255 N N . PHE A 1 416 ? -0.620 -17.918 -6.046 1.00 96.88 416 PHE A N 1
ATOM 3256 C CA . PHE A 1 416 ? -0.620 -17.430 -4.660 1.00 96.88 416 PHE A CA 1
ATOM 3257 C C . PHE A 1 416 ? -1.724 -18.075 -3.810 1.00 96.88 416 PHE A C 1
ATOM 3259 O O . PHE A 1 416 ? -1.467 -18.462 -2.665 1.00 96.88 416 PHE A O 1
ATOM 3266 N N . LYS A 1 417 ? -2.934 -18.247 -4.362 1.00 95.56 417 LYS A N 1
ATOM 3267 C CA . LYS A 1 417 ? -4.054 -18.930 -3.689 1.00 95.56 417 LYS A CA 1
ATOM 3268 C C . LYS A 1 417 ? -3.708 -20.381 -3.365 1.00 95.56 417 LYS A C 1
ATOM 3270 O O . LYS A 1 417 ? -3.844 -20.793 -2.213 1.00 95.56 417 LYS A O 1
ATOM 3275 N N . LYS A 1 418 ? -3.207 -21.138 -4.347 1.00 96.81 418 LYS A N 1
ATOM 3276 C CA . LYS A 1 418 ? -2.771 -22.537 -4.167 1.00 96.81 418 LYS A CA 1
ATOM 3277 C C . LYS A 1 418 ? -1.652 -22.677 -3.144 1.00 96.81 418 LYS A C 1
ATOM 3279 O O . LYS A 1 418 ? -1.654 -23.633 -2.374 1.00 96.81 418 LYS A O 1
ATOM 3284 N N . ALA A 1 419 ? -0.733 -21.718 -3.121 1.00 96.44 419 ALA A N 1
ATOM 3285 C CA . ALA A 1 419 ? 0.365 -21.674 -2.167 1.00 96.44 419 ALA A CA 1
ATOM 3286 C C . ALA A 1 419 ? -0.072 -21.238 -0.752 1.00 96.44 419 ALA A C 1
ATOM 3288 O O . ALA A 1 419 ? 0.717 -21.298 0.186 1.00 96.44 419 ALA A O 1
ATOM 3289 N N . GLY A 1 420 ? -1.325 -20.799 -0.576 1.00 94.69 420 GLY A N 1
ATOM 3290 C CA . GLY A 1 420 ? -1.854 -20.366 0.714 1.00 94.69 420 GLY A CA 1
ATOM 3291 C C . GLY A 1 420 ? -1.344 -18.998 1.171 1.00 94.69 420 GLY A C 1
ATOM 3292 O O . GLY A 1 420 ? -1.376 -18.722 2.371 1.00 94.69 420 GLY A O 1
ATOM 3293 N N . TYR A 1 421 ? -0.900 -18.138 0.249 1.00 93.50 421 TYR A N 1
ATOM 3294 C CA . TYR A 1 421 ? -0.373 -16.810 0.568 1.00 93.50 421 TYR A CA 1
ATOM 3295 C C . TYR A 1 421 ? -1.397 -15.946 1.318 1.00 93.50 421 TYR A C 1
ATOM 3297 O O . TYR A 1 421 ? -2.582 -15.925 0.980 1.00 93.50 421 TYR A O 1
ATOM 3305 N N . LYS A 1 422 ? -0.936 -15.218 2.343 1.00 87.38 422 LYS A N 1
ATOM 3306 C CA . LYS A 1 422 ? -1.755 -14.312 3.176 1.00 87.38 422 LYS A CA 1
ATOM 3307 C C . LYS A 1 422 ? -1.206 -12.884 3.246 1.00 87.38 422 LYS A C 1
ATOM 3309 O O . LYS A 1 422 ? -1.660 -12.106 4.079 1.00 87.38 422 LYS A O 1
ATOM 3314 N N . GLY A 1 423 ? -0.197 -12.567 2.434 1.00 86.88 423 GLY A N 1
ATOM 3315 C CA . GLY A 1 423 ? 0.414 -11.240 2.402 1.00 86.88 423 GLY A CA 1
ATOM 3316 C C . GLY A 1 423 ? -0.308 -10.272 1.464 1.00 86.88 423 GLY A C 1
ATOM 3317 O O . GLY A 1 423 ? -1.469 -10.469 1.110 1.00 86.88 423 GLY A O 1
ATOM 3318 N N . TYR A 1 424 ? 0.402 -9.219 1.064 1.00 86.75 424 TYR A N 1
ATOM 3319 C CA . TYR A 1 424 ? -0.132 -8.131 0.246 1.00 86.75 424 TYR A CA 1
ATOM 3320 C C . TYR A 1 424 ? 0.375 -8.208 -1.196 1.00 86.75 424 TYR A C 1
ATOM 3322 O O . TYR A 1 424 ? 1.516 -8.602 -1.445 1.00 86.75 424 TYR A O 1
ATOM 3330 N N . LEU A 1 425 ? -0.476 -7.777 -2.129 1.00 88.88 425 LEU A N 1
ATOM 3331 C CA . LEU A 1 425 ? -0.141 -7.527 -3.530 1.00 88.88 425 LEU A CA 1
ATOM 3332 C C . LEU A 1 425 ? -0.202 -6.009 -3.771 1.00 88.88 425 LEU A C 1
ATOM 3334 O O . LEU A 1 425 ? -1.283 -5.452 -3.969 1.00 88.88 425 LEU A O 1
ATOM 3338 N N . SER A 1 426 ? 0.939 -5.321 -3.716 1.00 83.81 426 SER A N 1
ATOM 3339 C CA . SER A 1 426 ? 0.989 -3.865 -3.918 1.00 83.81 426 SER A CA 1
ATOM 3340 C C . SER A 1 426 ? 1.016 -3.531 -5.403 1.00 83.81 426 SER A C 1
ATOM 3342 O O . SER A 1 426 ? 1.968 -3.889 -6.083 1.00 83.81 426 SER A O 1
ATOM 3344 N N . SER A 1 427 ? -0.009 -2.848 -5.915 1.00 87.50 427 SER A N 1
ATOM 3345 C CA . SER A 1 427 ? -0.047 -2.427 -7.324 1.00 87.50 427 SER A CA 1
ATOM 3346 C C . SER A 1 427 ? 1.139 -1.519 -7.666 1.00 87.50 427 SER A C 1
ATOM 3348 O O . SER A 1 427 ? 1.338 -0.511 -6.995 1.00 87.50 427 SER A O 1
ATOM 3350 N N . GLU A 1 428 ? 1.884 -1.848 -8.721 1.00 85.50 428 GLU A N 1
ATOM 3351 C CA . GLU A 1 428 ? 3.029 -1.062 -9.205 1.00 85.50 428 GLU A CA 1
ATOM 3352 C C . GLU A 1 428 ? 2.845 -0.765 -10.701 1.00 85.50 428 GLU A C 1
ATOM 3354 O O . GLU A 1 428 ? 2.988 -1.639 -11.554 1.00 85.50 428 GLU A O 1
ATOM 3359 N N . TYR A 1 429 ? 2.459 0.468 -11.031 1.00 91.75 429 TYR A N 1
ATOM 3360 C CA . TYR A 1 429 ? 2.165 0.854 -12.410 1.00 91.75 429 TYR A CA 1
ATOM 3361 C C . TYR A 1 429 ? 3.421 1.337 -13.146 1.00 91.75 429 TYR A C 1
ATOM 3363 O O . TYR A 1 429 ? 3.926 2.420 -12.867 1.00 91.75 429 TYR A O 1
ATOM 3371 N N . GLU A 1 430 ? 3.877 0.573 -14.138 1.00 90.00 430 GLU A N 1
ATOM 3372 C CA . GLU A 1 430 ? 5.094 0.869 -14.923 1.00 90.00 430 GLU A CA 1
ATOM 3373 C C . GLU A 1 430 ? 4.786 1.304 -16.365 1.00 90.00 430 GLU A C 1
ATOM 3375 O O . GLU A 1 430 ? 5.641 1.805 -17.096 1.00 90.00 430 GLU A O 1
ATOM 3380 N N . GLY A 1 431 ? 3.525 1.189 -16.790 1.00 89.75 431 GLY A N 1
ATOM 3381 C CA . GLY A 1 431 ? 3.091 1.606 -18.125 1.00 89.75 431 GLY A CA 1
ATOM 3382 C C . GLY A 1 431 ? 3.275 3.091 -18.413 1.00 89.75 431 GLY A C 1
ATOM 3383 O O . GLY A 1 431 ? 3.466 3.489 -19.566 1.00 89.75 431 GLY A O 1
ATOM 3384 N N . GLY A 1 432 ? 3.261 3.919 -17.365 1.00 88.88 432 GLY A N 1
ATOM 3385 C CA . GLY A 1 432 ? 3.385 5.370 -17.471 1.00 88.88 432 GLY A CA 1
ATOM 3386 C C . GLY A 1 432 ? 4.680 5.821 -18.150 1.00 88.88 432 GLY A C 1
ATOM 3387 O O . GLY A 1 432 ? 4.672 6.814 -18.881 1.00 88.88 432 GLY A O 1
ATOM 3388 N N . GLU A 1 433 ? 5.781 5.073 -18.011 1.00 87.06 433 GLU A N 1
ATOM 3389 C CA . GLU A 1 433 ? 7.045 5.370 -18.704 1.00 87.06 433 GLU A CA 1
ATOM 3390 C C . GLU A 1 433 ? 6.889 5.346 -20.236 1.00 87.06 433 GLU A C 1
ATOM 3392 O O . GLU A 1 433 ? 7.554 6.083 -20.982 1.00 87.06 433 GLU A O 1
ATOM 3397 N N . HIS A 1 434 ? 5.971 4.516 -20.727 1.00 91.56 434 HIS A N 1
ATOM 3398 C CA . HIS A 1 434 ? 5.718 4.348 -22.149 1.00 91.56 434 HIS A CA 1
ATOM 3399 C C . HIS A 1 434 ? 4.673 5.324 -22.709 1.00 91.56 434 HIS A C 1
ATOM 3401 O O . HIS A 1 434 ? 4.509 5.390 -23.926 1.00 91.56 434 HIS A O 1
ATOM 3407 N N . LEU A 1 435 ? 4.011 6.104 -21.850 1.00 89.94 435 LEU A N 1
ATOM 3408 C CA . LEU A 1 435 ? 2.920 7.016 -22.217 1.00 89.94 435 LEU A CA 1
ATOM 3409 C C . LEU A 1 435 ? 3.225 8.492 -21.920 1.00 89.94 435 LEU A C 1
ATOM 3411 O O . LEU A 1 435 ? 2.360 9.345 -22.098 1.00 89.94 435 LEU A O 1
ATOM 3415 N N . ARG A 1 436 ? 4.458 8.828 -21.510 1.00 85.62 436 ARG A N 1
ATOM 3416 C CA . ARG A 1 436 ? 4.862 10.212 -21.177 1.00 85.62 436 ARG A CA 1
ATOM 3417 C C . ARG A 1 436 ? 4.626 11.228 -22.302 1.00 85.62 436 ARG A C 1
ATOM 3419 O O . ARG A 1 436 ? 4.495 12.413 -22.025 1.00 85.62 436 ARG A O 1
ATOM 3426 N N . ASP A 1 437 ? 4.607 10.781 -23.554 1.00 87.25 437 ASP A N 1
ATOM 3427 C CA . ASP A 1 437 ? 4.393 11.613 -24.740 1.00 87.25 437 ASP A CA 1
ATOM 3428 C C . ASP A 1 437 ? 2.918 11.951 -25.007 1.00 87.25 437 ASP A C 1
ATOM 3430 O O . ASP A 1 437 ? 2.643 12.955 -25.661 1.00 87.25 437 ASP A O 1
ATOM 3434 N N . ILE A 1 438 ? 1.980 11.146 -24.499 1.00 91.50 438 ILE A N 1
ATOM 3435 C CA . ILE A 1 438 ? 0.533 11.315 -24.726 1.00 91.50 438 ILE A CA 1
ATOM 3436 C C . ILE A 1 438 ? -0.275 11.529 -23.438 1.00 91.50 438 ILE A C 1
ATOM 3438 O O . ILE A 1 438 ? -1.433 11.933 -23.506 1.00 91.50 438 ILE A O 1
ATOM 3442 N N . GLY A 1 439 ? 0.344 11.322 -22.275 1.00 88.06 439 GLY A N 1
ATOM 3443 C CA . GLY A 1 439 ? -0.319 11.354 -20.976 1.00 88.06 439 GLY A CA 1
ATOM 3444 C C . GLY A 1 439 ? -1.076 10.059 -20.678 1.00 88.06 439 GLY A C 1
ATOM 3445 O O . GLY A 1 439 ? -1.425 9.289 -21.571 1.00 88.06 439 GLY A O 1
ATOM 3446 N N . VAL A 1 440 ? -1.314 9.803 -19.394 1.00 89.12 440 VAL A N 1
ATOM 3447 C CA . VAL A 1 440 ? -2.134 8.684 -18.927 1.00 89.12 440 VAL A CA 1
ATOM 3448 C C . VAL A 1 440 ? -2.747 9.025 -17.579 1.00 89.12 440 VAL A C 1
ATOM 3450 O O . VAL A 1 440 ? -2.108 9.676 -16.753 1.00 89.12 440 VAL A O 1
ATOM 3453 N N . ASP A 1 441 ? -3.978 8.573 -17.356 1.00 87.75 441 ASP A N 1
ATOM 3454 C CA . ASP A 1 441 ? -4.578 8.571 -16.027 1.00 87.75 441 ASP A CA 1
ATOM 3455 C C . ASP A 1 441 ? -4.054 7.361 -15.240 1.00 87.75 441 ASP A C 1
ATOM 3457 O O . ASP A 1 441 ? -4.599 6.256 -15.297 1.00 87.75 441 ASP A O 1
ATOM 3461 N N . SER A 1 442 ? -2.933 7.560 -14.547 1.00 85.25 442 SER A N 1
ATOM 3462 C CA . SER A 1 442 ? -2.306 6.519 -13.729 1.00 85.25 442 SER A CA 1
ATOM 3463 C C . SER A 1 442 ? -3.197 6.068 -12.566 1.00 85.25 442 SER A C 1
ATOM 3465 O O . SER A 1 442 ? -3.106 4.909 -12.161 1.00 85.25 442 SER A O 1
ATOM 3467 N N . ILE A 1 443 ? -4.075 6.938 -12.043 1.00 81.69 443 ILE A N 1
ATOM 3468 C CA . ILE A 1 443 ? -5.000 6.575 -10.956 1.00 81.69 443 ILE A CA 1
ATOM 3469 C C . ILE A 1 443 ? -5.996 5.545 -11.473 1.00 81.69 443 ILE A C 1
ATOM 3471 O O . ILE A 1 443 ? -6.202 4.503 -10.850 1.00 81.69 443 ILE A O 1
ATOM 3475 N N . GLU A 1 444 ? -6.589 5.816 -12.633 1.00 88.75 444 GLU A N 1
ATOM 3476 C CA . GLU A 1 444 ? -7.560 4.916 -13.245 1.00 88.75 444 GLU A CA 1
ATOM 3477 C C . GLU A 1 444 ? -6.924 3.570 -13.617 1.00 88.75 444 GLU A C 1
ATOM 3479 O O . GLU A 1 444 ? -7.540 2.521 -13.428 1.00 88.75 444 GLU A O 1
ATOM 3484 N N . GLN A 1 445 ? -5.668 3.570 -14.073 1.00 92.25 445 GLN A N 1
ATOM 3485 C CA . GLN A 1 445 ? -4.914 2.338 -14.322 1.00 92.25 445 GLN A CA 1
ATOM 3486 C C . GLN A 1 445 ? -4.744 1.497 -13.049 1.00 92.25 445 GLN A C 1
ATOM 3488 O O . GLN A 1 445 ? -5.027 0.299 -13.068 1.00 92.25 445 GLN A O 1
ATOM 3493 N N . VAL A 1 446 ? -4.364 2.115 -11.925 1.00 86.56 446 VAL A N 1
ATOM 3494 C CA . VAL A 1 446 ? -4.260 1.421 -10.628 1.00 86.56 446 VAL A CA 1
ATOM 3495 C C . VAL A 1 446 ? -5.624 0.925 -10.149 1.00 86.56 446 VAL A C 1
ATOM 3497 O O . VAL A 1 446 ? -5.726 -0.213 -9.691 1.00 86.56 446 VAL A O 1
ATOM 3500 N N . ARG A 1 447 ? -6.690 1.721 -10.296 1.00 91.44 447 ARG A N 1
ATOM 3501 C CA . ARG A 1 447 ? -8.052 1.313 -9.918 1.00 91.44 447 ARG A CA 1
ATOM 3502 C C . ARG A 1 447 ? -8.502 0.075 -10.697 1.00 91.44 447 ARG A C 1
ATOM 3504 O O . ARG A 1 447 ? -8.985 -0.882 -10.096 1.00 91.44 447 ARG A O 1
ATOM 3511 N N . ARG A 1 448 ? -8.323 0.070 -12.022 1.00 93.56 448 ARG A N 1
ATOM 3512 C CA . ARG A 1 448 ? -8.655 -1.080 -12.882 1.00 93.56 448 ARG A CA 1
ATOM 3513 C C . ARG A 1 448 ? -7.820 -2.308 -12.537 1.00 93.56 448 ARG A C 1
ATOM 3515 O O . ARG A 1 448 ? -8.352 -3.410 -12.505 1.00 93.56 448 ARG A O 1
ATOM 3522 N N . HIS A 1 449 ? -6.540 -2.120 -12.231 1.00 95.69 449 HIS A N 1
ATOM 3523 C CA . HIS A 1 449 ? -5.670 -3.205 -11.793 1.00 95.69 449 HIS A CA 1
ATOM 3524 C C . HIS A 1 449 ? -6.126 -3.827 -10.469 1.00 95.69 449 HIS A C 1
ATOM 3526 O O . HIS A 1 449 ? -6.197 -5.047 -10.355 1.00 95.69 449 HIS A O 1
ATOM 3532 N N . GLN A 1 450 ? -6.500 -3.010 -9.483 1.00 90.62 450 GLN A N 1
ATOM 3533 C CA . GLN A 1 450 ? -7.041 -3.501 -8.214 1.00 90.62 450 GLN A CA 1
ATOM 3534 C C . GLN A 1 450 ? -8.367 -4.251 -8.397 1.00 90.62 450 GLN A C 1
ATOM 3536 O O . GLN A 1 450 ? -8.602 -5.239 -7.703 1.00 90.62 450 GLN A O 1
ATOM 3541 N N . GLU A 1 451 ? -9.204 -3.828 -9.345 1.00 92.44 451 GLU A N 1
ATOM 3542 C CA . GLU A 1 451 ? -10.421 -4.556 -9.716 1.00 92.44 451 GLU A CA 1
ATOM 3543 C C . GLU A 1 451 ? -10.099 -5.902 -10.386 1.00 92.44 451 GLU A C 1
ATOM 3545 O O . GLU A 1 451 ? -10.675 -6.926 -10.024 1.00 92.44 451 GLU A O 1
ATOM 3550 N N . ALA A 1 452 ? -9.124 -5.935 -11.300 1.00 93.00 452 ALA A N 1
ATOM 3551 C CA . ALA A 1 452 ? -8.664 -7.170 -11.937 1.00 93.00 452 ALA A CA 1
ATOM 3552 C C . ALA A 1 452 ? -8.070 -8.161 -10.917 1.00 93.00 452 ALA A C 1
ATOM 3554 O O . ALA A 1 452 ? -8.381 -9.352 -10.961 1.00 93.00 452 ALA A O 1
ATOM 3555 N N . LEU A 1 453 ? -7.271 -7.670 -9.962 1.00 92.94 453 LEU A N 1
ATOM 3556 C CA . LEU A 1 453 ? -6.762 -8.466 -8.842 1.00 92.94 453 LEU A CA 1
ATOM 3557 C C . LEU A 1 453 ? -7.901 -8.999 -7.972 1.00 92.94 453 LEU A C 1
ATOM 3559 O O . LEU A 1 453 ? -7.914 -10.187 -7.662 1.00 92.94 453 LEU A O 1
ATOM 3563 N N . ARG A 1 454 ? -8.864 -8.149 -7.592 1.00 90.94 454 ARG A N 1
ATOM 3564 C CA . ARG A 1 454 ? -10.023 -8.552 -6.783 1.00 90.94 454 ARG A CA 1
ATOM 3565 C C . ARG A 1 454 ? -10.799 -9.671 -7.462 1.00 90.94 454 ARG A C 1
ATOM 3567 O O . ARG A 1 454 ? -11.030 -10.704 -6.842 1.00 90.94 454 ARG A O 1
ATOM 3574 N N . LYS A 1 455 ? -11.119 -9.497 -8.743 1.00 91.94 455 LYS A N 1
ATOM 3575 C CA . LYS A 1 455 ? -11.805 -10.507 -9.547 1.00 91.94 455 LYS A CA 1
ATOM 3576 C C . LYS A 1 455 ? -11.043 -11.836 -9.553 1.00 91.94 455 LYS A C 1
ATOM 3578 O O . LYS A 1 455 ? -11.636 -12.864 -9.264 1.00 91.94 455 LYS A O 1
ATOM 3583 N N . ALA A 1 456 ? -9.732 -11.813 -9.794 1.00 92.56 456 ALA A N 1
ATOM 3584 C CA . ALA A 1 456 ? -8.905 -13.023 -9.786 1.00 92.56 456 ALA A CA 1
ATOM 3585 C C . ALA A 1 456 ? -8.778 -13.687 -8.396 1.00 92.56 456 ALA A C 1
ATOM 3587 O O . ALA A 1 456 ? -8.500 -14.883 -8.302 1.00 92.56 456 ALA A O 1
ATOM 3588 N N . ILE A 1 457 ? -8.935 -12.921 -7.310 1.00 89.56 457 ILE A N 1
ATOM 3589 C CA . ILE A 1 457 ? -8.936 -13.441 -5.935 1.00 89.56 457 ILE A CA 1
ATOM 3590 C C . ILE A 1 457 ? -10.279 -14.110 -5.600 1.00 89.56 457 ILE A C 1
ATOM 3592 O O . ILE A 1 457 ? -10.283 -15.132 -4.909 1.00 89.56 457 ILE A O 1
ATOM 3596 N N . GLU A 1 458 ? -11.390 -13.512 -6.041 1.00 88.56 458 GLU A N 1
ATOM 3597 C CA . GLU A 1 458 ? -12.763 -13.922 -5.714 1.00 88.56 458 GLU A CA 1
ATOM 3598 C C . GLU A 1 458 ? -13.302 -15.064 -6.592 1.00 88.56 458 GLU A C 1
ATOM 3600 O O . GLU A 1 458 ? -14.075 -15.885 -6.092 1.00 88.56 458 GLU A O 1
ATOM 3605 N N . GLU A 1 459 ? -12.900 -15.129 -7.867 1.00 78.81 459 GLU A N 1
ATOM 3606 C CA . GLU A 1 459 ? -13.113 -16.284 -8.763 1.00 78.81 459 GLU A CA 1
ATOM 3607 C C . GLU A 1 459 ? -12.282 -17.494 -8.319 1.00 78.81 459 GLU A C 1
ATOM 3609 O O . GLU A 1 459 ? -12.798 -18.637 -8.378 1.00 78.81 459 GLU A O 1
#

Mean predicted aligned error: 13.27 Å

Organism: NCBI:txid1235802

Foldseek 3Di:
DQAAAEEEEDLPPVVVVVVVVQVVDPRYDDAEYEYCDVVSVPPPDPNHHYYNDLLVCLVPIPGQEYEYPHQACCLLVSLLNCLVSNHAYEYEFPSHPDPVSVVSSVVSNVVSVHHYDYPLVCCVPPVNVVVVVCCLVVVVPDDPDDDDDDDDPPDDDDDPQNPVVSVHDCCRVPVCSVLVDADFEAEQEQPQPPDPPGGDDLVRSLVSVLVSLQVCLVSNHQEYEYELLRDPSSVLSNQVSNVVSNHAYAYEAAPPAALPALSVVVVVVVCVVVVGLRAFHAYELLQAFPFDFPLLLVLLVVVPWDPQLSVLLRVLLNVCVVVDFDHFHDDNPVVVSLVVSCVSSCLPVSLVSCVVVVDDPSSVVSSVVSRRGHRDQLVSCLVRVSRHRHYAHEAAFQDPVLDGNTGPLLRNLVSCVVSVPDGDHHYDYPNQVSCVPPDDDVVVRSVSPVVSNVVSNVD